Protein AF-A0A1Q9EAG1-F1 (afdb_monomer)

Secondary structure (DSSP, 8-state):
--------------------PPP-----PPPPPPHHHHHHHHHHHHHHHHHHHHS--HHHHHHHHHHHHHHHHHTT----STT--HHHHHHHHHHHHHHHHHHT-SSHHHHHHHHHHHHHHHHHHHHHHHHHH---HHHHHHHHHHHHHHHHHHHHHHSTTTTTT-TTGGGTT-HHHHHHHHHH-HHHHHHHHHHHHHHHHHHHHH--HHHHHHHHHHHHHHHHHHHHHHHHHHHHHHHHHT--TT--HHHHHHHHHTS--SS-HHHHHHHHHHHHHHHSTTT--SSS-TTTSSSS-----------EE----PPPP----S-------PPPEEE-TTS--TT--GGGSPPEEEE-S-TTHHHHHHHHHHTT-SEEEEPTTTTTTT-TTS-HHHHHHHHHHHHHHHHHHSTT-EE-EEEEEEE-TTS-EEEEEEETTEEEEEEE-SSPPTTT-TTPPPP-S----EEE--EETTSPPEEEEEEEGGGGG-HHHHGGGTT-SEEEEEEE--GGGHHHHHHHHHHHHHHHT-EEEEEEE----

Nearest PDB structures (foldseek):
  8aq2-assembly1_A  TM=5.710E-01  e=1.010E-08  Pseudomonas aeruginosa PAO1
  5n6m-assembly1_A  TM=6.240E-01  e=9.840E-08  Pseudomonas aeruginosa PAO1
  7fi2-assembly1_A  TM=2.340E-01  e=7.083E-01  Stenotrophomonas maltophilia K279a
  7rdr-assembly1_A  TM=2.296E-01  e=9.227E+00  unidentified

Radius of gyration: 29.28 Å; Cα contacts (8 Å, |Δi|>4): 814; chains: 1; bounding box: 107×70×69 Å

Mean predicted aligned error: 11.6 Å

Foldseek 3Di:
DDDDDDDDDDPPPPPDPPPPDPDPDPPPDFAADDPVRLVVLLVLLLVLVVCLQPPLDLVSLLSNLLSLLLNLQRLPHPPVPPDPDPVNSLVVSLVSVLVSLCVVHPPLVSVVSNLVSVLSSVLSPVLNVCCVVPVDLVCSLQVSLVSSLVSLVVCLVPPLQHNFPPSLLSCLVPQLLLLCCQVPNSSVSSSLSRNCSRLSSCCVRVVDVVSNVVSVVVVVVSSVVSVVVVVVVVVLQVLVLQDADPDDPVVSLVVVVPPDDPDDPVVVVVSVVCCCVPPVVPDDPDDDDPPPPPPPDDDDDDFAAAAEQDDDDDDDDDDDDDDDPDDDDDDWDWPPVPPPRRHDDSLVDAGETFDEDDPDVLVVVLVCLVVVHQEYEYAAARLEPVPLPDDPQVSQQSVLVSQVVSLVPDPQSFWHWYWDWHQYVVQWTKIFTHTVVTGQWIWTAQRDSPPPSPSHDHTDDAKAWGFADTRGPPDGTFTEIEHEQSLLSNLVRLLRSQPGQAYEYHYADEASCVSSSSSSSSSSSSNSSYYYDYHYDYNND

InterPro domains:
  IPR036526 Carbon-nitrogen hydrolase superfamily [G3DSA:3.60.110.10] (367-535)
  IPR036526 Carbon-nitrogen hydrolase superfamily [SSF56317] (365-532)

Structure (mmCIF, N/CA/C/O backbone):
data_AF-A0A1Q9EAG1-F1
#
_entry.id   AF-A0A1Q9EAG1-F1
#
loop_
_atom_site.group_PDB
_atom_site.id
_atom_site.type_symbol
_atom_site.label_atom_id
_atom_site.label_alt_id
_atom_site.label_comp_id
_atom_site.label_asym_id
_atom_site.label_entity_id
_atom_site.label_seq_id
_atom_site.pdbx_PDB_ins_code
_atom_site.Cartn_x
_atom_site.Cartn_y
_atom_site.Cartn_z
_atom_site.occupancy
_atom_site.B_iso_or_equiv
_atom_site.auth_seq_id
_atom_site.auth_comp_id
_atom_site.auth_asym_id
_atom_site.auth_atom_id
_atom_site.pdbx_PDB_model_num
ATOM 1 N N . MET A 1 1 ? -82.464 -1.834 -6.431 1.00 43.34 1 MET A N 1
ATOM 2 C CA . MET A 1 1 ? -81.006 -1.828 -6.690 1.00 43.34 1 MET A CA 1
ATOM 3 C C . MET A 1 1 ? -80.468 -0.996 -5.555 1.00 43.34 1 MET A C 1
ATOM 5 O O . MET A 1 1 ? -80.372 0.217 -5.675 1.00 43.34 1 MET A O 1
ATOM 9 N N . ASP A 1 2 ? -80.354 -1.656 -4.408 1.00 38.66 2 ASP A N 1
ATOM 10 C CA . ASP A 1 2 ? -80.272 -1.007 -3.105 1.00 38.66 2 ASP A CA 1
ATOM 11 C C . ASP A 1 2 ? -78.803 -0.934 -2.708 1.00 38.66 2 ASP A C 1
ATOM 13 O O . ASP A 1 2 ? -78.104 -1.947 -2.700 1.00 38.66 2 ASP A O 1
ATOM 17 N N . MET A 1 3 ? -78.331 0.288 -2.470 1.00 42.88 3 MET A N 1
ATOM 18 C CA . MET A 1 3 ? -77.018 0.556 -1.899 1.00 42.88 3 MET A CA 1
ATOM 19 C C . MET A 1 3 ? -77.165 0.599 -0.380 1.00 42.88 3 MET A C 1
ATOM 21 O O . MET A 1 3 ? -77.856 1.468 0.147 1.00 42.88 3 MET A O 1
ATOM 25 N N . GLU A 1 4 ? -76.528 -0.351 0.300 1.00 49.81 4 GLU A N 1
ATOM 26 C CA . GLU A 1 4 ? -76.357 -0.350 1.751 1.00 49.81 4 GLU A CA 1
ATOM 27 C C . GLU A 1 4 ? -75.095 0.435 2.140 1.00 49.81 4 GLU A C 1
ATOM 29 O O . GLU A 1 4 ? -73.993 0.168 1.652 1.00 49.81 4 GLU A O 1
ATOM 34 N N . ASP A 1 5 ? -75.278 1.392 3.050 1.00 52.44 5 ASP A N 1
ATOM 35 C CA . ASP A 1 5 ? -74.235 2.139 3.751 1.00 52.44 5 ASP A CA 1
ATOM 36 C C . ASP A 1 5 ? -73.475 1.226 4.730 1.00 52.44 5 ASP A C 1
ATOM 38 O O . ASP A 1 5 ? -73.923 0.936 5.842 1.00 52.44 5 ASP A O 1
ATOM 42 N N . GLY A 1 6 ? -72.283 0.787 4.325 1.00 46.19 6 GLY A N 1
ATOM 43 C CA . GLY A 1 6 ? -71.331 0.078 5.178 1.00 46.19 6 GLY A CA 1
ATOM 44 C C . GLY A 1 6 ? -70.519 1.038 6.048 1.00 46.19 6 GLY A C 1
ATOM 45 O O . GLY A 1 6 ? -69.402 1.414 5.694 1.00 46.19 6 GLY A O 1
ATOM 46 N N . ALA A 1 7 ? -71.063 1.420 7.203 1.00 48.53 7 ALA A N 1
ATOM 47 C CA . ALA A 1 7 ? -70.334 2.147 8.240 1.00 48.53 7 ALA A CA 1
ATOM 48 C C . ALA A 1 7 ? -69.239 1.257 8.866 1.00 48.53 7 ALA A C 1
ATOM 50 O O . ALA A 1 7 ? -69.520 0.372 9.676 1.00 48.53 7 ALA A O 1
ATOM 51 N N . PHE A 1 8 ? -67.977 1.510 8.511 1.00 46.66 8 PHE A N 1
ATOM 52 C CA . PHE A 1 8 ? -66.809 0.952 9.194 1.00 46.66 8 PHE A CA 1
ATOM 53 C C . PHE A 1 8 ? -66.703 1.567 10.599 1.00 46.66 8 PHE A C 1
ATOM 55 O O . PHE A 1 8 ? -66.290 2.712 10.773 1.00 46.66 8 PHE A O 1
ATOM 62 N N . ARG A 1 9 ? -67.111 0.800 11.613 1.00 45.53 9 ARG A N 1
ATOM 63 C CA . ARG A 1 9 ? -66.820 1.070 13.024 1.00 45.53 9 ARG A CA 1
ATOM 64 C C . ARG A 1 9 ? -65.360 0.701 13.294 1.00 45.53 9 ARG A C 1
ATOM 66 O O . ARG A 1 9 ? -65.016 -0.476 13.276 1.00 45.53 9 ARG A O 1
ATOM 73 N N . GLU A 1 10 ? -64.520 1.698 13.559 1.00 49.38 10 GLU A N 1
ATOM 74 C CA . GLU A 1 10 ? -63.261 1.503 14.285 1.00 49.38 10 GLU A CA 1
ATOM 75 C C . GLU A 1 10 ? -63.594 0.997 15.697 1.00 49.38 10 GLU A C 1
ATOM 77 O O . GLU A 1 10 ? -64.073 1.749 16.548 1.00 49.38 10 GLU A O 1
ATOM 82 N N . GLU A 1 11 ? -63.366 -0.292 15.947 1.00 46.34 11 GLU A N 1
ATOM 83 C CA . GLU A 1 11 ? -63.221 -0.818 17.303 1.00 46.34 11 GLU A CA 1
ATOM 84 C C . GLU A 1 11 ? -61.910 -0.280 17.881 1.00 46.34 11 GLU A C 1
ATOM 86 O O . GLU A 1 11 ? -60.820 -0.802 17.647 1.00 46.34 11 GLU A O 1
ATOM 91 N N . SER A 1 12 ? -62.021 0.810 18.637 1.00 48.25 12 SER A N 1
ATOM 92 C CA . SER A 1 12 ? -60.991 1.265 19.558 1.00 48.25 12 SER A CA 1
ATOM 93 C C . SER A 1 12 ? -60.894 0.270 20.715 1.00 48.25 12 SER A C 1
ATOM 95 O O . SER A 1 12 ? -61.497 0.436 21.774 1.00 48.25 12 SER A O 1
ATOM 97 N N . ASP A 1 13 ? -60.124 -0.795 20.500 1.00 51.81 13 ASP A N 1
ATOM 98 C CA . ASP A 1 13 ? -59.733 -1.740 21.541 1.00 51.81 13 ASP A CA 1
ATOM 99 C C . ASP A 1 13 ? -58.774 -1.041 22.524 1.00 51.81 13 ASP A C 1
ATOM 101 O O . ASP A 1 13 ? -57.549 -1.127 22.451 1.00 51.81 13 ASP A O 1
ATOM 105 N N . THR A 1 14 ? -59.356 -0.264 23.440 1.00 49.69 14 THR A N 1
ATOM 106 C CA . THR A 1 14 ? -58.693 0.340 24.600 1.00 49.69 14 THR A CA 1
ATOM 107 C C . THR A 1 14 ? -58.597 -0.657 25.757 1.00 49.69 14 THR A C 1
ATOM 109 O O . THR A 1 14 ? -58.728 -0.271 26.923 1.00 49.69 14 THR A O 1
ATOM 112 N N . SER A 1 15 ? -58.401 -1.950 25.477 1.00 48.50 15 SER A N 1
ATOM 113 C CA . SER A 1 15 ? -58.089 -2.920 26.519 1.00 48.50 15 SER A CA 1
ATOM 114 C C . SER A 1 15 ? -56.727 -2.574 27.128 1.00 48.50 15 SER A C 1
ATOM 116 O O . SER A 1 15 ? -55.656 -2.703 26.534 1.00 48.50 15 SER A O 1
ATOM 118 N N . GLY A 1 16 ? -56.799 -2.035 28.345 1.00 49.59 16 GLY A N 1
ATOM 119 C CA . GLY A 1 16 ? -55.672 -1.618 29.159 1.00 49.59 16 GLY A CA 1
ATOM 120 C C . GLY A 1 16 ? -54.709 -2.767 29.426 1.00 49.59 16 GLY A C 1
ATOM 121 O O . GLY A 1 16 ? -54.780 -3.439 30.454 1.00 49.59 16 GLY A O 1
ATOM 122 N N . LEU A 1 17 ? -53.734 -2.935 28.538 1.00 53.38 17 LEU A N 1
ATOM 123 C CA . LEU A 1 17 ? -52.453 -3.533 28.872 1.00 53.38 17 LEU A CA 1
ATOM 124 C C . LEU A 1 17 ? -51.763 -2.580 29.849 1.00 53.38 17 LEU A C 1
ATOM 126 O O . LEU A 1 17 ? -50.991 -1.703 29.458 1.00 53.38 17 LEU A O 1
ATOM 130 N N . ASN A 1 18 ? -52.057 -2.771 31.138 1.00 56.12 18 ASN A N 1
ATOM 131 C CA . ASN A 1 18 ? -51.211 -2.368 32.255 1.00 56.12 18 ASN A CA 1
ATOM 132 C C . ASN A 1 18 ? -49.821 -2.983 32.032 1.00 56.12 18 ASN A C 1
ATOM 134 O O . ASN A 1 18 ? -49.481 -4.020 32.600 1.00 56.12 18 ASN A O 1
ATOM 138 N N . ARG A 1 19 ? -49.012 -2.374 31.155 1.00 61.19 19 ARG A N 1
ATOM 139 C CA . ARG A 1 19 ? -47.586 -2.659 31.067 1.00 61.19 19 ARG A CA 1
ATOM 140 C C . ARG A 1 19 ? -47.035 -2.274 32.426 1.00 61.19 19 ARG A C 1
ATOM 142 O O . ARG A 1 19 ? -46.953 -1.088 32.743 1.00 61.19 19 ARG A O 1
ATOM 149 N N . ALA A 1 20 ? -46.733 -3.286 33.237 1.00 66.75 20 ALA A 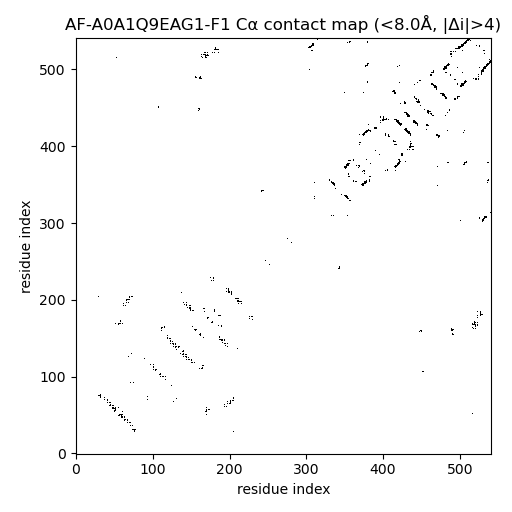N 1
ATOM 150 C CA . ALA A 1 20 ? -46.027 -3.100 34.490 1.00 66.75 20 ALA A CA 1
ATOM 151 C C . ALA A 1 20 ? -44.866 -2.124 34.232 1.00 66.75 20 ALA A C 1
ATOM 153 O O . ALA A 1 20 ? -44.180 -2.278 33.211 1.00 66.75 20 ALA A O 1
ATOM 154 N N . PRO A 1 21 ? -44.686 -1.093 35.079 1.00 73.69 21 PRO A N 1
ATOM 155 C CA . PRO A 1 21 ? -43.617 -0.126 34.888 1.00 73.69 21 PRO A CA 1
ATOM 156 C C . PRO A 1 21 ? -42.309 -0.900 34.690 1.00 73.69 21 PRO A C 1
ATOM 158 O O . PRO A 1 21 ? -42.077 -1.864 35.427 1.00 73.69 21 PRO A O 1
ATOM 161 N N . PRO A 1 22 ? -41.499 -0.553 33.670 1.00 70.69 22 PRO A N 1
ATOM 162 C CA . PRO A 1 22 ? -40.293 -1.299 33.351 1.00 70.69 22 PRO A CA 1
ATOM 163 C C . PRO A 1 22 ? -39.473 -1.445 34.626 1.00 70.69 22 PRO A C 1
ATOM 165 O O . PRO A 1 22 ? -39.113 -0.445 35.251 1.00 70.69 22 PRO A O 1
ATOM 168 N N . VAL A 1 23 ? -39.251 -2.695 35.043 1.00 71.19 23 VAL A N 1
ATOM 169 C CA . VAL A 1 23 ? -38.505 -3.000 36.263 1.00 71.19 23 VAL A CA 1
ATOM 170 C C . VAL A 1 23 ? -37.158 -2.288 36.137 1.00 71.19 23 VAL A C 1
ATOM 172 O O . VAL A 1 23 ? -36.450 -2.531 35.154 1.00 71.19 23 VAL A O 1
ATOM 175 N N . PRO A 1 24 ? -36.807 -1.372 37.058 1.00 67.88 24 PRO A N 1
ATOM 176 C CA . PRO A 1 24 ? -35.560 -0.639 36.962 1.00 67.88 24 PRO A CA 1
ATOM 177 C C . PRO A 1 24 ? -34.422 -1.653 37.000 1.00 67.88 24 PRO A C 1
ATOM 179 O O . PRO A 1 24 ? -34.223 -2.343 38.001 1.00 67.88 24 PRO A O 1
ATOM 182 N N . PHE A 1 25 ? -33.700 -1.777 35.885 1.00 55.47 25 PHE A N 1
ATOM 183 C CA . PHE A 1 25 ? -32.522 -2.626 35.830 1.00 55.47 25 PHE A CA 1
ATOM 184 C C . PHE A 1 25 ? -31.571 -2.178 36.946 1.00 55.47 25 PHE A C 1
ATOM 186 O O . PHE A 1 25 ? -31.276 -0.982 37.035 1.00 55.47 25 PHE A O 1
ATOM 193 N N . PRO A 1 26 ? -31.088 -3.092 37.806 1.00 54.16 26 PRO A N 1
ATOM 194 C CA . PRO A 1 26 ? -30.129 -2.756 38.845 1.00 54.16 26 PRO A CA 1
ATOM 195 C C . PRO A 1 26 ? -28.792 -2.401 38.189 1.00 54.16 26 PRO A C 1
ATOM 197 O O . PRO A 1 26 ? -27.890 -3.225 38.044 1.00 54.16 26 PRO A O 1
ATOM 200 N N . THR A 1 27 ? -28.655 -1.152 37.754 1.00 60.19 27 THR A N 1
ATOM 201 C CA . THR A 1 27 ? -27.406 -0.625 37.223 1.00 60.19 27 THR A CA 1
ATOM 202 C C . THR A 1 27 ? -26.521 -0.296 38.410 1.00 60.19 27 THR A C 1
ATOM 204 O O . THR A 1 27 ? -26.672 0.745 39.054 1.00 60.19 27 THR A O 1
ATOM 207 N N . LYS A 1 28 ? -25.594 -1.199 38.733 1.00 64.44 28 LYS A N 1
ATOM 208 C CA . LYS A 1 28 ? -24.488 -0.887 39.637 1.00 64.44 28 LYS A CA 1
ATOM 209 C C . LYS A 1 28 ? -23.719 0.266 38.988 1.00 64.44 28 LYS A C 1
ATOM 211 O O . LYS A 1 28 ? -23.038 0.055 37.988 1.00 64.44 28 LYS A O 1
ATOM 216 N N . ALA A 1 29 ? -23.919 1.486 39.486 1.00 63.69 29 ALA A N 1
ATOM 217 C CA . ALA A 1 29 ? -23.323 2.676 38.895 1.00 63.69 29 ALA A CA 1
ATOM 218 C C . ALA A 1 29 ? -21.801 2.495 38.837 1.00 63.69 29 ALA A C 1
ATOM 220 O O . ALA A 1 29 ? -21.171 2.203 39.861 1.00 63.69 29 ALA A O 1
ATOM 221 N N . MET A 1 30 ? -21.219 2.622 37.641 1.00 62.03 30 MET A N 1
ATOM 222 C CA . MET A 1 30 ? -19.767 2.616 37.498 1.00 62.03 30 MET A CA 1
ATOM 223 C C . MET A 1 30 ? -19.188 3.748 38.345 1.00 62.03 30 MET A C 1
ATOM 225 O O . MET A 1 30 ? -19.708 4.867 38.363 1.00 62.03 30 MET A O 1
ATOM 229 N N . LYS A 1 31 ? -18.110 3.452 39.075 1.00 72.69 31 LYS A N 1
ATOM 230 C CA . LYS A 1 31 ? -17.381 4.500 39.785 1.00 72.69 31 LYS A CA 1
ATOM 231 C C . LYS A 1 31 ? -16.696 5.387 38.738 1.00 72.69 31 LYS A C 1
ATOM 233 O O . LYS A 1 31 ? -16.026 4.835 37.865 1.00 72.69 31 LYS A O 1
ATOM 238 N N . PRO A 1 32 ? -16.829 6.721 38.823 1.00 74.00 32 PRO A N 1
ATOM 239 C CA . PRO A 1 32 ? -16.106 7.622 37.935 1.00 74.00 32 PRO A CA 1
ATOM 240 C C . PRO A 1 32 ? -14.600 7.357 37.995 1.00 74.00 32 PRO A C 1
ATOM 242 O O . PRO A 1 32 ? -14.059 7.074 39.071 1.00 74.00 32 PRO A O 1
ATOM 245 N N . LEU A 1 33 ? -13.914 7.479 36.854 1.00 73.81 33 LEU A N 1
ATOM 246 C CA . LEU A 1 33 ? -12.455 7.545 36.855 1.00 73.81 33 LEU A CA 1
ATOM 247 C C . LEU A 1 33 ? -12.021 8.781 37.649 1.00 73.81 33 LEU A C 1
ATOM 249 O O . LEU A 1 33 ? -12.591 9.862 37.501 1.00 73.81 33 LEU A O 1
ATOM 253 N N . SER A 1 34 ? -11.013 8.627 38.510 1.00 82.06 34 SER A N 1
ATOM 254 C CA . SER A 1 34 ? -10.405 9.788 39.156 1.00 82.06 34 SER A CA 1
ATOM 255 C C . SER A 1 34 ? -9.662 10.629 38.109 1.00 82.06 34 SER A C 1
ATOM 257 O O . SER A 1 34 ? -9.125 10.054 37.158 1.00 82.06 34 SER A O 1
ATOM 259 N N . PRO A 1 35 ? -9.548 11.959 38.289 1.00 76.12 35 PRO A N 1
ATOM 260 C CA . PRO A 1 35 ? -8.816 12.825 37.360 1.00 76.12 35 PRO A CA 1
ATOM 261 C C . PRO A 1 35 ? -7.399 12.323 37.051 1.00 76.12 35 PRO A C 1
ATOM 263 O O . PRO A 1 35 ? -6.974 12.342 35.900 1.00 76.12 35 PRO A O 1
ATOM 266 N N . LEU A 1 36 ? -6.706 11.776 38.058 1.00 77.50 36 LEU A N 1
ATOM 267 C CA . LEU A 1 36 ? -5.380 11.173 37.902 1.00 77.50 36 LEU A CA 1
ATOM 268 C C . LEU A 1 36 ? -5.384 9.958 36.959 1.00 77.50 36 LEU A C 1
ATOM 270 O O . LEU A 1 36 ? -4.486 9.828 36.135 1.00 77.50 36 LEU A O 1
ATOM 274 N N . LYS A 1 37 ? -6.387 9.073 37.051 1.00 77.12 37 LYS A N 1
ATOM 275 C CA . LYS A 1 37 ? -6.502 7.915 36.148 1.00 77.12 37 LYS A CA 1
ATOM 276 C C . LYS A 1 37 ? -6.792 8.356 34.718 1.00 77.12 37 LYS A C 1
ATOM 278 O O . LYS A 1 37 ? -6.201 7.807 33.798 1.00 77.12 37 LYS A O 1
ATOM 283 N N . THR A 1 38 ? -7.662 9.348 34.539 1.00 75.00 38 THR A N 1
ATOM 284 C CA . THR A 1 38 ? -7.951 9.931 33.222 1.00 75.00 38 THR A CA 1
ATOM 285 C C . THR A 1 38 ? -6.695 10.547 32.609 1.00 75.00 38 THR A C 1
ATOM 287 O O . THR A 1 38 ? -6.371 10.243 31.466 1.00 75.00 38 THR A O 1
ATOM 290 N N . ALA A 1 39 ? -5.943 11.341 33.379 1.00 74.88 39 ALA A N 1
ATOM 291 C CA . ALA A 1 39 ? -4.683 11.929 32.931 1.00 74.88 39 ALA A CA 1
ATOM 292 C C . ALA A 1 39 ? -3.639 10.857 32.575 1.00 74.88 39 ALA A C 1
ATOM 294 O O . ALA A 1 39 ? -2.988 10.960 31.542 1.00 74.88 39 ALA A O 1
ATOM 295 N N . LEU A 1 40 ? -3.523 9.797 33.384 1.00 78.00 40 LEU A N 1
ATOM 296 C CA . LEU A 1 40 ? -2.616 8.683 33.107 1.00 78.00 40 LEU A CA 1
ATOM 297 C C . LEU A 1 40 ? -3.014 7.918 31.836 1.00 78.00 40 LEU A C 1
ATOM 299 O O . LEU A 1 40 ? -2.147 7.569 31.046 1.00 78.00 40 LEU A O 1
ATOM 303 N N . LEU A 1 41 ? -4.309 7.674 31.614 1.00 75.88 41 LEU A N 1
ATOM 304 C CA . LEU A 1 41 ? -4.809 7.024 30.396 1.00 75.88 41 LEU A CA 1
ATOM 305 C C . LEU A 1 41 ? -4.572 7.880 29.151 1.00 75.88 41 LEU A C 1
ATOM 307 O O . LEU A 1 41 ? -4.166 7.343 28.126 1.00 75.88 41 LEU A O 1
ATOM 311 N N . LEU A 1 42 ? -4.777 9.197 29.245 1.00 72.62 42 LEU A N 1
ATOM 312 C CA . LEU A 1 42 ? -4.451 10.134 28.168 1.00 72.62 42 LEU A CA 1
ATOM 313 C C . LEU A 1 42 ? -2.950 10.145 27.877 1.00 72.62 42 LEU A C 1
ATOM 315 O O . LEU A 1 42 ? -2.557 10.070 26.719 1.00 72.62 42 LEU A O 1
ATOM 319 N N . LEU A 1 43 ? -2.113 10.170 28.917 1.00 77.12 43 LEU A N 1
ATOM 320 C CA . LEU A 1 43 ? -0.664 10.091 28.766 1.00 77.12 43 LEU A CA 1
ATOM 321 C C . LEU A 1 43 ? -0.246 8.766 28.120 1.00 77.12 43 LEU A C 1
ATOM 323 O O . LEU A 1 43 ? 0.559 8.780 27.200 1.00 77.12 43 LEU A O 1
ATOM 327 N N . MET A 1 44 ? -0.811 7.633 28.544 1.00 76.12 44 MET A N 1
ATOM 328 C CA . MET A 1 44 ? -0.529 6.330 27.933 1.00 76.12 44 MET A CA 1
ATOM 329 C C . MET A 1 44 ? -0.995 6.262 26.478 1.00 76.12 44 MET A C 1
ATOM 331 O O . MET A 1 44 ? -0.250 5.754 25.649 1.00 76.12 44 MET A O 1
ATOM 335 N N . ALA A 1 45 ? -2.175 6.797 26.148 1.00 71.12 45 ALA A N 1
ATOM 336 C CA . ALA A 1 45 ? -2.651 6.883 24.768 1.00 71.12 45 ALA A CA 1
ATOM 337 C C . ALA A 1 45 ? -1.725 7.757 23.913 1.00 71.12 45 ALA A C 1
ATOM 339 O O . ALA A 1 45 ? -1.353 7.367 22.813 1.00 71.12 45 ALA A O 1
ATOM 340 N N . MET A 1 46 ? -1.308 8.910 24.442 1.00 72.38 46 MET A N 1
ATOM 341 C CA . MET A 1 46 ? -0.402 9.833 23.765 1.00 72.38 46 MET A CA 1
ATOM 342 C C . MET A 1 46 ? 0.977 9.206 23.557 1.00 72.38 46 MET A C 1
ATOM 344 O O . MET A 1 46 ? 1.499 9.249 22.452 1.00 72.38 46 MET A O 1
ATOM 348 N N . VAL A 1 47 ? 1.543 8.568 24.582 1.00 74.06 47 VAL A N 1
ATOM 349 C CA . VAL A 1 47 ? 2.825 7.856 24.497 1.00 74.06 47 VAL A CA 1
ATOM 350 C C . VAL A 1 47 ? 2.729 6.689 23.517 1.00 74.06 47 VAL A C 1
ATOM 352 O O . VAL A 1 47 ? 3.600 6.544 22.667 1.00 74.06 47 VAL A O 1
ATOM 355 N N . ALA A 1 48 ? 1.662 5.890 23.577 1.00 71.25 48 ALA A N 1
ATOM 356 C CA . ALA A 1 48 ? 1.433 4.804 22.631 1.00 71.25 48 ALA A CA 1
ATOM 357 C C . ALA A 1 48 ? 1.328 5.326 21.192 1.00 71.25 48 ALA A C 1
ATOM 359 O O . ALA A 1 48 ? 1.977 4.769 20.312 1.00 71.25 48 ALA A O 1
ATOM 360 N N . ASN A 1 49 ? 0.608 6.430 20.969 1.00 65.56 49 ASN A N 1
ATOM 361 C CA . ASN A 1 49 ? 0.533 7.082 19.663 1.00 65.56 49 ASN A CA 1
ATOM 362 C C . ASN A 1 49 ? 1.900 7.621 19.215 1.00 65.56 49 ASN A C 1
ATOM 364 O O . ASN A 1 49 ? 2.289 7.442 18.068 1.00 65.56 49 ASN A O 1
ATOM 368 N N . ILE A 1 50 ? 2.689 8.231 20.101 1.00 68.44 50 ILE A N 1
ATOM 369 C CA . ILE A 1 50 ? 4.056 8.660 19.763 1.00 68.44 50 ILE A CA 1
ATOM 370 C C . ILE A 1 50 ? 4.882 7.454 19.305 1.00 68.44 50 ILE A C 1
ATOM 372 O O . ILE A 1 50 ? 5.524 7.510 18.257 1.00 68.44 50 ILE A O 1
ATOM 376 N N . PHE A 1 51 ? 4.811 6.334 20.028 1.00 65.19 51 PHE A N 1
ATOM 377 C CA . PHE A 1 51 ? 5.504 5.117 19.623 1.00 65.19 51 PHE A CA 1
ATOM 378 C C . PHE A 1 51 ? 4.978 4.566 18.298 1.00 65.19 51 PHE A C 1
ATOM 380 O O . PHE A 1 51 ? 5.800 4.228 17.461 1.00 65.19 51 PHE A O 1
ATOM 387 N N . THR A 1 52 ? 3.668 4.554 18.026 1.00 58.25 52 THR A N 1
ATOM 388 C CA . THR A 1 52 ? 3.167 4.114 16.708 1.00 58.25 52 THR A CA 1
ATOM 389 C C . THR A 1 52 ? 3.704 4.952 15.547 1.00 58.25 52 THR A C 1
ATOM 391 O O . THR A 1 52 ? 3.830 4.438 14.440 1.00 58.25 52 THR A O 1
ATOM 394 N N . ASN A 1 53 ? 4.055 6.214 15.800 1.00 57.72 53 ASN A N 1
ATOM 395 C CA . ASN A 1 53 ? 4.603 7.116 14.790 1.00 57.72 53 ASN A CA 1
ATOM 396 C C . ASN A 1 53 ? 6.124 7.004 14.629 1.00 57.72 53 ASN A C 1
ATOM 398 O O . ASN A 1 53 ? 6.618 7.049 13.508 1.00 57.72 53 ASN A O 1
ATOM 402 N N . VAL A 1 54 ? 6.870 6.825 15.722 1.00 60.81 54 VAL A N 1
ATOM 403 C CA . VAL A 1 54 ? 8.343 6.750 15.680 1.00 60.81 54 VAL A CA 1
ATOM 404 C C . VAL A 1 54 ? 8.832 5.338 15.354 1.00 60.81 54 VAL A C 1
ATOM 406 O O . VAL A 1 54 ? 9.792 5.161 14.610 1.00 60.81 54 VAL A O 1
ATOM 409 N N . ASN A 1 55 ? 8.191 4.317 15.921 1.00 62.19 55 ASN A N 1
ATOM 410 C CA . ASN A 1 55 ? 8.529 2.919 15.695 1.00 62.19 55 ASN A CA 1
ATOM 411 C C . ASN A 1 55 ? 7.281 2.055 15.932 1.00 62.19 55 ASN A C 1
ATOM 413 O O . ASN A 1 55 ? 6.939 1.812 17.091 1.00 62.19 55 ASN A O 1
ATOM 417 N N . PRO A 1 56 ? 6.577 1.603 14.879 1.00 59.06 56 PRO A N 1
ATOM 418 C CA . PRO A 1 56 ? 5.287 0.948 15.010 1.00 59.06 56 PRO A CA 1
ATOM 419 C C . PRO A 1 56 ? 5.414 -0.364 15.780 1.00 59.06 56 PRO A C 1
ATOM 421 O O . PRO A 1 56 ? 5.677 -1.439 15.242 1.00 59.06 56 PRO A O 1
ATOM 424 N N . VAL A 1 57 ? 5.184 -0.264 17.083 1.00 66.44 57 VAL A N 1
ATOM 425 C CA . VAL A 1 57 ? 4.951 -1.397 17.958 1.00 66.44 57 VAL A CA 1
ATOM 426 C C . VAL A 1 57 ? 3.461 -1.686 17.865 1.00 66.44 57 VAL A C 1
ATOM 428 O O . VAL A 1 57 ? 2.651 -0.911 18.361 1.00 66.44 57 VAL A O 1
ATOM 431 N N . ALA A 1 58 ? 3.060 -2.802 17.259 1.00 63.44 58 ALA A N 1
ATOM 432 C CA . ALA A 1 58 ? 1.634 -3.117 17.102 1.00 63.44 58 ALA A CA 1
ATOM 433 C C . ALA A 1 58 ? 0.870 -3.158 18.440 1.00 63.44 58 ALA A C 1
ATOM 435 O O . ALA A 1 58 ? -0.302 -2.789 18.505 1.00 63.44 58 ALA A O 1
ATOM 436 N N . ALA A 1 59 ? 1.543 -3.550 19.530 1.00 70.62 59 ALA A N 1
ATOM 437 C CA . ALA A 1 59 ? 0.968 -3.475 20.870 1.00 70.62 59 ALA A CA 1
ATOM 438 C C . ALA A 1 59 ? 0.576 -2.034 21.245 1.00 70.62 59 ALA A C 1
ATOM 440 O O . ALA A 1 59 ? -0.441 -1.842 21.902 1.00 70.62 59 ALA A O 1
ATOM 441 N N . ALA A 1 60 ? 1.315 -1.022 20.781 1.00 73.00 60 ALA A N 1
ATOM 442 C CA . ALA A 1 60 ? 0.984 0.380 21.000 1.00 73.00 60 ALA A CA 1
ATOM 443 C C . ALA A 1 60 ? -0.317 0.785 20.286 1.00 73.00 60 ALA A C 1
ATOM 445 O O . ALA A 1 60 ? -1.113 1.501 20.881 1.00 73.00 60 ALA A O 1
ATOM 446 N N . ALA A 1 61 ? -0.612 0.255 19.092 1.00 73.19 61 ALA A N 1
ATOM 447 C CA . ALA A 1 61 ? -1.897 0.499 18.428 1.00 73.19 61 ALA A CA 1
ATOM 448 C C . ALA A 1 61 ? -3.075 -0.077 19.237 1.00 73.19 61 ALA A C 1
ATOM 450 O O . ALA A 1 61 ? -4.071 0.608 19.469 1.00 73.19 61 ALA A O 1
ATOM 451 N N . ILE A 1 62 ? -2.938 -1.307 19.748 1.00 78.88 62 ILE A N 1
ATOM 452 C CA . ILE A 1 62 ? -3.950 -1.927 20.621 1.00 78.88 62 ILE A CA 1
ATOM 453 C C . ILE A 1 62 ? -4.102 -1.129 21.921 1.00 78.88 62 ILE A C 1
ATOM 455 O O . ILE A 1 62 ? -5.224 -0.879 22.362 1.00 78.88 62 ILE A O 1
ATOM 459 N N . VAL A 1 63 ? -2.993 -0.707 22.535 1.00 79.50 63 VAL A N 1
ATOM 460 C CA . VAL A 1 63 ? -2.995 0.097 23.767 1.00 79.50 63 VAL A CA 1
ATOM 461 C C . VAL A 1 63 ? -3.660 1.449 23.537 1.00 79.50 63 VAL A C 1
ATOM 463 O O . VAL A 1 63 ? -4.502 1.836 24.345 1.00 79.50 63 VAL A O 1
ATOM 466 N N . ALA A 1 64 ? -3.349 2.140 22.439 1.00 77.62 64 ALA A N 1
ATOM 467 C CA . ALA A 1 64 ? -3.969 3.410 22.083 1.00 77.62 64 ALA A CA 1
ATOM 468 C C . ALA A 1 64 ? -5.487 3.249 21.932 1.00 77.62 64 ALA A C 1
ATOM 470 O O . ALA A 1 64 ? -6.247 3.943 22.609 1.00 77.62 64 ALA A O 1
ATOM 471 N N . MET A 1 65 ? -5.937 2.262 21.148 1.00 81.06 65 MET A N 1
ATOM 472 C CA . MET A 1 65 ? -7.367 1.981 20.982 1.00 81.06 65 MET A CA 1
ATOM 473 C C . MET A 1 65 ? -8.047 1.614 22.305 1.00 81.06 65 MET A C 1
ATOM 475 O O . MET A 1 65 ? -9.135 2.098 22.611 1.00 81.06 65 MET A O 1
ATOM 479 N N . THR A 1 66 ? -7.383 0.803 23.131 1.00 80.94 66 THR A N 1
ATOM 480 C CA . THR A 1 66 ? -7.879 0.414 24.458 1.00 80.94 66 THR A CA 1
ATOM 481 C C . THR A 1 66 ? -8.039 1.632 25.363 1.00 80.94 66 THR A C 1
ATOM 483 O O . THR A 1 66 ? -9.085 1.795 25.988 1.00 80.94 66 THR A O 1
ATOM 486 N N . CYS A 1 67 ? -7.034 2.510 25.425 1.00 80.38 67 CYS A N 1
ATOM 487 C CA . CYS A 1 67 ? -7.090 3.722 26.239 1.00 80.38 67 CYS A CA 1
ATOM 488 C C . CYS A 1 67 ? -8.235 4.631 25.788 1.00 80.38 67 CYS A C 1
ATOM 490 O O . CYS A 1 67 ? -8.970 5.134 26.635 1.00 80.38 67 CYS A O 1
ATOM 492 N N . MET A 1 68 ? -8.443 4.783 24.479 1.00 80.06 68 MET A N 1
ATOM 493 C CA . MET A 1 68 ? -9.557 5.569 23.947 1.00 80.06 68 MET A CA 1
ATOM 494 C C . MET A 1 68 ? -10.923 4.962 24.284 1.00 80.06 68 MET A C 1
ATOM 496 O O . MET A 1 68 ? -11.818 5.696 24.705 1.00 80.06 68 MET A O 1
ATOM 500 N N . CYS A 1 69 ? -11.083 3.637 24.200 1.00 80.62 69 CYS A N 1
ATOM 501 C CA . CYS A 1 69 ? -12.296 2.958 24.664 1.00 80.62 69 CYS A CA 1
ATOM 502 C C . CYS A 1 69 ? -12.537 3.188 26.168 1.00 80.62 69 CYS A C 1
ATOM 504 O O . CYS A 1 69 ? -13.650 3.532 26.567 1.00 80.62 69 CYS A O 1
ATOM 506 N N . ILE A 1 70 ? -11.498 3.061 27.006 1.00 81.12 70 ILE A N 1
ATOM 507 C CA . ILE A 1 70 ? -11.605 3.301 28.456 1.00 81.12 70 ILE A CA 1
ATOM 508 C C . ILE A 1 70 ? -11.979 4.760 28.738 1.00 81.12 70 ILE A C 1
ATOM 510 O O . ILE A 1 70 ? -12.814 5.016 29.603 1.00 81.12 70 ILE A O 1
ATOM 514 N N . LEU A 1 71 ? -11.397 5.724 28.020 1.00 79.56 71 LEU A N 1
ATOM 515 C CA . LEU A 1 71 ? -11.736 7.142 28.154 1.00 79.56 71 LEU A CA 1
ATOM 516 C C . LEU A 1 71 ? -13.189 7.409 27.741 1.00 79.56 71 LEU A C 1
ATOM 518 O O . LEU A 1 71 ? -13.916 8.086 28.470 1.00 79.56 71 LEU A O 1
ATOM 522 N N . ALA A 1 72 ? -13.640 6.832 26.626 1.00 80.00 72 ALA A N 1
ATOM 523 C CA . ALA A 1 72 ? -15.014 6.966 26.153 1.00 80.00 72 ALA A CA 1
ATOM 524 C C . ALA A 1 72 ? -16.037 6.425 27.168 1.00 80.00 72 ALA A C 1
ATOM 526 O O . ALA A 1 72 ? -17.082 7.046 27.386 1.00 80.00 72 ALA A O 1
ATOM 527 N N . GLU A 1 73 ? -15.723 5.310 27.831 1.00 78.50 73 GLU A N 1
ATOM 528 C CA . GLU A 1 73 ? -16.537 4.745 28.914 1.00 78.50 73 GLU A CA 1
ATOM 529 C C . GLU A 1 73 ? -16.417 5.543 30.228 1.00 78.50 73 GLU A C 1
ATOM 531 O O . GLU A 1 73 ? -17.402 5.746 30.937 1.00 78.50 73 GLU A O 1
ATOM 536 N N . GLY A 1 74 ? -15.222 6.043 30.548 1.00 73.69 74 GLY A N 1
ATOM 537 C CA . GLY A 1 74 ? -14.899 6.710 31.810 1.00 73.69 74 GLY A CA 1
ATOM 538 C C . GLY A 1 74 ? -15.421 8.141 31.954 1.00 73.69 74 GLY A C 1
ATOM 539 O O . GLY A 1 74 ? -15.596 8.617 33.078 1.00 73.69 74 GLY A O 1
ATOM 540 N N . LEU A 1 75 ? -15.750 8.814 30.846 1.00 70.88 75 LEU A N 1
ATOM 541 C CA . LEU A 1 75 ? -16.387 10.142 30.821 1.00 70.88 75 LEU A CA 1
ATOM 542 C C . LEU A 1 75 ? -17.846 10.142 31.323 1.00 70.88 75 LEU A C 1
ATOM 544 O O . LEU A 1 75 ? -18.584 11.110 31.114 1.00 70.88 75 LEU A O 1
ATOM 548 N N . ASP A 1 76 ? -18.300 9.052 31.941 1.00 59.50 76 ASP A N 1
ATOM 549 C CA . ASP A 1 76 ? -19.643 8.888 32.495 1.00 59.50 76 ASP A CA 1
ATOM 550 C C . ASP A 1 76 ? -19.742 9.170 33.995 1.00 59.50 76 ASP A C 1
ATOM 552 O O . ASP A 1 76 ? -20.678 8.731 34.666 1.00 59.50 76 ASP A O 1
ATOM 556 N N . ALA A 1 77 ? -18.782 9.922 34.538 1.00 56.00 77 ALA A N 1
ATOM 557 C CA . ALA A 1 77 ? -18.850 10.346 35.920 1.00 56.00 77 ALA A CA 1
ATOM 558 C C . ALA A 1 77 ? -20.207 11.017 36.204 1.00 56.00 77 ALA A C 1
ATOM 560 O O . ALA A 1 77 ? -20.580 11.946 35.479 1.00 56.00 77 ALA A O 1
ATOM 561 N N . PRO A 1 78 ? -20.952 10.572 37.236 1.00 54.81 78 PRO A N 1
ATOM 562 C CA . PRO A 1 78 ? -22.238 11.143 37.592 1.00 54.81 78 PRO A CA 1
ATOM 563 C C . PRO A 1 78 ? -21.991 12.499 38.247 1.00 54.81 78 PRO A C 1
ATOM 565 O O . PRO A 1 78 ? -22.095 12.657 39.464 1.00 54.81 78 PRO A O 1
ATOM 568 N N . TYR A 1 79 ? -21.646 13.498 37.440 1.00 48.34 79 TYR A N 1
ATOM 569 C CA . TYR A 1 79 ? -21.740 14.879 37.856 1.00 48.34 79 TYR A CA 1
ATOM 570 C C . TYR A 1 79 ? -23.234 15.167 38.003 1.00 48.34 79 TYR A C 1
ATOM 572 O O . TYR A 1 79 ? -23.956 15.428 37.046 1.00 48.34 79 TYR A O 1
ATOM 580 N N . ARG A 1 80 ? -23.715 15.026 39.243 1.00 50.47 80 ARG A N 1
ATOM 581 C CA . ARG A 1 80 ? -25.089 15.319 39.679 1.00 50.47 80 ARG A CA 1
ATOM 582 C C . ARG A 1 80 ? -25.492 16.783 39.465 1.00 50.47 80 ARG A C 1
ATOM 584 O O . ARG A 1 80 ? -26.625 17.144 39.775 1.00 50.47 80 ARG A O 1
ATOM 591 N N . THR A 1 81 ? -24.609 17.635 38.953 1.00 50.84 81 THR A N 1
ATOM 592 C CA . THR A 1 81 ? -24.973 18.997 38.580 1.00 50.84 81 THR A CA 1
ATOM 593 C C . THR A 1 81 ? -25.670 18.969 37.225 1.00 50.84 81 THR A C 1
ATOM 595 O O . THR A 1 81 ? -25.099 18.611 36.198 1.00 50.84 81 THR A O 1
ATOM 598 N N . ARG A 1 82 ? -26.957 19.299 37.279 1.00 53.12 82 ARG A N 1
ATOM 599 C CA . ARG A 1 82 ? -27.897 19.462 36.172 1.00 53.12 82 ARG A CA 1
ATOM 600 C C . ARG A 1 82 ? -27.256 20.048 34.894 1.00 53.12 82 ARG A C 1
ATOM 602 O O . ARG A 1 82 ? -26.586 21.068 34.947 1.00 53.12 82 ARG A O 1
ATOM 609 N N . VAL A 1 83 ? -27.611 19.435 33.762 1.00 51.59 83 VAL A N 1
ATOM 610 C CA . VAL A 1 83 ? -27.581 19.970 32.381 1.00 51.59 83 VAL A CA 1
ATOM 611 C C . VAL A 1 83 ? -26.225 20.157 31.683 1.00 51.59 83 VAL A C 1
ATOM 613 O O . VAL A 1 83 ? -26.130 20.978 30.781 1.00 51.59 83 VAL A O 1
ATOM 616 N N . ALA A 1 84 ? -25.211 19.331 31.955 1.00 55.19 84 ALA A N 1
ATOM 617 C CA . ALA A 1 84 ? -24.181 19.146 30.927 1.00 55.19 84 ALA A CA 1
ATOM 618 C C . ALA A 1 84 ? -24.798 18.357 29.757 1.00 55.19 84 ALA A C 1
ATOM 620 O O . ALA A 1 84 ? -25.050 17.142 29.860 1.00 55.19 84 ALA A O 1
ATOM 621 N N . SER A 1 85 ? -25.134 19.072 28.680 1.00 66.44 85 SER A N 1
ATOM 622 C CA . SER A 1 85 ? -25.753 18.500 27.482 1.00 66.44 85 SER A CA 1
ATOM 623 C C . SER A 1 85 ? -24.885 17.365 26.919 1.00 66.44 85 SER A C 1
ATOM 625 O O . SER A 1 85 ? -23.675 17.304 27.141 1.00 66.44 85 SER A O 1
ATOM 627 N N . CYS A 1 86 ? -25.497 16.412 26.208 1.00 65.94 86 CYS A N 1
ATOM 628 C CA . CYS A 1 86 ? -24.768 15.322 25.542 1.00 65.94 86 CYS A CA 1
ATOM 629 C C . CYS A 1 86 ? -23.583 15.862 24.711 1.00 65.94 86 CYS A C 1
ATOM 631 O O . CYS A 1 86 ? -22.499 15.280 24.711 1.00 65.94 86 CYS A O 1
ATOM 633 N N . THR A 1 87 ? -23.787 17.032 24.104 1.00 70.56 87 THR A N 1
ATOM 634 C CA . THR A 1 87 ? -22.822 17.805 23.324 1.00 70.56 87 THR A CA 1
ATOM 635 C C . THR A 1 87 ? -21.556 18.147 24.106 1.00 70.56 87 THR A C 1
ATOM 637 O O . THR A 1 87 ? -20.468 17.850 23.629 1.00 70.56 87 THR A O 1
ATOM 640 N N . GLU A 1 88 ? -21.661 18.681 25.327 1.00 72.88 88 GLU A N 1
ATOM 641 C CA . GLU A 1 88 ? -20.485 19.084 26.118 1.00 72.88 88 GLU A CA 1
ATOM 642 C C . GLU A 1 88 ? -19.542 17.911 26.401 1.00 72.88 88 GLU A C 1
ATOM 644 O O . GLU A 1 88 ? -18.325 18.051 26.309 1.00 72.88 88 GLU A O 1
ATOM 649 N N . ARG A 1 89 ? -20.097 16.723 26.668 1.00 72.19 89 ARG A N 1
ATOM 650 C CA . ARG A 1 89 ? -19.300 15.523 26.960 1.00 72.19 89 ARG A CA 1
ATOM 651 C C . ARG A 1 89 ? -18.555 14.987 25.742 1.00 72.19 89 ARG A C 1
ATOM 653 O O . ARG A 1 89 ? -17.429 14.517 25.894 1.00 72.19 89 ARG A O 1
ATOM 660 N N . TYR A 1 90 ? -19.165 15.040 24.559 1.00 72.12 90 TYR A N 1
ATOM 661 C CA . TYR A 1 90 ? -18.465 14.689 23.323 1.00 72.12 90 TYR A CA 1
ATOM 662 C C . TYR A 1 90 ? -17.425 15.747 22.968 1.00 72.12 90 TYR A C 1
ATOM 664 O O . TYR A 1 90 ? -16.296 15.383 22.654 1.00 72.12 90 TYR A O 1
ATOM 672 N N . CYS A 1 91 ? -17.748 17.033 23.122 1.00 76.94 91 CYS A N 1
ATOM 673 C CA . CYS A 1 91 ? -16.787 18.113 22.922 1.00 76.94 91 CYS A CA 1
ATOM 674 C C . CYS A 1 91 ? -15.553 17.932 23.807 1.00 76.94 91 CYS A C 1
ATOM 676 O O . CYS A 1 91 ? -14.450 18.007 23.288 1.00 76.94 91 CYS A O 1
ATOM 678 N N . SER A 1 92 ? -15.697 17.610 25.098 1.00 73.75 92 SER A N 1
ATOM 679 C CA . SER A 1 92 ? -14.536 17.341 25.959 1.00 73.75 92 SER A CA 1
ATOM 680 C C . SER A 1 92 ? -13.695 16.158 25.472 1.00 73.75 92 SER A C 1
ATOM 682 O O . SER A 1 92 ? -12.475 16.250 25.487 1.00 73.75 92 SER A O 1
ATOM 684 N N . PHE A 1 93 ? -14.322 15.070 25.008 1.00 75.81 93 PHE A N 1
ATOM 685 C CA . PHE A 1 93 ? -13.594 13.927 24.449 1.00 75.81 93 PHE A CA 1
ATOM 686 C C . PHE A 1 93 ? -12.787 14.323 23.205 1.00 75.81 93 PHE A C 1
ATOM 688 O O . PHE A 1 93 ? -11.583 14.096 23.166 1.00 75.81 93 PHE A O 1
ATOM 695 N N . PHE A 1 94 ? -13.420 14.978 22.227 1.00 76.00 94 PHE A N 1
ATOM 696 C CA . PHE A 1 94 ? -12.742 15.437 21.010 1.00 76.00 94 PHE A CA 1
ATOM 697 C C . PHE A 1 94 ? -11.678 16.505 21.299 1.00 76.00 94 PHE A C 1
ATOM 699 O O . PHE A 1 94 ? -10.598 16.475 20.714 1.00 76.00 94 PHE A O 1
ATOM 706 N N . LEU A 1 95 ? -11.930 17.402 22.255 1.00 77.00 95 LEU A N 1
ATOM 707 C CA . LEU A 1 95 ? -10.947 18.380 22.722 1.00 77.00 95 LEU A CA 1
ATOM 708 C C . LEU A 1 95 ? -9.748 17.720 23.407 1.00 77.00 95 LEU A C 1
ATOM 710 O O . LEU A 1 95 ? -8.675 18.304 23.385 1.00 77.00 95 LEU A O 1
ATOM 714 N N . CYS A 1 96 ? -9.882 16.520 23.980 1.00 70.12 96 CYS A N 1
ATOM 715 C CA . CYS A 1 96 ? -8.735 15.759 24.482 1.00 70.12 96 CYS A CA 1
ATOM 716 C C . CYS A 1 96 ? -7.918 15.094 23.363 1.00 70.12 96 CYS A C 1
ATOM 718 O O . CYS A 1 96 ? -6.733 14.847 23.567 1.00 70.12 96 CYS A O 1
ATOM 720 N N . LEU A 1 97 ? -8.517 14.829 22.196 1.00 68.88 97 LEU A N 1
ATOM 721 C CA . LEU A 1 97 ? -7.813 14.294 21.021 1.00 68.88 97 LEU A CA 1
ATOM 722 C C . LEU A 1 97 ? -7.024 15.381 20.277 1.00 68.88 97 LEU A C 1
ATOM 724 O O . LEU A 1 97 ? -5.993 15.099 19.667 1.00 68.88 97 LEU A O 1
ATOM 728 N N . LEU A 1 98 ? -7.489 16.632 20.354 1.00 71.12 98 LEU A N 1
ATOM 729 C CA . LEU A 1 98 ? -6.902 17.770 19.645 1.00 71.12 98 LEU A CA 1
ATOM 730 C C . LEU A 1 98 ? -5.430 18.032 20.027 1.00 71.12 98 LEU A C 1
ATOM 732 O O . LEU A 1 98 ? -4.617 18.162 19.117 1.00 71.12 98 LEU A O 1
ATOM 736 N N . PRO A 1 99 ? -5.029 18.048 21.318 1.00 68.12 99 PRO A N 1
ATOM 737 C CA . PRO A 1 99 ? -3.632 18.181 21.717 1.00 68.12 99 PRO A CA 1
ATOM 738 C C . PRO A 1 99 ? -2.752 17.053 21.194 1.00 68.12 99 PRO A C 1
ATOM 740 O O . PRO A 1 99 ? -1.593 17.304 20.903 1.00 68.12 99 PRO A O 1
ATOM 743 N N . THR A 1 100 ? -3.278 15.832 21.053 1.00 62.28 100 THR A N 1
ATOM 744 C CA . THR A 1 100 ? -2.522 14.714 20.474 1.00 62.28 100 THR A CA 1
ATOM 745 C C . THR A 1 100 ? -2.266 14.953 18.988 1.00 62.28 100 THR A C 1
ATOM 747 O O . THR A 1 100 ? -1.124 14.839 18.557 1.00 62.28 100 THR A O 1
ATOM 750 N N . GLY A 1 101 ? -3.284 15.385 18.233 1.00 63.22 101 GLY A N 1
ATOM 751 C CA . GLY A 1 101 ? -3.119 15.776 16.828 1.00 63.22 101 GLY A CA 1
ATOM 752 C C . GLY A 1 101 ? -2.187 16.981 16.646 1.00 63.22 101 GLY A C 1
ATOM 753 O O . GLY A 1 101 ? -1.316 16.964 15.785 1.00 63.22 101 GLY A O 1
ATOM 754 N N . LEU A 1 102 ? -2.302 17.999 17.506 1.00 67.19 102 LEU A N 1
ATOM 755 C CA . LEU A 1 102 ? -1.449 19.194 17.475 1.00 67.19 102 LEU A CA 1
ATOM 756 C C . LEU A 1 102 ? -0.005 18.918 17.918 1.00 67.19 102 LEU A C 1
ATOM 758 O O . LEU A 1 102 ? 0.922 19.497 17.357 1.00 67.19 102 LEU A O 1
ATOM 762 N N . ALA A 1 103 ? 0.210 18.041 18.904 1.00 61.31 103 ALA A N 1
ATOM 763 C CA . ALA A 1 103 ? 1.544 17.650 19.372 1.00 61.31 103 ALA A CA 1
ATOM 764 C C . ALA A 1 103 ? 2.321 16.864 18.309 1.00 61.31 103 ALA A C 1
ATOM 766 O O . ALA A 1 103 ? 3.549 16.890 18.301 1.00 61.31 103 ALA A O 1
ATOM 767 N N . MET A 1 104 ? 1.611 16.217 17.384 1.00 56.19 104 MET A N 1
ATOM 768 C CA . MET A 1 104 ? 2.195 15.594 16.195 1.00 56.19 104 MET A CA 1
ATOM 769 C C . MET A 1 104 ? 2.535 16.610 15.083 1.00 56.19 104 MET A C 1
ATOM 771 O O . MET A 1 104 ? 3.053 16.241 14.027 1.00 56.19 104 MET A O 1
ATOM 775 N N . GLY A 1 105 ? 2.338 17.903 15.367 1.00 54.16 105 GLY A N 1
ATOM 776 C CA . GLY A 1 105 ? 2.803 19.053 14.598 1.00 54.16 105 GLY A CA 1
ATOM 777 C C . GLY A 1 105 ? 1.792 19.573 13.574 1.00 54.16 105 GLY A C 1
ATOM 778 O O . GLY A 1 105 ? 0.925 18.848 13.103 1.00 54.16 105 GLY A O 1
ATOM 779 N N . PHE A 1 106 ? 1.967 20.829 13.147 1.00 54.88 106 PHE A N 1
ATOM 780 C CA . PHE A 1 106 ? 1.275 21.443 11.995 1.00 54.88 106 PHE A CA 1
ATOM 781 C C . PHE A 1 106 ? 1.772 20.917 10.634 1.00 54.88 106 PHE A C 1
ATOM 783 O O . PHE A 1 106 ? 1.681 21.598 9.616 1.00 54.88 106 PHE A O 1
ATOM 790 N N . SER A 1 107 ? 2.358 19.722 10.608 1.00 61.50 107 SER A N 1
ATOM 791 C CA . SER A 1 107 ? 2.752 19.087 9.355 1.00 61.50 107 SER A CA 1
ATOM 792 C C . SER A 1 107 ? 1.509 18.555 8.641 1.00 61.50 107 SER A C 1
ATOM 794 O O . SER A 1 107 ? 0.468 18.346 9.268 1.00 61.50 107 SER A O 1
ATOM 796 N N . CYS A 1 108 ? 1.610 18.281 7.338 1.00 58.66 108 CYS A N 1
ATOM 797 C CA . CYS A 1 108 ? 0.533 17.615 6.597 1.00 58.66 108 CYS A CA 1
ATOM 798 C C . CYS A 1 108 ? 0.067 16.328 7.302 1.00 58.66 108 CYS A C 1
ATOM 800 O O . CYS A 1 108 ? -1.123 16.035 7.308 1.00 58.66 108 CYS A O 1
ATOM 802 N N . TRP A 1 109 ? 0.972 15.645 8.014 1.00 66.06 109 TRP A N 1
ATOM 803 C CA . TRP A 1 109 ? 0.665 14.491 8.858 1.00 66.06 109 TRP A CA 1
ATOM 804 C C . TRP A 1 109 ? -0.313 14.788 10.003 1.00 66.06 109 TRP A C 1
ATOM 806 O O . TRP A 1 109 ? -1.252 14.024 10.215 1.00 66.06 109 TRP A O 1
ATOM 816 N N . GLY A 1 110 ? -0.153 15.911 10.709 1.00 67.38 110 GLY A N 1
ATOM 817 C CA . GLY A 1 110 ? -1.057 16.291 11.798 1.00 67.38 110 GLY A CA 1
ATOM 818 C C . GLY A 1 110 ? -2.509 16.419 11.332 1.00 67.38 110 GLY A C 1
ATOM 819 O O . GLY A 1 110 ? -3.427 16.024 12.047 1.00 67.38 110 GLY A O 1
ATOM 820 N N . TYR A 1 111 ? -2.733 16.884 10.098 1.00 68.62 111 TYR A N 1
ATOM 821 C CA . TYR A 1 111 ? -4.071 16.941 9.504 1.00 68.62 111 TYR A CA 1
ATOM 822 C C . TYR A 1 111 ? -4.648 15.551 9.203 1.00 68.62 111 TYR A C 1
ATOM 824 O O . TYR A 1 111 ? -5.823 15.309 9.491 1.00 68.62 111 TYR A O 1
ATOM 832 N N . LEU A 1 112 ? -3.833 14.636 8.661 1.00 71.19 112 LEU A N 1
ATOM 833 C CA . LEU A 1 112 ? -4.240 13.247 8.399 1.00 71.19 112 LEU A CA 1
ATOM 834 C C . LEU A 1 112 ? -4.619 12.535 9.701 1.00 71.19 112 LEU A C 1
ATOM 836 O O . LEU A 1 112 ? -5.661 11.883 9.785 1.00 71.19 112 LEU A O 1
ATOM 840 N N . GLU A 1 113 ? -3.825 12.746 10.746 1.00 70.69 113 GLU A N 1
ATOM 841 C CA . GLU A 1 113 ? -4.092 12.229 12.083 1.00 70.69 113 GLU A CA 1
ATOM 842 C C . GLU A 1 113 ? -5.361 12.823 12.685 1.00 70.69 113 GLU A C 1
ATOM 844 O O . GLU A 1 113 ? -6.179 12.085 13.220 1.00 70.69 113 GLU A O 1
ATOM 849 N N . VAL A 1 114 ? -5.613 14.128 12.551 1.00 73.81 114 VAL A N 1
ATOM 850 C CA . VAL A 1 114 ? -6.878 14.723 13.016 1.00 73.81 114 VAL A CA 1
ATOM 851 C C . VAL A 1 114 ? -8.083 14.065 12.336 1.00 73.81 114 VAL A C 1
ATOM 853 O O . VAL A 1 114 ? -9.057 13.737 13.019 1.00 73.81 114 VAL A O 1
ATOM 856 N N . ALA A 1 115 ? -8.023 13.808 11.025 1.00 75.44 115 ALA A N 1
ATOM 857 C CA . ALA A 1 115 ? -9.082 13.083 10.324 1.00 75.44 115 ALA A CA 1
ATOM 858 C C . ALA A 1 115 ? -9.258 11.658 10.884 1.00 75.44 115 ALA A C 1
ATOM 860 O O . ALA A 1 115 ? -10.382 11.254 11.199 1.00 75.44 115 ALA A O 1
ATOM 861 N N . ALA A 1 116 ? -8.158 10.933 11.104 1.00 75.31 116 ALA A N 1
ATOM 862 C CA . ALA A 1 116 ? -8.167 9.618 11.743 1.00 75.31 116 ALA A CA 1
ATOM 863 C C . ALA A 1 116 ? -8.746 9.654 13.171 1.00 75.31 116 ALA A C 1
ATOM 865 O O . ALA A 1 116 ? -9.529 8.778 13.543 1.00 75.31 116 ALA A O 1
ATOM 866 N N . GLN A 1 117 ? -8.437 10.684 13.964 1.00 75.50 117 GLN A N 1
ATOM 867 C CA . GLN A 1 117 ? -8.980 10.871 15.312 1.00 75.50 117 GLN A CA 1
ATOM 868 C C . GLN A 1 117 ? -10.488 11.143 15.287 1.00 75.50 117 GLN A C 1
ATOM 870 O O . GLN A 1 117 ? -11.210 10.641 16.149 1.00 75.50 117 GLN A O 1
ATOM 875 N N . ILE A 1 118 ? -10.994 11.888 14.296 1.00 79.38 118 ILE A N 1
ATOM 876 C CA . ILE A 1 118 ? -12.439 12.100 14.115 1.00 79.38 118 ILE A CA 1
ATOM 877 C C . ILE A 1 118 ? -13.135 10.770 13.797 1.00 79.38 118 ILE A C 1
ATOM 879 O O . ILE A 1 118 ? -14.116 10.419 14.458 1.00 79.38 118 ILE A O 1
ATOM 883 N N . VAL A 1 119 ? -12.597 10.008 12.838 1.00 80.56 119 VAL A N 1
ATOM 884 C CA . VAL A 1 119 ? -13.073 8.664 12.458 1.00 80.56 119 VAL A CA 1
ATOM 885 C C . VAL A 1 119 ? -13.104 7.744 13.682 1.00 80.56 119 VAL A C 1
ATOM 887 O O . VAL A 1 119 ? -14.137 7.149 13.997 1.00 80.56 119 VAL A O 1
ATOM 890 N N . CYS A 1 120 ? -12.010 7.698 14.442 1.00 77.25 120 CYS A N 1
ATOM 891 C CA . CYS A 1 120 ? -11.923 6.925 15.676 1.00 77.25 120 CYS A CA 1
ATOM 892 C C . CYS A 1 120 ? -12.938 7.398 16.727 1.00 77.25 120 CYS A C 1
ATOM 894 O O . CYS A 1 120 ? -13.613 6.584 17.358 1.00 77.25 120 CYS A O 1
ATOM 896 N N . GLY A 1 121 ? -13.093 8.712 16.904 1.00 80.19 121 GLY A N 1
ATOM 897 C CA . GLY A 1 121 ? -14.012 9.290 17.879 1.00 80.19 121 GLY A CA 1
ATOM 898 C C . GLY A 1 121 ? -15.476 8.947 17.613 1.00 80.19 121 GLY A C 1
ATOM 899 O O . GLY A 1 121 ? -16.227 8.705 18.563 1.00 80.19 121 GLY A O 1
ATOM 900 N N . LEU A 1 122 ? -15.878 8.831 16.344 1.00 83.19 122 LEU A N 1
ATOM 901 C CA . LEU A 1 122 ? -17.195 8.304 15.972 1.00 83.19 122 LEU A CA 1
ATOM 902 C C . LEU A 1 122 ? -17.357 6.844 16.415 1.00 83.19 122 LEU A C 1
ATOM 904 O O . LEU A 1 122 ? -18.349 6.513 17.069 1.00 83.19 122 LEU A O 1
ATOM 908 N N . GLY A 1 123 ? -16.361 5.994 16.146 1.00 84.06 123 GLY A N 1
ATOM 909 C CA . GLY A 1 123 ? -16.355 4.596 16.587 1.00 84.06 123 GLY A CA 1
ATOM 910 C C . GLY A 1 123 ? -16.505 4.464 18.105 1.00 84.06 123 GLY A C 1
ATOM 911 O O . GLY A 1 123 ? -17.378 3.739 18.590 1.00 84.06 123 GLY A O 1
ATOM 912 N N . TYR A 1 124 ? -15.724 5.227 18.873 1.00 82.25 124 TYR A N 1
ATOM 913 C CA . TYR A 1 124 ? -15.786 5.213 20.340 1.00 82.25 124 TYR A CA 1
ATOM 914 C C . TYR A 1 124 ? -17.093 5.790 20.899 1.00 82.25 124 TYR A C 1
ATOM 916 O O . TYR A 1 124 ? -17.579 5.353 21.944 1.00 82.25 124 TYR A O 1
ATOM 924 N N . SER A 1 125 ? -17.713 6.737 20.194 1.00 81.88 125 SER A N 1
ATOM 925 C CA . SER A 1 125 ? -19.035 7.258 20.557 1.00 81.88 125 SER A CA 1
ATOM 926 C C . SER A 1 125 ? -20.115 6.184 20.419 1.00 81.88 125 SER A C 1
ATOM 928 O O . SER A 1 125 ? -20.973 6.043 21.297 1.00 81.88 125 SER A O 1
ATOM 930 N N . VAL A 1 126 ? -20.044 5.374 19.357 1.00 83.75 126 VAL A N 1
ATOM 931 C CA . VAL A 1 126 ? -20.946 4.231 19.165 1.00 83.75 126 VAL A CA 1
ATOM 932 C C . VAL A 1 126 ? -20.682 3.145 20.205 1.00 83.75 126 VAL A C 1
ATOM 934 O O . VAL A 1 126 ? -21.637 2.672 20.822 1.00 83.75 126 VAL A O 1
ATOM 937 N N . HIS A 1 127 ? -19.413 2.816 20.477 1.00 83.12 127 HIS A N 1
ATOM 938 C CA . HIS A 1 127 ? -19.024 1.906 21.565 1.00 83.12 127 HIS A CA 1
ATOM 939 C C . HIS A 1 127 ? -19.687 2.295 22.885 1.00 83.12 127 HIS A C 1
ATOM 941 O O . HIS A 1 127 ? -20.364 1.491 23.524 1.00 83.12 127 HIS A O 1
ATOM 947 N N . ARG A 1 128 ? -19.570 3.575 23.253 1.00 82.94 128 ARG A N 1
ATOM 948 C CA . ARG A 1 128 ? -20.172 4.129 24.467 1.00 82.94 128 ARG A CA 1
ATOM 949 C C . ARG A 1 128 ? -21.694 3.996 24.469 1.00 82.94 128 ARG A C 1
ATOM 951 O O . ARG A 1 128 ? -22.283 3.625 25.485 1.00 82.94 128 ARG A O 1
ATOM 958 N N . ALA A 1 129 ? -22.352 4.324 23.358 1.00 85.06 129 ALA A N 1
ATOM 959 C CA . ALA A 1 129 ? -23.804 4.216 23.246 1.00 85.06 129 ALA A CA 1
ATOM 960 C C . ALA A 1 129 ? -24.282 2.762 23.401 1.00 85.06 129 ALA A C 1
ATOM 962 O O . ALA A 1 129 ? -25.272 2.514 24.097 1.00 85.06 129 ALA A O 1
ATOM 963 N N . LEU A 1 130 ? -23.553 1.812 22.808 1.00 83.12 130 LEU A N 1
ATOM 964 C CA . LEU A 1 130 ? -23.816 0.379 22.913 1.00 83.12 130 LEU A CA 1
ATOM 965 C C . LEU A 1 130 ? -23.615 -0.122 24.343 1.00 83.12 130 LEU A C 1
ATOM 967 O O . LEU A 1 130 ? -24.532 -0.723 24.895 1.00 83.12 130 LEU A O 1
ATOM 971 N N . ALA A 1 131 ? -22.481 0.199 24.970 1.00 81.38 131 ALA A N 1
ATOM 972 C CA . ALA A 1 131 ? -22.165 -0.222 26.335 1.00 81.38 131 ALA A CA 1
ATOM 973 C C . ALA A 1 131 ? -23.197 0.254 27.368 1.00 81.38 131 ALA A C 1
ATOM 975 O O . ALA A 1 131 ? -23.491 -0.454 28.331 1.00 81.38 131 ALA A O 1
ATOM 976 N N . ARG A 1 132 ? -23.798 1.432 27.151 1.00 81.44 132 ARG A N 1
ATOM 977 C CA . ARG A 1 132 ? -24.873 1.961 28.005 1.00 81.44 132 ARG A CA 1
ATOM 978 C C . ARG A 1 132 ? -26.212 1.265 27.802 1.00 81.44 132 ARG A C 1
ATOM 980 O O . ARG A 1 132 ? -26.915 1.010 28.775 1.00 81.44 132 ARG A O 1
ATOM 987 N N . ARG A 1 133 ? -26.604 1.029 26.547 1.00 84.25 133 ARG A N 1
ATOM 988 C CA . ARG A 1 133 ? -27.914 0.440 26.215 1.00 84.25 133 ARG A CA 1
ATOM 989 C C . ARG A 1 133 ? -27.940 -1.069 26.426 1.00 84.25 133 ARG A C 1
ATOM 991 O O . ARG A 1 133 ? -28.989 -1.622 26.738 1.00 84.25 133 ARG A O 1
ATOM 998 N N . HIS A 1 134 ? -26.791 -1.714 26.272 1.00 81.31 134 HIS A N 1
ATOM 999 C CA . HIS A 1 134 ? -26.648 -3.158 26.295 1.00 81.31 134 HIS A CA 1
ATOM 1000 C C . HIS A 1 134 ? -25.493 -3.535 27.228 1.00 81.31 134 HIS A C 1
ATOM 1002 O O . HIS A 1 134 ? -24.357 -3.672 26.784 1.00 81.31 134 HIS A O 1
ATOM 1008 N N . PRO A 1 135 ? -25.762 -3.737 28.531 1.00 71.94 135 PRO A N 1
ATOM 1009 C CA . PRO A 1 135 ? -24.740 -4.174 29.486 1.00 71.94 135 PRO A CA 1
ATOM 1010 C C . PRO A 1 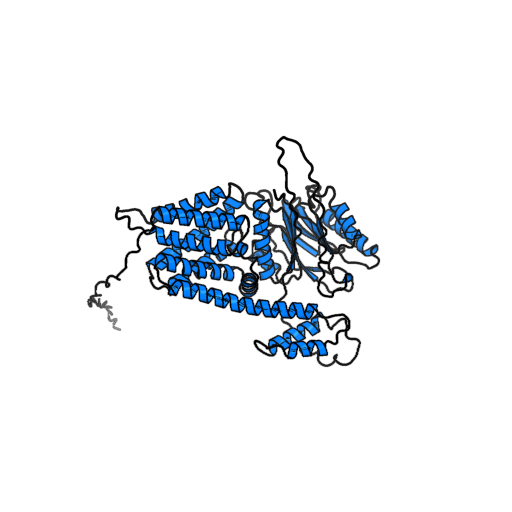135 ? -24.272 -5.621 29.246 1.00 71.94 135 PRO A C 1
ATOM 1012 O O . PRO A 1 135 ? -23.401 -6.117 29.976 1.00 71.94 135 PRO A O 1
ATOM 1015 N N . ASP A 1 136 ? -24.879 -6.307 28.271 1.00 80.12 136 ASP A N 1
ATOM 1016 C CA . ASP A 1 136 ? -24.406 -7.588 27.779 1.00 80.12 136 ASP A CA 1
ATOM 1017 C C . ASP A 1 136 ? -23.057 -7.409 27.078 1.00 80.12 136 ASP A C 1
ATOM 1019 O O . ASP A 1 136 ? -22.888 -6.621 26.147 1.00 80.12 136 ASP A O 1
ATOM 1023 N N . VAL A 1 137 ? -22.095 -8.178 27.569 1.00 75.19 137 VAL A N 1
ATOM 1024 C CA . VAL A 1 137 ? -20.693 -8.166 27.166 1.00 75.19 137 VAL A CA 1
ATOM 1025 C C . VAL A 1 137 ? -20.557 -8.478 25.674 1.00 75.19 137 VAL A C 1
ATOM 1027 O O . VAL A 1 137 ? -19.720 -7.891 24.994 1.00 75.19 137 VAL A O 1
ATOM 1030 N N . TRP A 1 138 ? -21.399 -9.369 25.150 1.00 84.56 138 TRP A N 1
ATOM 1031 C CA . TRP A 1 138 ? -21.259 -9.886 23.791 1.00 84.56 138 TRP A CA 1
ATOM 1032 C C . TRP A 1 138 ? -21.578 -8.854 22.719 1.00 84.56 138 TRP A C 1
ATOM 1034 O O . TRP A 1 138 ? -20.822 -8.717 21.757 1.00 84.56 138 TRP A O 1
ATOM 1044 N N . LEU A 1 139 ? -22.665 -8.097 22.895 1.00 85.44 139 LEU A N 1
ATOM 1045 C CA . LEU A 1 139 ? -23.065 -7.119 21.891 1.00 85.44 139 LEU A CA 1
ATOM 1046 C C . LEU A 1 139 ? -22.014 -6.018 21.766 1.00 85.44 139 LEU A C 1
ATOM 1048 O O . LEU A 1 139 ? -21.652 -5.653 20.658 1.00 85.44 139 LEU A O 1
ATOM 1052 N N . VAL A 1 140 ? -21.487 -5.525 22.886 1.00 81.81 140 VAL A N 1
ATOM 1053 C CA . VAL A 1 140 ? -20.465 -4.469 22.888 1.00 81.81 140 VAL A CA 1
ATOM 1054 C C . VAL A 1 140 ? -19.178 -4.952 22.218 1.00 81.81 140 VAL A C 1
ATOM 1056 O O . VAL A 1 140 ? -18.638 -4.256 21.360 1.00 81.81 140 VAL A O 1
ATOM 1059 N N . ILE A 1 141 ? -18.721 -6.161 22.565 1.00 85.62 141 ILE A N 1
ATOM 1060 C CA . ILE A 1 141 ? -17.479 -6.735 22.034 1.00 85.62 141 ILE A CA 1
ATOM 1061 C C . ILE A 1 141 ? -17.547 -6.960 20.527 1.00 85.62 141 ILE A C 1
ATOM 1063 O O . ILE A 1 141 ? -16.538 -6.752 19.869 1.00 85.62 141 ILE A O 1
ATOM 1067 N N . PHE A 1 142 ? -18.692 -7.358 19.966 1.00 89.44 142 PHE A N 1
ATOM 1068 C CA . PHE A 1 142 ? -18.795 -7.635 18.528 1.00 89.44 142 PHE A CA 1
ATOM 1069 C C . PHE A 1 142 ? -19.312 -6.457 17.701 1.00 89.44 142 PHE A C 1
ATOM 1071 O O . PHE A 1 142 ? -18.854 -6.253 16.577 1.00 89.44 142 PHE A O 1
ATOM 1078 N N . ALA A 1 143 ? -20.227 -5.648 18.235 1.00 90.06 143 ALA A N 1
ATOM 1079 C CA . ALA A 1 143 ? -20.779 -4.525 17.487 1.00 90.06 143 ALA A CA 1
ATOM 1080 C C . ALA A 1 143 ? -19.760 -3.392 17.320 1.00 90.06 143 ALA A C 1
ATOM 1082 O O . ALA A 1 143 ? -19.703 -2.804 16.241 1.00 90.06 143 ALA A O 1
ATOM 1083 N N . PHE A 1 144 ? -18.925 -3.101 18.330 1.00 89.19 144 PHE A N 1
ATOM 1084 C CA . PHE A 1 144 ? -17.911 -2.052 18.188 1.00 89.19 144 PHE A CA 1
ATOM 1085 C C . PHE A 1 144 ? -16.903 -2.343 17.066 1.00 89.19 144 PHE A C 1
ATOM 1087 O O . PHE A 1 144 ? -16.740 -1.474 16.215 1.00 89.19 144 PHE A O 1
ATOM 1094 N N . PRO A 1 145 ? -16.269 -3.528 16.981 1.00 91.88 145 PRO A N 1
ATOM 1095 C CA . PRO A 1 145 ? -15.368 -3.850 15.878 1.00 91.88 145 PRO A CA 1
ATOM 1096 C C . PRO A 1 145 ? -16.032 -3.767 14.508 1.00 91.88 145 PRO A C 1
ATOM 1098 O O . PRO A 1 145 ? -15.440 -3.198 13.599 1.00 91.88 145 PRO A O 1
ATOM 1101 N N . CYS A 1 146 ? -17.272 -4.253 14.361 1.00 94.31 146 CYS A N 1
ATOM 1102 C CA . CYS A 1 146 ? -18.025 -4.115 13.111 1.00 94.31 146 CYS A CA 1
ATOM 1103 C C . CYS A 1 146 ? -18.197 -2.644 12.717 1.00 94.31 146 CYS A C 1
ATOM 1105 O O . CYS A 1 146 ? -17.903 -2.265 11.585 1.00 94.31 146 CYS A O 1
ATOM 1107 N N . VAL A 1 147 ? -18.653 -1.810 13.656 1.00 91.25 147 VAL A N 1
ATOM 1108 C CA . VAL A 1 147 ? -18.880 -0.383 13.412 1.00 91.25 147 VAL A CA 1
ATOM 1109 C C . VAL A 1 147 ? -17.566 0.334 13.128 1.00 91.25 147 VAL A C 1
ATOM 1111 O O . VAL A 1 147 ? -17.480 1.066 12.150 1.00 91.25 147 VAL A O 1
ATOM 1114 N N . ASN A 1 148 ? -16.534 0.117 13.941 1.00 90.62 148 ASN A N 1
ATOM 1115 C CA . ASN A 1 148 ? -15.244 0.773 13.772 1.00 90.62 148 ASN A CA 1
ATOM 1116 C C . ASN A 1 148 ? -14.607 0.398 12.427 1.00 90.62 148 ASN A C 1
ATOM 1118 O O . ASN A 1 148 ? -14.148 1.272 11.697 1.00 90.62 148 ASN A O 1
ATOM 1122 N N . THR A 1 149 ? -14.659 -0.880 12.044 1.00 93.88 149 THR A N 1
ATOM 1123 C CA . THR A 1 149 ? -14.214 -1.331 10.722 1.00 93.88 149 THR A CA 1
ATOM 1124 C C . THR A 1 149 ? -15.033 -0.706 9.596 1.00 93.88 149 THR A C 1
ATOM 1126 O O . THR A 1 149 ? -14.447 -0.300 8.597 1.00 93.88 149 THR A O 1
ATOM 1129 N N . ALA A 1 150 ? -16.356 -0.583 9.741 1.00 94.19 150 ALA A N 1
ATOM 1130 C CA . ALA A 1 150 ? -17.206 0.059 8.738 1.00 94.19 150 ALA A CA 1
ATOM 1131 C C . ALA A 1 150 ? -16.899 1.557 8.586 1.00 94.19 150 ALA A C 1
ATOM 1133 O O . ALA A 1 150 ? -16.821 2.046 7.463 1.00 94.19 150 ALA A O 1
ATOM 1134 N N . ILE A 1 151 ? -16.673 2.275 9.691 1.00 90.81 151 ILE A N 1
ATOM 1135 C CA . ILE A 1 151 ? -16.284 3.693 9.671 1.00 90.81 151 ILE A CA 1
ATOM 1136 C C . ILE A 1 151 ? -14.924 3.849 8.981 1.00 90.81 151 ILE A C 1
ATOM 1138 O O . ILE A 1 151 ? -14.791 4.701 8.111 1.00 90.81 151 ILE A O 1
ATOM 1142 N N . TRP A 1 152 ? -13.942 2.998 9.292 1.00 91.50 152 TRP A N 1
ATOM 1143 C CA . TRP A 1 152 ? -12.646 3.015 8.609 1.00 91.50 152 TRP A CA 1
ATOM 1144 C C . TRP A 1 152 ? -12.752 2.667 7.122 1.00 91.50 152 TRP A C 1
ATOM 1146 O O . TRP A 1 152 ? -12.141 3.338 6.299 1.00 91.50 152 TRP A O 1
ATOM 1156 N N . ALA A 1 153 ? -13.543 1.658 6.759 1.00 92.69 153 ALA A N 1
ATOM 1157 C CA . ALA A 1 153 ? -13.770 1.304 5.361 1.00 92.69 153 ALA A CA 1
ATOM 1158 C C . ALA A 1 153 ? -14.445 2.449 4.593 1.00 92.69 153 ALA A C 1
ATOM 1160 O O . ALA A 1 153 ? -14.052 2.740 3.468 1.00 92.69 153 ALA A O 1
ATOM 1161 N N . LEU A 1 154 ? -15.416 3.130 5.209 1.00 92.69 154 LEU A N 1
ATOM 1162 C CA . LEU A 1 154 ? -16.047 4.310 4.628 1.00 92.69 154 LEU A CA 1
ATOM 1163 C C . LEU A 1 154 ? -15.037 5.453 4.486 1.00 92.69 154 LEU A C 1
ATOM 1165 O O . LEU A 1 154 ? -14.932 6.029 3.410 1.00 92.69 154 LEU A O 1
ATOM 1169 N N . ALA A 1 155 ? -14.247 5.723 5.529 1.00 88.06 155 ALA A N 1
ATOM 1170 C CA . ALA A 1 155 ? -13.220 6.758 5.527 1.00 88.06 155 ALA A CA 1
ATOM 1171 C C . ALA A 1 155 ? -12.211 6.569 4.385 1.00 88.06 155 ALA A C 1
ATOM 1173 O O . ALA A 1 155 ? -11.918 7.532 3.684 1.00 88.06 155 ALA A O 1
ATOM 1174 N N . MET A 1 156 ? -11.775 5.329 4.131 1.00 91.50 156 MET A N 1
ATOM 1175 C CA . MET A 1 156 ? -10.871 4.989 3.021 1.00 91.50 156 MET A CA 1
ATOM 1176 C C . MET A 1 156 ? -11.435 5.309 1.634 1.00 91.50 156 MET A C 1
ATOM 1178 O O . MET A 1 156 ? -10.667 5.457 0.687 1.00 91.50 156 MET A O 1
ATOM 1182 N N . VAL A 1 157 ? -12.761 5.366 1.501 1.00 91.38 157 VAL A N 1
ATOM 1183 C CA . VAL A 1 157 ? -13.451 5.637 0.233 1.00 91.38 157 VAL A CA 1
ATOM 1184 C C . VAL A 1 157 ? -13.849 7.105 0.117 1.00 91.38 157 VAL A C 1
ATOM 1186 O O . VAL A 1 157 ? -13.806 7.665 -0.972 1.00 91.38 157 VAL A O 1
ATOM 1189 N N . THR A 1 158 ? -14.273 7.726 1.217 1.00 90.31 158 THR A N 1
ATOM 1190 C CA . THR A 1 158 ? -14.876 9.065 1.190 1.00 90.31 158 THR A CA 1
ATOM 1191 C C . THR A 1 158 ? -13.905 10.182 1.523 1.00 90.31 158 THR A C 1
ATOM 1193 O O . THR A 1 158 ? -14.147 11.321 1.132 1.00 90.31 158 THR A O 1
ATOM 1196 N N . LEU A 1 159 ? -12.857 9.904 2.303 1.00 89.56 159 LEU A N 1
ATOM 1197 C CA . LEU A 1 159 ? -11.889 10.930 2.666 1.00 89.56 159 LEU A CA 1
ATOM 1198 C C . LEU A 1 159 ? -10.804 11.021 1.590 1.00 89.56 159 LEU A C 1
ATOM 1200 O O . LEU A 1 159 ? -10.348 9.993 1.088 1.00 89.56 159 LEU A O 1
ATOM 1204 N N . PRO A 1 160 ? -10.301 12.232 1.293 1.00 89.75 160 PRO A N 1
ATOM 1205 C CA . PRO A 1 160 ? -9.253 12.441 0.294 1.00 89.75 160 PRO A CA 1
ATOM 1206 C C . PRO A 1 160 ? -7.873 11.961 0.774 1.00 89.75 160 PRO A C 1
ATOM 1208 O O . PRO A 1 160 ? -6.860 12.350 0.211 1.00 89.75 160 PRO A O 1
ATOM 1211 N N . VAL A 1 161 ? -7.831 11.160 1.841 1.00 89.25 161 VAL A N 1
ATOM 1212 C CA . VAL A 1 161 ? -6.613 10.679 2.499 1.00 89.25 161 VAL A CA 1
ATOM 1213 C C . VAL A 1 161 ? -6.466 9.159 2.440 1.00 89.25 161 VAL A C 1
ATOM 1215 O O . VAL A 1 161 ? -5.556 8.605 3.042 1.00 89.25 161 VAL A O 1
ATOM 1218 N N . GLY A 1 162 ? -7.390 8.468 1.768 1.00 91.50 162 GLY A N 1
ATOM 1219 C CA . GLY A 1 162 ? -7.346 7.019 1.614 1.00 91.50 162 GLY A CA 1
ATOM 1220 C C . GLY A 1 162 ? -7.258 6.285 2.956 1.00 91.50 162 GLY A C 1
ATOM 1221 O O . GLY A 1 162 ? -7.980 6.579 3.909 1.00 91.50 162 GLY A O 1
ATOM 1222 N N . ALA A 1 163 ? -6.379 5.291 3.019 1.00 92.19 163 ALA A N 1
ATOM 1223 C CA . ALA A 1 163 ? -6.120 4.476 4.198 1.00 92.19 163 ALA A CA 1
ATOM 1224 C C . ALA A 1 163 ? -4.963 4.987 5.063 1.00 92.19 163 ALA A C 1
ATOM 1226 O O . ALA A 1 163 ? -4.558 4.284 5.996 1.00 92.19 163 ALA A O 1
ATOM 1227 N N . THR A 1 164 ? -4.444 6.183 4.789 1.00 88.12 164 THR A N 1
ATOM 1228 C CA . THR A 1 164 ? -3.390 6.783 5.599 1.00 88.12 164 THR A CA 1
ATOM 1229 C C . THR A 1 164 ? -3.829 6.892 7.065 1.00 88.12 164 THR A C 1
ATOM 1231 O O . THR A 1 164 ? -5.004 7.104 7.370 1.00 88.12 164 THR A O 1
ATOM 1234 N N . ALA A 1 165 ? -2.886 6.676 7.987 1.00 84.44 165 ALA A N 1
ATOM 1235 C CA . ALA A 1 165 ? -3.124 6.583 9.434 1.00 84.44 165 ALA A CA 1
ATOM 1236 C C . ALA A 1 165 ? -4.070 5.444 9.880 1.00 84.44 165 ALA A C 1
ATOM 1238 O O . ALA A 1 165 ? -4.462 5.374 11.047 1.00 84.44 165 ALA A O 1
ATOM 1239 N N . SER A 1 166 ? -4.406 4.499 8.993 1.00 88.81 166 SER A N 1
ATOM 1240 C CA . SER A 1 166 ? -5.113 3.282 9.393 1.00 88.81 166 SER A CA 1
ATOM 1241 C C . SER A 1 166 ? -4.325 2.541 10.481 1.00 88.81 166 SER A C 1
ATOM 1243 O O . SER A 1 166 ? -3.113 2.337 10.335 1.00 88.81 166 SER A O 1
ATOM 1245 N N . PRO A 1 167 ? -4.987 2.029 11.539 1.00 87.62 167 PRO A N 1
ATOM 1246 C CA . PRO A 1 167 ? -4.313 1.279 12.601 1.00 87.62 167 PRO A CA 1
ATOM 1247 C C . PRO A 1 167 ? -3.591 0.027 12.079 1.00 87.62 167 PRO A C 1
ATOM 1249 O O . PRO A 1 167 ? -2.697 -0.493 12.743 1.00 87.62 167 PRO A O 1
ATOM 1252 N N . VAL A 1 168 ? -3.941 -0.439 10.876 1.00 91.25 168 VAL A N 1
ATOM 1253 C CA . VAL A 1 168 ? -3.290 -1.571 10.207 1.00 91.25 168 VAL A CA 1
ATOM 1254 C C . VAL A 1 168 ? -1.832 -1.272 9.848 1.00 91.25 168 VAL A C 1
ATOM 1256 O O . VAL A 1 168 ? -1.007 -2.184 9.833 1.00 91.25 168 VAL A O 1
ATOM 1259 N N . TYR A 1 169 ? -1.471 -0.009 9.613 1.00 89.88 169 TYR A N 1
ATOM 1260 C CA . TYR A 1 169 ? -0.106 0.356 9.212 1.00 89.88 169 TYR A CA 1
ATOM 1261 C C . TYR A 1 169 ? 0.867 0.065 10.362 1.00 89.88 169 TYR A C 1
ATOM 1263 O O . TYR A 1 169 ? 1.969 -0.438 10.158 1.00 89.88 169 TYR A O 1
ATOM 1271 N N . ASN A 1 170 ? 0.402 0.230 11.601 1.00 85.00 170 ASN A N 1
ATOM 1272 C CA . ASN A 1 170 ? 1.184 -0.042 12.805 1.00 85.00 170 ASN A CA 1
ATOM 1273 C C . ASN A 1 170 ? 1.451 -1.532 13.051 1.00 85.00 170 ASN A C 1
ATOM 1275 O O . ASN A 1 170 ? 2.230 -1.883 13.936 1.00 85.00 170 ASN A O 1
ATOM 1279 N N . VAL A 1 171 ? 0.791 -2.418 12.302 1.00 85.88 171 VAL A N 1
ATOM 1280 C CA . VAL A 1 171 ? 0.903 -3.869 12.482 1.00 85.88 171 VAL A CA 1
ATOM 1281 C C . VAL A 1 171 ? 1.390 -4.588 11.228 1.00 85.88 171 VAL A C 1
ATOM 1283 O O . VAL A 1 171 ? 1.474 -5.813 11.214 1.00 85.88 171 VAL A O 1
ATOM 1286 N N . ALA A 1 172 ? 1.796 -3.845 10.197 1.00 87.31 172 ALA A N 1
ATOM 1287 C CA . ALA A 1 172 ? 2.356 -4.396 8.964 1.00 87.31 172 ALA A CA 1
ATOM 1288 C C . ALA A 1 172 ? 3.662 -5.184 9.188 1.00 87.31 172 ALA A C 1
ATOM 1290 O O . ALA A 1 172 ? 4.064 -5.989 8.357 1.00 87.31 172 ALA A O 1
ATOM 1291 N N . GLN A 1 173 ? 4.328 -5.008 10.330 1.00 86.19 173 GLN A N 1
ATOM 1292 C CA . GLN A 1 173 ? 5.495 -5.809 10.705 1.00 86.19 173 GLN A CA 1
ATOM 1293 C C . GLN A 1 173 ? 5.131 -7.182 11.284 1.00 86.19 173 GLN A C 1
ATOM 1295 O O . GLN A 1 173 ? 6.025 -7.985 11.533 1.00 86.19 173 GLN A O 1
ATOM 1300 N N . TRP A 1 174 ? 3.849 -7.464 11.534 1.00 86.56 174 TRP A N 1
ATOM 1301 C CA . TRP A 1 174 ? 3.391 -8.704 12.158 1.00 86.56 174 TRP A CA 1
ATOM 1302 C C . TRP A 1 174 ? 2.888 -9.665 11.076 1.00 86.56 174 TRP A C 1
ATOM 1304 O O . TRP A 1 174 ? 1.758 -9.504 10.609 1.00 86.56 174 TRP A O 1
ATOM 1314 N N . PRO A 1 175 ? 3.675 -10.692 10.687 1.00 85.25 175 PRO A N 1
ATOM 1315 C CA . PRO A 1 175 ? 3.347 -11.539 9.538 1.00 85.25 175 PRO A CA 1
ATOM 1316 C C . PRO A 1 175 ? 1.978 -12.207 9.663 1.00 85.25 175 PRO A C 1
ATOM 1318 O O . PRO A 1 175 ? 1.253 -12.334 8.687 1.00 85.25 175 PRO A O 1
ATOM 1321 N N . ILE A 1 176 ? 1.593 -12.567 10.887 1.00 85.56 176 ILE A N 1
ATOM 1322 C CA . ILE A 1 176 ? 0.308 -13.202 11.185 1.00 85.56 176 ILE A CA 1
ATOM 1323 C C . ILE A 1 176 ? -0.862 -12.272 10.857 1.00 85.56 176 ILE A C 1
ATOM 1325 O O . ILE A 1 176 ? -1.815 -12.710 10.228 1.00 85.56 176 ILE A O 1
ATOM 1329 N N . LEU A 1 177 ? -0.794 -10.990 11.232 1.00 87.25 177 LEU A N 1
ATOM 1330 C CA . LEU A 1 177 ? -1.860 -10.034 10.914 1.00 87.25 177 LEU A CA 1
ATOM 1331 C C . LEU A 1 177 ? -1.860 -9.672 9.425 1.00 87.25 177 LEU A C 1
ATOM 1333 O O . LEU A 1 177 ? -2.927 -9.540 8.830 1.00 87.25 177 LEU A O 1
ATOM 1337 N N . LEU A 1 178 ? -0.679 -9.593 8.804 1.00 88.62 178 LEU A N 1
ATOM 1338 C CA . LEU A 1 178 ? -0.559 -9.427 7.356 1.00 88.62 178 LEU A CA 1
ATOM 1339 C C . LEU A 1 178 ? -1.219 -10.567 6.572 1.00 88.62 178 LEU A C 1
ATOM 1341 O O . LEU A 1 178 ? -1.840 -10.312 5.548 1.00 88.62 178 LEU A O 1
ATOM 1345 N N . GLN A 1 179 ? -1.151 -11.807 7.051 1.00 86.19 179 GLN A N 1
ATOM 1346 C CA . GLN A 1 179 ? -1.834 -12.918 6.385 1.00 86.19 179 GLN A CA 1
ATOM 1347 C C . GLN A 1 179 ? -3.354 -12.815 6.445 1.00 86.19 179 GLN A C 1
ATOM 1349 O O . GLN A 1 179 ? -4.048 -13.172 5.494 1.00 86.19 179 GLN A O 1
ATOM 1354 N N . ILE A 1 180 ? -3.893 -12.289 7.543 1.00 90.31 180 ILE A N 1
ATOM 1355 C CA . ILE A 1 180 ? -5.326 -11.993 7.604 1.00 90.31 180 ILE A CA 1
ATOM 1356 C C . ILE A 1 180 ? -5.654 -10.922 6.562 1.00 90.31 180 ILE A C 1
ATOM 1358 O O . ILE A 1 180 ? -6.631 -11.070 5.832 1.00 90.31 180 ILE A O 1
ATOM 1362 N N . ALA A 1 181 ? -4.807 -9.892 6.430 1.00 92.00 181 ALA A N 1
ATOM 1363 C CA . ALA A 1 181 ? -4.967 -8.883 5.389 1.00 92.00 181 ALA A CA 1
ATOM 1364 C C . ALA A 1 181 ? -4.926 -9.491 3.976 1.00 92.00 181 ALA A C 1
ATOM 1366 O O . ALA A 1 181 ? -5.777 -9.136 3.169 1.00 92.00 181 ALA A O 1
ATOM 1367 N N . SER A 1 182 ? -4.041 -10.453 3.680 1.00 89.88 182 SER A N 1
ATOM 1368 C CA . SER A 1 182 ? -4.037 -11.119 2.363 1.00 89.88 182 SER A CA 1
ATOM 1369 C C . SER A 1 182 ? -5.312 -11.911 2.068 1.00 89.88 182 SER A C 1
ATOM 1371 O O . SER A 1 182 ? -5.686 -12.051 0.911 1.00 89.88 182 SER A O 1
ATOM 1373 N N . LEU A 1 183 ? -5.987 -12.440 3.095 1.00 89.44 183 LEU A N 1
ATOM 1374 C CA . LEU A 1 183 ? -7.180 -13.275 2.913 1.00 89.44 183 LEU A CA 1
ATOM 1375 C C . LEU A 1 183 ? -8.481 -12.469 2.911 1.00 89.44 183 LEU A C 1
ATOM 1377 O O . LEU A 1 183 ? -9.390 -12.746 2.134 1.00 89.44 183 LEU A O 1
ATOM 1381 N N . LEU A 1 184 ? -8.594 -11.508 3.825 1.00 93.12 184 LEU A N 1
ATOM 1382 C CA . LEU A 1 184 ? -9.843 -10.812 4.146 1.00 93.12 184 LEU A CA 1
ATOM 1383 C C . LEU A 1 184 ? -9.737 -9.288 3.971 1.00 93.12 184 LEU A C 1
ATOM 1385 O O . LEU A 1 184 ? -10.679 -8.560 4.290 1.00 93.12 184 LEU A O 1
ATOM 1389 N N . GLY A 1 185 ? -8.592 -8.790 3.500 1.00 93.44 185 GLY A N 1
ATOM 1390 C CA . GLY A 1 185 ? -8.286 -7.365 3.401 1.00 93.44 185 GLY A CA 1
ATOM 1391 C C . GLY A 1 185 ? -7.941 -6.727 4.749 1.00 93.44 185 GLY A C 1
ATOM 1392 O O . GLY A 1 185 ? -8.230 -7.252 5.823 1.00 93.44 185 GLY A O 1
ATOM 1393 N N . ARG A 1 186 ? -7.350 -5.537 4.719 1.00 95.06 186 ARG A N 1
ATOM 1394 C CA . ARG A 1 186 ? -6.881 -4.737 5.861 1.00 95.06 186 ARG A CA 1
ATOM 1395 C C . ARG A 1 186 ? -7.991 -4.439 6.863 1.00 95.06 186 ARG A C 1
ATOM 1397 O O . ARG A 1 186 ? -7.742 -4.392 8.062 1.00 95.06 186 ARG A O 1
ATOM 1404 N N . SER A 1 187 ? -9.234 -4.310 6.400 1.00 95.44 187 SER A N 1
ATOM 1405 C CA . SER A 1 187 ? -10.411 -4.111 7.253 1.00 95.44 187 SER A CA 1
ATOM 1406 C C . SER A 1 187 ? -10.582 -5.226 8.295 1.00 95.44 187 SER A C 1
ATOM 1408 O O . SER A 1 187 ? -11.023 -4.957 9.414 1.00 95.44 187 SER A O 1
ATOM 1410 N N . SER A 1 188 ? -10.189 -6.461 7.970 1.00 94.31 188 SER A N 1
ATOM 1411 C CA . SER A 1 188 ? -10.184 -7.582 8.920 1.00 94.31 188 SER A CA 1
ATOM 1412 C C . SER A 1 188 ? -9.164 -7.395 10.047 1.00 94.31 188 SER A C 1
ATOM 1414 O O . SER A 1 188 ? -9.446 -7.702 11.204 1.00 94.31 188 SER A O 1
ATOM 1416 N N . VAL A 1 189 ? -8.004 -6.809 9.746 1.00 93.38 189 VAL A N 1
ATOM 1417 C CA . VAL A 1 189 ? -6.989 -6.491 10.751 1.00 93.38 189 VAL A CA 1
ATOM 1418 C C . VAL A 1 189 ? -7.512 -5.397 11.675 1.00 93.38 189 VAL A C 1
ATOM 1420 O O . VAL A 1 189 ? -7.460 -5.559 12.892 1.00 93.38 189 VAL A O 1
ATOM 1423 N N . THR A 1 190 ? -8.120 -4.339 11.127 1.00 93.06 190 THR A N 1
ATOM 1424 C CA . THR A 1 190 ? -8.805 -3.311 11.931 1.00 93.06 190 THR A CA 1
ATOM 1425 C C . THR A 1 190 ? -9.859 -3.926 12.849 1.00 93.06 190 THR A C 1
ATOM 1427 O O . THR A 1 190 ? -9.949 -3.549 14.020 1.00 93.06 190 THR A O 1
ATOM 1430 N N . PHE A 1 191 ? -10.625 -4.900 12.351 1.00 94.62 191 PHE A N 1
ATOM 1431 C CA . PHE A 1 191 ? -11.629 -5.608 13.141 1.00 94.62 191 PHE A CA 1
ATOM 1432 C C . PHE A 1 191 ? -10.992 -6.344 14.326 1.00 94.62 191 PHE A C 1
ATOM 1434 O O . PHE A 1 191 ? -11.407 -6.140 15.466 1.00 94.62 191 PHE A O 1
ATOM 1441 N N . VAL A 1 192 ? -9.948 -7.143 14.086 1.00 92.25 192 VAL A N 1
ATOM 1442 C CA . VAL A 1 192 ? -9.242 -7.896 15.138 1.00 92.25 192 VAL A CA 1
ATOM 1443 C C . VAL A 1 192 ? -8.642 -6.956 16.187 1.00 92.25 192 VAL A C 1
ATOM 1445 O O . VAL A 1 192 ? -8.808 -7.190 17.384 1.00 92.25 192 VAL A O 1
ATOM 1448 N N . LEU A 1 193 ? -8.007 -5.857 15.768 1.00 90.81 193 LEU A N 1
ATOM 1449 C CA . LEU A 1 193 ? -7.457 -4.859 16.694 1.00 90.81 193 LEU A CA 1
ATOM 1450 C C . LEU A 1 193 ? -8.558 -4.214 17.549 1.00 90.81 193 LEU A C 1
ATOM 1452 O O . LEU A 1 193 ? -8.423 -4.111 18.770 1.00 90.81 193 LEU A O 1
ATOM 1456 N N . SER A 1 194 ? -9.679 -3.848 16.922 1.00 91.38 194 SER A N 1
ATOM 1457 C CA . SER A 1 194 ? -10.839 -3.260 17.605 1.00 91.38 194 SER A CA 1
ATOM 1458 C C . SER A 1 194 ? -11.465 -4.223 18.614 1.00 91.38 194 SER A C 1
ATOM 1460 O O . SER A 1 194 ? -11.879 -3.806 19.694 1.00 91.38 194 SER A O 1
ATOM 1462 N N . LEU A 1 195 ? -11.518 -5.512 18.279 1.00 92.00 195 LEU A N 1
ATOM 1463 C CA . LEU A 1 195 ? -12.087 -6.569 19.114 1.00 92.00 195 LEU A CA 1
ATOM 1464 C C . LEU A 1 195 ? -11.298 -6.749 20.410 1.00 92.00 195 LEU A C 1
ATOM 1466 O O . LEU A 1 195 ? -11.875 -6.767 21.500 1.00 92.00 195 LEU A O 1
ATOM 1470 N N . VAL A 1 196 ? -9.971 -6.815 20.297 1.00 89.56 196 VAL A N 1
ATOM 1471 C CA . VAL A 1 196 ? -9.075 -6.914 21.455 1.00 89.56 196 VAL A CA 1
ATOM 1472 C C . VAL A 1 196 ? -9.161 -5.653 22.310 1.00 89.56 196 VAL A C 1
ATOM 1474 O O . VAL A 1 196 ? -9.260 -5.749 23.538 1.00 89.56 196 VAL A O 1
ATOM 1477 N N . ALA A 1 197 ? -9.186 -4.477 21.677 1.00 88.31 197 ALA A N 1
ATOM 1478 C CA . ALA A 1 197 ? -9.301 -3.203 22.376 1.00 88.31 197 ALA A CA 1
ATOM 1479 C C . ALA A 1 197 ? -10.615 -3.088 23.167 1.00 88.31 197 ALA A C 1
ATOM 1481 O O . ALA A 1 197 ? -10.590 -2.726 24.344 1.00 88.31 197 ALA A O 1
ATOM 1482 N N . ALA A 1 198 ? -11.756 -3.454 22.573 1.00 87.94 198 ALA A N 1
ATOM 1483 C CA . ALA A 1 198 ? -13.052 -3.426 23.253 1.00 87.94 198 ALA A CA 1
ATOM 1484 C C . ALA A 1 198 ? -13.148 -4.436 24.400 1.00 87.94 198 ALA A C 1
ATOM 1486 O O . ALA A 1 198 ? -13.606 -4.076 25.485 1.00 87.94 198 ALA A O 1
ATOM 1487 N N . GLY A 1 199 ? -12.689 -5.677 24.198 1.00 87.12 199 GLY A N 1
ATOM 1488 C CA . GLY A 1 199 ? -12.671 -6.686 25.262 1.00 87.12 199 GLY A CA 1
ATOM 1489 C C . GLY A 1 199 ? -11.819 -6.247 26.457 1.00 87.12 199 GLY A C 1
ATOM 1490 O O . GLY A 1 199 ? -12.238 -6.377 27.611 1.00 87.12 199 GLY A O 1
ATOM 1491 N N . THR A 1 200 ? -10.657 -5.649 26.178 1.00 86.00 200 THR A N 1
ATOM 1492 C CA . THR A 1 200 ? -9.744 -5.125 27.203 1.00 86.00 200 THR A CA 1
ATOM 1493 C C . THR A 1 200 ? -10.351 -3.930 27.932 1.00 86.00 200 THR A C 1
ATOM 1495 O O . THR A 1 200 ? -10.379 -3.912 29.164 1.00 86.00 200 THR A O 1
ATOM 1498 N N . ALA A 1 201 ? -10.895 -2.956 27.201 1.00 85.69 201 ALA A N 1
ATOM 1499 C CA . ALA A 1 201 ? -11.528 -1.785 27.796 1.00 85.69 201 ALA A CA 1
ATOM 1500 C C . ALA A 1 201 ? -12.705 -2.172 28.698 1.00 85.69 201 ALA A C 1
ATOM 1502 O O . ALA A 1 201 ? -12.740 -1.767 29.860 1.00 85.69 201 ALA A O 1
ATOM 1503 N N . HIS A 1 202 ? -13.589 -3.051 28.215 1.00 83.62 202 HIS A N 1
ATOM 1504 C CA . HIS A 1 202 ? -14.733 -3.519 28.988 1.00 83.62 202 HIS A CA 1
ATOM 1505 C C . HIS A 1 202 ? -14.310 -4.260 30.261 1.00 83.62 202 HIS A C 1
ATOM 1507 O O . HIS A 1 202 ? -14.962 -4.141 31.300 1.00 83.62 202 HIS A O 1
ATOM 1513 N N . PHE A 1 203 ? -13.215 -5.024 30.219 1.00 86.06 203 PHE A N 1
ATOM 1514 C CA . PHE A 1 203 ? -12.658 -5.655 31.414 1.00 86.06 203 PHE A CA 1
ATOM 1515 C C . PHE A 1 203 ? -12.209 -4.621 32.452 1.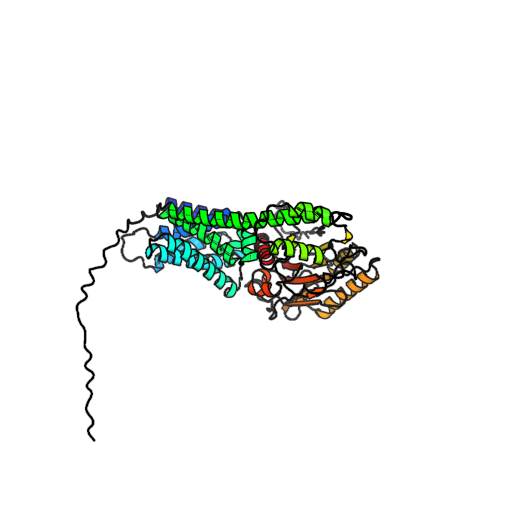00 86.06 203 PHE A C 1
ATOM 1517 O O . PHE A 1 203 ? -12.564 -4.753 33.626 1.00 86.06 203 PHE A O 1
ATOM 1524 N N . PHE A 1 204 ? -11.488 -3.579 32.034 1.00 83.44 204 PHE A N 1
ATOM 1525 C CA . PHE A 1 204 ? -11.008 -2.535 32.943 1.00 83.44 204 PHE A CA 1
ATOM 1526 C C . PHE A 1 204 ? -12.137 -1.712 33.571 1.00 83.44 204 PHE A C 1
ATOM 1528 O O . PHE A 1 204 ? -12.037 -1.328 34.737 1.00 83.44 204 PHE A O 1
ATOM 1535 N N . THR A 1 205 ? -13.208 -1.445 32.829 1.00 81.81 205 THR A N 1
ATOM 1536 C CA . THR A 1 205 ? -14.303 -0.579 33.287 1.00 81.81 205 THR A CA 1
ATOM 1537 C C . THR A 1 205 ? -15.354 -1.339 34.091 1.00 81.81 205 THR A C 1
ATOM 1539 O O . THR A 1 205 ? -15.828 -0.847 35.116 1.00 81.81 205 THR A O 1
ATOM 1542 N N . SER A 1 206 ? -15.707 -2.558 33.674 1.00 81.69 206 SER A N 1
ATOM 1543 C CA . SER A 1 206 ? -16.753 -3.364 34.319 1.00 81.69 206 SER A CA 1
ATOM 1544 C C . SER A 1 206 ? -16.225 -4.363 35.353 1.00 81.69 206 SER A C 1
ATOM 1546 O O . SER A 1 206 ? -17.002 -4.875 36.163 1.00 81.69 206 SER A O 1
ATOM 1548 N N . GLY A 1 207 ? -14.927 -4.685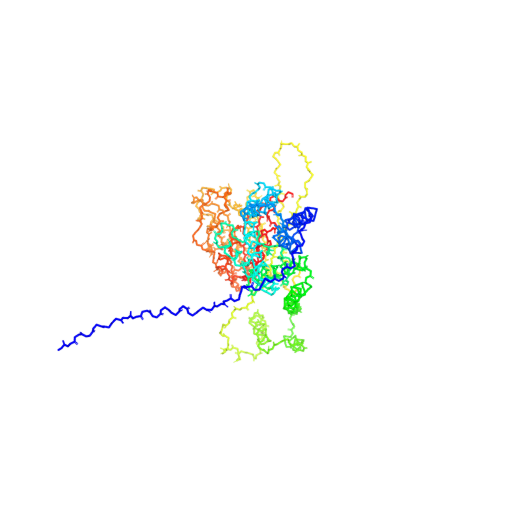 35.317 1.00 83.25 207 GLY A N 1
ATOM 1549 C CA . GLY A 1 207 ? -14.318 -5.766 36.097 1.00 83.25 207 GLY A CA 1
ATOM 1550 C C . GLY A 1 207 ? -14.694 -7.178 35.623 1.00 83.25 207 GLY A C 1
ATOM 1551 O O . GLY A 1 207 ? -14.310 -8.163 36.259 1.00 83.25 207 GLY A O 1
ATOM 1552 N N . LYS A 1 208 ? -15.455 -7.319 34.526 1.00 84.81 208 LYS A N 1
ATOM 1553 C CA . LYS A 1 208 ? -15.897 -8.620 34.005 1.00 84.81 208 LYS A CA 1
ATOM 1554 C C . LYS A 1 208 ? -14.777 -9.295 33.206 1.00 84.81 208 LYS A C 1
ATOM 1556 O O . LYS A 1 208 ? -14.565 -8.983 32.038 1.00 84.81 208 LYS A O 1
ATOM 1561 N N . ARG A 1 209 ? -14.111 -10.285 33.814 1.00 87.31 209 ARG A N 1
ATOM 1562 C CA . ARG A 1 209 ? -13.030 -11.086 33.188 1.00 87.31 209 ARG A CA 1
ATOM 1563 C C . ARG A 1 209 ? -13.418 -11.738 31.859 1.00 87.31 209 ARG A C 1
ATOM 1565 O O . ARG A 1 209 ? -12.610 -11.735 30.940 1.00 87.31 209 ARG A O 1
ATOM 1572 N N . ARG A 1 210 ? -14.670 -12.197 31.729 1.00 86.06 210 ARG A N 1
ATOM 1573 C CA . ARG A 1 210 ? -15.174 -12.860 30.511 1.00 86.06 210 ARG A CA 1
ATOM 1574 C C . ARG A 1 210 ? -14.959 -12.039 29.236 1.00 86.06 210 ARG A C 1
ATOM 1576 O O . ARG A 1 210 ? -14.702 -12.613 28.191 1.00 86.06 210 ARG A O 1
ATOM 1583 N N . ALA A 1 211 ? -15.038 -10.709 29.312 1.00 81.00 211 ALA A N 1
ATOM 1584 C CA . ALA A 1 211 ? -14.832 -9.847 28.150 1.00 81.00 211 ALA A CA 1
ATOM 1585 C C . ALA A 1 211 ? -13.400 -9.926 27.603 1.00 81.00 211 ALA A C 1
ATOM 1587 O O . ALA A 1 211 ? -13.188 -10.055 26.397 1.00 81.00 211 ALA A O 1
ATOM 1588 N N . LEU A 1 212 ? -12.426 -9.899 28.513 1.00 84.56 212 LEU A N 1
ATOM 1589 C CA . LEU A 1 212 ? -11.016 -10.050 28.181 1.00 84.56 212 LEU A CA 1
ATOM 1590 C C . LEU A 1 212 ? -10.720 -11.467 27.690 1.00 84.56 212 LEU A C 1
ATOM 1592 O O . LEU A 1 212 ? -10.031 -11.624 26.691 1.00 84.56 212 LEU A O 1
ATOM 1596 N N . GLU A 1 213 ? -11.267 -12.486 28.359 1.00 86.69 213 GLU A N 1
ATOM 1597 C CA . GLU A 1 213 ? -11.104 -13.889 27.959 1.00 86.69 213 GLU A CA 1
ATOM 1598 C C . GLU A 1 213 ? -11.577 -14.117 26.521 1.00 86.69 213 GLU A C 1
ATOM 1600 O O . GLU A 1 213 ? -10.866 -14.744 25.744 1.00 86.69 213 GLU A O 1
ATOM 1605 N N . VAL A 1 214 ? -12.725 -13.554 26.134 1.00 85.12 214 VAL A N 1
ATOM 1606 C CA . VAL A 1 214 ? -13.244 -13.635 24.760 1.00 85.12 214 VAL A CA 1
ATOM 1607 C C . VAL A 1 214 ? -12.325 -12.916 23.775 1.00 85.12 214 VAL A C 1
ATOM 1609 O O . VAL A 1 214 ? -11.932 -13.511 22.773 1.00 85.12 214 VAL A O 1
ATOM 1612 N N . GLY A 1 215 ? -11.944 -11.666 24.061 1.00 81.38 215 GLY A N 1
ATOM 1613 C CA . GLY A 1 215 ? -11.058 -10.894 23.184 1.00 81.38 215 GLY A CA 1
ATOM 1614 C C . GLY A 1 215 ? -9.701 -11.574 22.972 1.00 81.38 215 GLY A C 1
ATOM 1615 O O . GLY A 1 215 ? -9.239 -11.698 21.839 1.00 81.38 215 GLY A O 1
ATOM 1616 N N . LEU A 1 216 ? -9.094 -12.088 24.047 1.00 85.00 216 LEU A N 1
ATOM 1617 C CA . LEU A 1 216 ? -7.830 -12.824 23.990 1.00 85.00 216 LEU A CA 1
ATOM 1618 C C . LEU A 1 216 ? -7.976 -14.190 23.317 1.00 85.00 216 LEU A C 1
ATOM 1620 O O . LEU A 1 216 ? -7.088 -14.578 22.566 1.00 85.00 216 LEU A O 1
ATOM 1624 N N . SER A 1 217 ? -9.082 -14.908 23.536 1.00 86.12 217 SER A N 1
ATOM 1625 C CA . SER A 1 217 ? -9.329 -16.198 22.876 1.00 86.12 217 SER A CA 1
ATOM 1626 C C . SER A 1 217 ? -9.486 -16.029 21.369 1.00 86.12 217 SER A C 1
ATOM 1628 O O . SER A 1 217 ? -8.956 -16.831 20.608 1.00 86.12 217 SER A O 1
ATOM 1630 N N . LEU A 1 218 ? -10.162 -14.967 20.922 1.00 83.31 218 LEU A N 1
ATOM 1631 C CA . LEU A 1 218 ? -10.307 -14.658 19.499 1.00 83.31 218 LEU A CA 1
ATOM 1632 C C . LEU A 1 218 ? -8.989 -14.183 18.887 1.00 83.31 218 LEU A C 1
ATOM 1634 O O . LEU A 1 218 ? -8.662 -14.596 17.775 1.00 83.31 218 LEU A O 1
ATOM 1638 N N . LEU A 1 219 ? -8.192 -13.394 19.614 1.00 82.75 219 LEU A N 1
ATOM 1639 C CA . LEU A 1 219 ? -6.836 -13.050 19.185 1.00 82.75 219 LEU A CA 1
ATOM 1640 C C . LEU A 1 219 ? -5.961 -14.298 19.059 1.00 82.75 219 LEU A C 1
ATOM 1642 O O . LEU A 1 219 ? -5.288 -14.457 18.048 1.00 82.75 219 LEU A O 1
ATOM 1646 N N . LEU A 1 220 ? -5.995 -15.194 20.048 1.00 85.69 220 LEU A N 1
ATOM 1647 C CA . LEU A 1 220 ? -5.240 -16.444 20.032 1.00 85.69 220 LEU A CA 1
ATOM 1648 C C . LEU A 1 220 ? -5.702 -17.357 18.898 1.00 85.69 220 LEU A C 1
ATOM 1650 O O . LEU A 1 220 ? -4.863 -17.912 18.204 1.00 85.69 220 LEU A O 1
ATOM 1654 N N . LEU A 1 221 ? -7.010 -17.489 18.671 1.00 84.75 221 LEU A N 1
ATOM 1655 C CA . LEU A 1 221 ? -7.553 -18.256 17.551 1.00 84.75 221 LEU A CA 1
ATOM 1656 C C . LEU A 1 221 ? -7.062 -17.689 16.218 1.00 84.75 221 LEU A C 1
ATOM 1658 O O . LEU A 1 221 ? -6.577 -18.429 15.371 1.00 84.75 221 LEU A O 1
ATOM 1662 N N . THR A 1 222 ? -7.130 -16.370 16.062 1.00 81.06 222 THR A N 1
ATOM 1663 C CA . THR A 1 222 ? -6.625 -15.671 14.878 1.00 81.06 222 THR A CA 1
ATOM 1664 C C . THR A 1 222 ? -5.117 -15.886 14.714 1.00 81.06 222 THR A C 1
ATOM 1666 O O . THR A 1 222 ? -4.634 -16.133 13.612 1.00 81.06 222 THR A O 1
ATOM 1669 N N . TRP A 1 223 ? -4.376 -15.853 15.822 1.00 81.38 223 TRP A N 1
ATOM 1670 C CA . TRP A 1 223 ? -2.940 -16.100 15.860 1.00 81.38 223 TRP A CA 1
ATOM 1671 C C . TRP A 1 223 ? -2.590 -17.547 15.533 1.00 81.38 223 TRP A C 1
ATOM 1673 O O . TRP A 1 223 ? -1.607 -17.778 14.845 1.00 81.38 223 TRP A O 1
ATOM 1683 N N . MET A 1 224 ? -3.395 -18.519 15.961 1.00 83.06 224 MET A N 1
ATOM 1684 C CA . MET A 1 224 ? -3.215 -19.922 15.599 1.00 83.06 224 MET A CA 1
ATOM 1685 C C . MET A 1 224 ? -3.552 -20.161 14.130 1.00 83.06 224 MET A C 1
ATOM 1687 O O . MET A 1 224 ? -2.783 -20.824 13.449 1.00 83.06 224 MET A O 1
ATOM 1691 N N . LEU A 1 225 ? -4.641 -19.588 13.613 1.00 78.81 225 LEU A N 1
ATOM 1692 C CA . LEU A 1 225 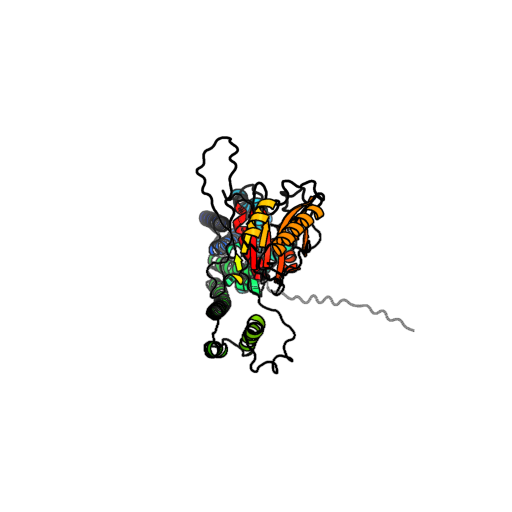? -5.008 -19.719 12.200 1.00 78.81 225 LEU A CA 1
ATOM 1693 C C . LEU A 1 225 ? -3.944 -19.094 11.290 1.00 78.81 225 LEU A C 1
ATOM 1695 O O . LEU A 1 225 ? -3.430 -19.767 10.400 1.00 78.81 225 LEU A O 1
ATOM 1699 N N . GLY A 1 226 ? -3.547 -17.846 11.553 1.00 76.38 226 GLY A N 1
ATOM 1700 C CA . GLY A 1 226 ? -2.459 -17.206 10.813 1.00 76.38 226 GLY A CA 1
ATOM 1701 C C . GLY A 1 226 ? -1.108 -17.876 11.077 1.00 76.38 226 GLY A C 1
ATOM 1702 O O . GLY A 1 226 ? -0.331 -18.103 10.167 1.00 76.38 226 GLY A O 1
ATOM 1703 N N . GLY A 1 227 ? -0.818 -18.291 12.305 1.00 77.88 227 GLY A N 1
ATOM 1704 C CA . GLY A 1 227 ? 0.428 -18.974 12.653 1.00 77.88 227 GLY A CA 1
ATOM 1705 C C . GLY A 1 227 ? 0.593 -20.315 11.939 1.00 77.88 227 GLY A C 1
ATOM 1706 O O . GLY A 1 227 ? 1.677 -20.601 11.438 1.00 77.88 227 GLY A O 1
ATOM 1707 N N . VAL A 1 228 ? -0.475 -21.112 11.836 1.00 78.88 228 VAL A N 1
ATOM 1708 C CA . VAL A 1 228 ? -0.482 -22.372 11.079 1.00 78.88 228 VAL A CA 1
ATOM 1709 C C . VAL A 1 228 ? -0.265 -22.095 9.596 1.00 78.88 228 VAL A C 1
ATOM 1711 O O . VAL A 1 228 ? 0.616 -22.709 9.001 1.00 78.88 228 VAL A O 1
ATOM 1714 N N . LEU A 1 229 ? -0.985 -21.132 9.013 1.00 74.12 229 LEU A N 1
ATOM 1715 C CA . LEU A 1 229 ? -0.803 -20.749 7.609 1.00 74.12 229 LEU A CA 1
ATOM 1716 C C . LEU A 1 229 ? 0.619 -20.238 7.335 1.00 74.12 229 LEU A C 1
ATOM 1718 O O . LEU A 1 229 ? 1.250 -20.646 6.364 1.00 74.12 229 LEU A O 1
ATOM 1722 N N . PHE A 1 230 ? 1.169 -19.398 8.213 1.00 74.56 230 PHE A N 1
ATOM 1723 C CA . PHE A 1 230 ? 2.547 -18.910 8.144 1.00 74.56 230 PHE A CA 1
ATOM 1724 C C . PHE A 1 230 ? 3.579 -20.015 8.288 1.00 74.56 230 PHE A C 1
ATOM 1726 O O . PHE A 1 230 ? 4.557 -20.036 7.545 1.00 74.56 230 PHE A O 1
ATOM 1733 N N . TYR A 1 231 ? 3.378 -20.937 9.224 1.00 76.69 231 TYR A N 1
ATOM 1734 C CA . TYR A 1 231 ? 4.282 -22.057 9.422 1.00 76.69 231 TYR A CA 1
ATOM 1735 C C . TYR A 1 231 ? 4.288 -22.987 8.207 1.00 76.69 231 TYR A C 1
ATOM 1737 O O . TYR A 1 231 ? 5.365 -23.323 7.714 1.00 76.69 231 TYR A O 1
ATOM 1745 N N . VAL A 1 232 ? 3.105 -23.352 7.698 1.00 75.12 232 VAL A N 1
ATOM 1746 C CA . VAL A 1 232 ? 2.955 -24.165 6.482 1.00 75.12 232 VAL A CA 1
ATOM 1747 C C . VAL A 1 232 ? 3.649 -23.476 5.314 1.00 75.12 232 VAL A C 1
ATOM 1749 O O . VAL A 1 232 ? 4.536 -24.068 4.706 1.00 75.12 232 VAL A O 1
ATOM 1752 N N . HIS A 1 233 ? 3.353 -22.196 5.091 1.00 69.81 233 HIS A N 1
ATOM 1753 C CA . HIS A 1 233 ? 3.955 -21.423 4.014 1.00 69.81 233 HIS A CA 1
ATOM 1754 C C . HIS A 1 233 ? 5.484 -21.324 4.138 1.00 69.81 233 HIS A C 1
ATOM 1756 O O . HIS A 1 233 ? 6.206 -21.599 3.185 1.00 69.81 233 HIS A O 1
ATOM 1762 N N . ARG A 1 234 ? 6.016 -20.983 5.319 1.00 72.69 234 ARG A N 1
ATOM 1763 C CA . ARG A 1 234 ? 7.468 -20.888 5.539 1.00 72.69 234 ARG A CA 1
ATOM 1764 C C . ARG A 1 234 ? 8.154 -22.234 5.323 1.00 72.69 234 ARG A C 1
ATOM 1766 O O . ARG A 1 234 ? 9.261 -22.262 4.794 1.00 72.69 234 ARG A O 1
ATOM 1773 N N . ARG A 1 235 ? 7.518 -23.334 5.733 1.00 77.50 235 ARG A N 1
ATOM 1774 C CA . ARG A 1 235 ? 8.025 -24.692 5.512 1.00 77.50 235 ARG A CA 1
ATOM 1775 C C . ARG A 1 235 ? 8.035 -25.043 4.025 1.00 77.50 235 ARG A C 1
ATOM 1777 O O . ARG A 1 235 ? 9.034 -25.574 3.557 1.00 77.50 235 ARG A O 1
ATOM 1784 N N . GLU A 1 236 ? 6.975 -24.715 3.290 1.00 72.69 236 GLU A N 1
ATOM 1785 C CA . GLU A 1 236 ? 6.899 -24.906 1.836 1.00 72.69 236 GLU A CA 1
ATOM 1786 C C . GLU A 1 236 ? 7.965 -24.087 1.107 1.00 72.69 236 GLU A C 1
ATOM 1788 O O . GLU A 1 236 ? 8.715 -24.644 0.313 1.00 72.69 236 GLU A O 1
ATOM 1793 N N . VAL A 1 237 ? 8.121 -22.801 1.436 1.00 66.56 237 VAL A N 1
ATOM 1794 C CA . VAL A 1 237 ? 9.170 -21.948 0.857 1.00 66.56 237 VAL A CA 1
ATOM 1795 C C . VAL A 1 237 ? 10.558 -22.484 1.190 1.00 66.56 237 VAL A C 1
ATOM 1797 O O . VAL A 1 237 ? 11.384 -22.586 0.294 1.00 66.56 237 VAL A O 1
ATOM 1800 N N . ALA A 1 238 ? 10.819 -22.869 2.443 1.00 72.31 238 ALA A N 1
ATOM 1801 C CA . ALA A 1 238 ? 12.100 -23.451 2.849 1.00 72.31 238 ALA A CA 1
ATOM 1802 C C . ALA A 1 238 ? 12.383 -24.797 2.161 1.00 72.31 238 ALA A C 1
ATOM 1804 O O . ALA A 1 238 ? 13.533 -25.130 1.895 1.00 72.31 238 ALA A O 1
ATOM 1805 N N . PHE A 1 239 ? 11.348 -25.571 1.851 1.00 76.00 239 PHE A N 1
ATOM 1806 C CA . PHE A 1 239 ? 11.485 -26.799 1.083 1.00 76.00 239 PHE A CA 1
ATOM 1807 C C . PHE A 1 239 ? 11.784 -26.519 -0.392 1.00 76.00 239 PHE A C 1
ATOM 1809 O O . PHE A 1 239 ? 12.735 -27.077 -0.930 1.00 76.00 239 PHE A O 1
ATOM 1816 N N . LEU A 1 240 ? 11.047 -25.601 -1.023 1.00 68.25 240 LEU A N 1
ATOM 1817 C CA . LEU A 1 240 ? 11.285 -25.171 -2.406 1.00 68.25 240 LEU A CA 1
ATOM 1818 C C . LEU A 1 240 ? 12.681 -24.558 -2.586 1.00 68.25 240 LEU A C 1
ATOM 1820 O O . LEU A 1 240 ? 13.363 -24.824 -3.570 1.00 68.25 240 LEU A O 1
ATOM 1824 N N . ALA A 1 241 ? 13.113 -23.783 -1.598 1.00 68.56 241 ALA A N 1
ATOM 1825 C CA . ALA A 1 241 ? 14.445 -23.216 -1.449 1.00 68.56 241 ALA A CA 1
ATOM 1826 C C . ALA A 1 241 ? 15.569 -24.269 -1.460 1.00 68.56 241 ALA A C 1
ATOM 1828 O O . ALA A 1 241 ? 16.660 -24.018 -1.965 1.00 68.56 241 ALA A O 1
ATOM 1829 N N . ASN A 1 242 ? 15.312 -25.457 -0.916 1.00 74.00 242 ASN A N 1
ATOM 1830 C CA . ASN A 1 242 ? 16.312 -26.517 -0.827 1.00 74.00 242 ASN A CA 1
ATOM 1831 C C . ASN A 1 242 ? 16.462 -27.333 -2.121 1.00 74.00 242 ASN A C 1
ATOM 1833 O O . ASN A 1 242 ? 17.325 -28.210 -2.167 1.00 74.00 242 ASN A O 1
ATOM 1837 N N . PHE A 1 243 ? 15.668 -27.065 -3.165 1.00 69.75 243 PHE A N 1
ATOM 1838 C CA . PHE A 1 243 ? 15.855 -27.720 -4.460 1.00 69.75 243 PHE A CA 1
ATOM 1839 C C . PHE A 1 243 ? 17.139 -27.245 -5.127 1.00 69.75 243 PHE A C 1
ATOM 1841 O O . PHE A 1 243 ? 17.291 -26.066 -5.451 1.00 69.75 243 PHE A O 1
ATOM 1848 N N . GLN A 1 244 ? 18.026 -28.190 -5.421 1.00 74.69 244 GLN A N 1
ATOM 1849 C CA . GLN A 1 244 ? 19.226 -27.936 -6.206 1.00 74.69 244 GLN A CA 1
ATOM 1850 C C . GLN A 1 244 ? 19.065 -28.408 -7.652 1.00 74.69 244 GLN A C 1
ATOM 1852 O O . GLN A 1 244 ? 18.244 -29.265 -7.990 1.00 74.69 244 GLN A O 1
ATOM 1857 N N . ALA A 1 245 ? 19.879 -27.838 -8.540 1.00 60.59 245 ALA A N 1
ATOM 1858 C CA . ALA A 1 245 ? 20.000 -28.323 -9.905 1.00 60.59 245 ALA A CA 1
ATOM 1859 C C . ALA A 1 245 ? 20.490 -29.785 -9.903 1.00 60.59 245 ALA A C 1
ATOM 1861 O O . ALA A 1 245 ? 21.613 -30.050 -9.489 1.00 60.59 245 ALA A O 1
ATOM 1862 N N . GLY A 1 246 ? 19.659 -30.714 -10.387 1.00 72.00 246 GLY A N 1
ATOM 1863 C CA . GLY A 1 246 ? 19.965 -32.152 -10.411 1.00 72.00 246 GLY A CA 1
ATOM 1864 C C . GLY A 1 246 ? 19.202 -32.984 -9.377 1.00 72.00 246 GLY A C 1
ATOM 1865 O O . GLY A 1 246 ? 19.253 -34.210 -9.450 1.00 72.00 246 GLY A O 1
ATOM 1866 N N . ASP A 1 247 ? 18.449 -32.350 -8.472 1.00 73.12 247 ASP A N 1
ATOM 1867 C CA . ASP A 1 247 ? 17.576 -33.071 -7.547 1.00 73.12 247 ASP A CA 1
ATOM 1868 C C . ASP A 1 247 ? 16.491 -33.847 -8.309 1.00 73.12 247 ASP A C 1
ATOM 1870 O O . ASP A 1 247 ? 15.776 -33.309 -9.162 1.00 73.12 247 ASP A O 1
ATOM 1874 N N . PHE A 1 248 ? 16.329 -35.129 -7.970 1.00 75.69 248 PHE A N 1
ATOM 1875 C CA . PHE A 1 248 ? 15.222 -35.929 -8.477 1.00 75.69 248 PHE A CA 1
ATOM 1876 C C . PHE A 1 248 ? 13.933 -35.492 -7.787 1.00 75.69 248 PHE A C 1
ATOM 1878 O O . PHE A 1 248 ? 13.710 -35.766 -6.609 1.00 75.69 248 PHE A O 1
ATOM 1885 N N . VAL A 1 249 ? 13.057 -34.855 -8.560 1.00 70.12 249 VAL A N 1
ATOM 1886 C CA . VAL A 1 249 ? 11.742 -34.362 -8.125 1.00 70.12 249 VAL A CA 1
ATOM 1887 C C . VAL A 1 249 ? 10.977 -35.423 -7.334 1.00 70.12 249 VAL A C 1
ATOM 1889 O O . VAL A 1 249 ? 10.424 -35.120 -6.287 1.00 70.12 249 VAL A O 1
ATOM 1892 N N . TYR A 1 250 ? 11.007 -36.682 -7.778 1.00 65.38 250 TYR A N 1
ATOM 1893 C CA . TYR A 1 250 ? 10.343 -37.789 -7.087 1.00 65.38 250 TYR A CA 1
ATOM 1894 C C . TYR A 1 250 ? 10.880 -38.065 -5.675 1.00 65.38 250 TYR A C 1
ATOM 1896 O O . TYR A 1 250 ? 10.086 -38.388 -4.796 1.00 65.38 250 TYR A O 1
ATOM 1904 N N . GLU A 1 251 ? 12.186 -37.935 -5.431 1.00 74.00 251 GLU A N 1
ATOM 1905 C CA . GLU A 1 251 ? 12.754 -38.132 -4.088 1.00 74.00 251 GLU A CA 1
ATOM 1906 C C . GLU A 1 251 ? 12.369 -36.976 -3.160 1.00 74.00 251 GLU A C 1
ATOM 1908 O O . GLU A 1 251 ? 11.926 -37.205 -2.037 1.00 74.00 251 GLU A O 1
ATOM 1913 N N . ARG A 1 252 ? 12.384 -35.738 -3.666 1.00 73.88 252 ARG A N 1
ATOM 1914 C CA . ARG A 1 252 ? 11.886 -34.572 -2.918 1.00 73.88 252 ARG A CA 1
ATOM 1915 C C . ARG A 1 252 ? 10.384 -34.654 -2.643 1.00 73.88 252 ARG A C 1
ATOM 1917 O O . ARG A 1 252 ? 9.931 -34.314 -1.558 1.00 73.88 252 ARG A O 1
ATOM 1924 N N . ILE A 1 253 ? 9.599 -35.169 -3.587 1.00 67.50 253 ILE A N 1
ATOM 1925 C CA . ILE A 1 253 ? 8.163 -35.414 -3.402 1.00 67.50 253 ILE A CA 1
ATOM 1926 C C . ILE A 1 253 ? 7.913 -36.438 -2.287 1.00 67.50 253 ILE A C 1
ATOM 1928 O O . ILE A 1 253 ? 6.965 -36.260 -1.521 1.00 67.50 253 ILE A O 1
ATOM 1932 N N . LYS A 1 254 ? 8.750 -37.481 -2.150 1.00 72.81 254 LYS A N 1
ATOM 1933 C CA . LYS A 1 254 ? 8.643 -38.433 -1.028 1.00 72.81 254 LYS A CA 1
ATOM 1934 C C . LYS A 1 254 ? 8.868 -37.747 0.320 1.00 72.81 254 LYS A C 1
ATOM 1936 O O . LYS A 1 254 ? 8.124 -38.038 1.248 1.00 72.81 254 LYS A O 1
ATOM 1941 N N . GLU A 1 255 ? 9.820 -36.814 0.412 1.00 72.62 255 GLU A N 1
ATOM 1942 C CA . GLU A 1 255 ? 10.072 -36.050 1.647 1.00 72.62 255 GLU A CA 1
ATOM 1943 C C . GLU A 1 255 ? 8.834 -35.259 2.104 1.00 72.62 255 GLU A C 1
ATOM 1945 O O . GLU A 1 255 ? 8.596 -35.143 3.304 1.00 72.62 255 GLU A O 1
ATOM 1950 N N . VAL A 1 256 ? 8.032 -34.745 1.162 1.00 67.50 256 VAL A N 1
ATOM 1951 C CA . VAL A 1 256 ? 6.804 -33.973 1.448 1.00 67.50 256 VAL A CA 1
ATOM 1952 C C . VAL A 1 256 ? 5.590 -34.862 1.663 1.00 67.50 256 VAL A C 1
ATOM 1954 O O . VAL A 1 256 ? 4.701 -34.505 2.430 1.00 67.50 256 VAL A O 1
ATOM 1957 N N . ARG A 1 257 ? 5.529 -36.020 0.995 1.00 65.69 257 ARG A N 1
ATOM 1958 C CA . ARG A 1 257 ? 4.411 -36.968 1.116 1.00 65.69 257 ARG A CA 1
ATOM 1959 C C . ARG A 1 257 ? 4.184 -37.395 2.565 1.00 65.69 257 ARG A C 1
ATOM 1961 O O . ARG A 1 257 ? 3.046 -37.592 2.971 1.00 65.69 257 ARG A O 1
ATOM 1968 N N . ASP A 1 258 ? 5.262 -37.510 3.331 1.00 65.44 258 ASP A N 1
ATOM 1969 C CA . ASP A 1 258 ? 5.207 -37.965 4.716 1.00 65.44 258 ASP A CA 1
ATOM 1970 C C . ASP A 1 258 ? 4.975 -36.799 5.707 1.00 65.44 258 ASP A C 1
ATOM 1972 O O . ASP A 1 258 ? 4.982 -36.993 6.925 1.00 65.44 258 ASP A O 1
ATOM 1976 N N . TRP A 1 259 ? 4.753 -35.569 5.220 1.00 69.38 259 TRP A N 1
ATOM 1977 C CA . TRP A 1 259 ? 4.388 -34.450 6.085 1.00 69.38 259 TRP A CA 1
ATOM 1978 C C . TRP A 1 259 ? 2.969 -34.636 6.632 1.00 69.38 259 TRP A C 1
ATOM 1980 O O . TRP A 1 259 ? 2.070 -35.010 5.881 1.00 69.38 259 TRP A O 1
ATOM 1990 N N . PRO A 1 260 ? 2.722 -34.311 7.916 1.00 56.97 260 PRO A N 1
ATOM 1991 C CA . PRO A 1 260 ? 1.373 -34.334 8.461 1.00 56.97 260 PRO A CA 1
ATOM 1992 C C . PRO A 1 260 ? 0.506 -33.338 7.680 1.00 56.97 260 PRO A C 1
ATOM 1994 O O . PRO A 1 260 ? 0.663 -32.122 7.824 1.00 56.97 260 PRO A O 1
ATOM 1997 N N . SER A 1 261 ? -0.358 -33.852 6.801 1.00 49.19 261 SER A N 1
ATOM 1998 C CA . SER A 1 261 ? -1.283 -33.051 6.004 1.00 49.19 261 SER A CA 1
ATOM 1999 C C . SER A 1 261 ? -2.344 -32.465 6.931 1.00 49.19 261 SER A C 1
ATOM 2001 O O . SER A 1 261 ? -3.063 -33.213 7.595 1.00 49.19 261 SER A O 1
ATOM 2003 N N . THR A 1 262 ? -2.467 -31.141 6.994 1.00 44.31 262 THR A N 1
ATOM 2004 C CA . THR A 1 262 ? -3.483 -30.492 7.835 1.00 44.31 262 THR A CA 1
ATOM 2005 C C . THR A 1 262 ? -4.861 -30.382 7.179 1.00 44.31 262 THR A C 1
ATOM 2007 O O . THR A 1 262 ? -5.794 -29.990 7.871 1.00 44.31 262 THR A O 1
ATOM 2010 N N . SER A 1 263 ? -5.041 -30.714 5.894 1.00 43.34 263 SER A N 1
ATOM 2011 C CA . SER A 1 263 ? -6.347 -31.018 5.266 1.00 43.34 263 SER A CA 1
ATOM 2012 C C . SER A 1 263 ? -6.218 -31.206 3.749 1.00 43.34 263 SER A C 1
ATOM 2014 O O . SER A 1 263 ? -5.521 -30.438 3.097 1.00 43.34 263 SER A O 1
ATOM 2016 N N . ASP A 1 264 ? -6.950 -32.202 3.241 1.00 47.22 264 ASP A N 1
ATOM 2017 C CA . ASP A 1 264 ? -7.375 -32.432 1.850 1.00 47.22 264 ASP A CA 1
ATOM 2018 C C . ASP A 1 264 ? -6.278 -32.637 0.778 1.00 47.22 264 ASP A C 1
ATOM 2020 O O . ASP A 1 264 ? -5.487 -31.742 0.473 1.00 47.22 264 ASP A O 1
ATOM 2024 N N . ASP A 1 265 ? -6.296 -33.804 0.117 1.00 53.06 265 ASP A N 1
ATOM 2025 C CA . ASP A 1 265 ? -5.435 -34.159 -1.033 1.00 53.06 265 ASP A CA 1
ATOM 2026 C C . ASP A 1 265 ? -5.472 -33.097 -2.153 1.00 53.06 265 ASP A C 1
ATOM 2028 O O . ASP A 1 265 ? -4.541 -32.982 -2.953 1.00 53.06 265 ASP A O 1
ATOM 2032 N N . ALA A 1 266 ? -6.518 -32.265 -2.180 1.00 51.50 266 ALA A N 1
ATOM 2033 C CA . ALA A 1 266 ? -6.653 -31.112 -3.059 1.00 51.50 266 ALA A CA 1
ATOM 2034 C C . ALA A 1 266 ? -5.499 -30.097 -2.915 1.00 51.50 266 ALA A C 1
ATOM 2036 O O . ALA A 1 266 ? -4.954 -29.669 -3.931 1.00 51.50 266 ALA A O 1
ATOM 2037 N N . LEU A 1 267 ? -5.061 -29.752 -1.698 1.00 48.06 267 LEU A N 1
ATOM 2038 C CA . LEU A 1 267 ? -3.966 -28.791 -1.480 1.00 48.06 267 LEU A CA 1
ATOM 2039 C C . LEU A 1 267 ? -2.608 -29.368 -1.891 1.00 48.06 267 LEU A C 1
ATOM 2041 O O . LEU A 1 267 ? -1.809 -28.669 -2.512 1.00 48.06 267 LEU A O 1
ATOM 2045 N N . TYR A 1 268 ? -2.379 -30.658 -1.628 1.00 55.31 268 TYR A N 1
ATOM 2046 C CA . TYR A 1 268 ? -1.194 -31.367 -2.112 1.00 55.31 268 TYR A CA 1
ATOM 2047 C C . TYR A 1 268 ? -1.181 -31.425 -3.641 1.00 55.31 268 TYR A C 1
ATOM 2049 O O . TYR A 1 268 ? -0.184 -31.070 -4.263 1.00 55.31 268 TYR A O 1
ATOM 2057 N N . SER A 1 269 ? -2.305 -31.792 -4.264 1.00 54.75 269 SER A N 1
ATOM 2058 C CA . SER A 1 269 ? -2.433 -31.821 -5.722 1.00 54.75 269 SER A CA 1
ATOM 2059 C C . SER A 1 269 ? -2.268 -30.436 -6.357 1.00 54.75 269 SER A C 1
ATOM 2061 O O . SER A 1 269 ? -1.693 -30.343 -7.436 1.00 54.75 269 SER A O 1
ATOM 2063 N N . HIS A 1 270 ? -2.676 -29.363 -5.671 1.00 52.06 270 HIS A N 1
ATOM 2064 C CA . HIS A 1 270 ? -2.500 -27.980 -6.113 1.00 52.06 270 HIS A CA 1
ATOM 2065 C C . HIS A 1 270 ? -1.050 -27.504 -5.965 1.00 52.06 270 HIS A C 1
ATOM 2067 O O . HIS A 1 270 ? -0.503 -26.923 -6.898 1.00 52.06 270 HIS A O 1
ATOM 2073 N N . ALA A 1 271 ? -0.390 -27.796 -4.839 1.00 53.25 271 ALA A N 1
ATOM 2074 C CA . ALA A 1 271 ? 1.036 -27.526 -4.658 1.00 53.25 271 ALA A CA 1
ATOM 2075 C C . ALA A 1 271 ? 1.873 -28.299 -5.686 1.00 53.25 271 ALA A C 1
ATOM 2077 O O . ALA A 1 271 ? 2.818 -27.753 -6.247 1.00 53.25 271 ALA A O 1
ATOM 2078 N N . MET A 1 272 ? 1.489 -29.542 -5.993 1.00 57.03 272 MET A N 1
ATOM 2079 C CA . MET A 1 272 ? 2.160 -30.364 -6.994 1.00 57.03 272 MET A CA 1
ATOM 2080 C C . MET A 1 272 ? 1.840 -29.924 -8.422 1.00 57.03 272 MET A C 1
ATOM 2082 O O . MET A 1 272 ? 2.740 -29.923 -9.253 1.00 57.03 272 MET A O 1
ATOM 2086 N N . ALA A 1 273 ? 0.621 -29.457 -8.705 1.00 58.38 273 ALA A N 1
ATOM 2087 C CA . ALA A 1 273 ? 0.280 -28.811 -9.970 1.00 58.38 273 ALA A CA 1
ATOM 2088 C C . ALA A 1 273 ? 1.095 -27.528 -10.173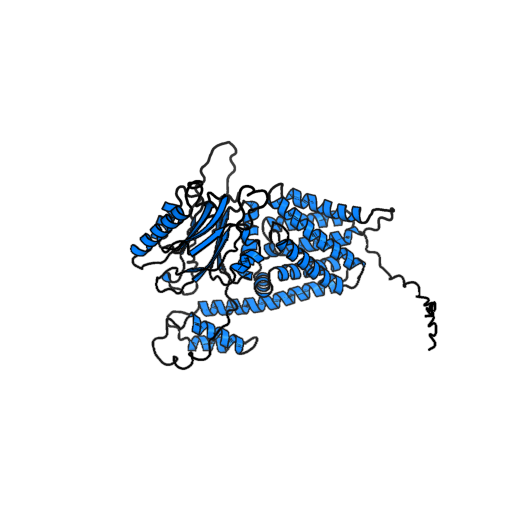 1.00 58.38 273 ALA A C 1
ATOM 2090 O O . ALA A 1 273 ? 1.708 -27.384 -11.221 1.00 58.38 273 ALA A O 1
ATOM 2091 N N . HIS A 1 274 ? 1.215 -26.669 -9.154 1.00 51.31 274 HIS A N 1
ATOM 2092 C CA . HIS A 1 274 ? 2.065 -25.476 -9.207 1.00 51.31 274 HIS A CA 1
ATOM 2093 C C . HIS A 1 274 ? 3.548 -25.817 -9.380 1.00 51.31 274 HIS A C 1
ATOM 2095 O O . HIS A 1 274 ? 4.238 -25.175 -10.166 1.00 51.31 274 HIS A O 1
ATOM 2101 N N . LEU A 1 275 ? 4.048 -26.841 -8.682 1.00 53.97 275 LEU A N 1
ATOM 2102 C CA . LEU A 1 275 ? 5.436 -27.299 -8.795 1.00 53.97 275 LEU A CA 1
ATOM 2103 C C . LEU A 1 275 ? 5.722 -27.877 -10.194 1.00 53.97 275 LEU A C 1
ATOM 2105 O O . LEU A 1 275 ? 6.807 -27.672 -10.742 1.00 53.97 275 LEU A O 1
ATOM 2109 N N . MET A 1 276 ? 4.729 -28.540 -10.796 1.00 55.81 276 MET A N 1
ATOM 2110 C CA . MET A 1 276 ? 4.784 -29.066 -12.163 1.00 55.81 276 MET A CA 1
ATOM 2111 C C . MET A 1 276 ? 4.652 -27.965 -13.225 1.00 55.81 276 MET A C 1
ATOM 2113 O O . MET A 1 276 ? 5.369 -28.012 -14.222 1.00 55.81 276 MET A O 1
ATOM 2117 N N . GLU A 1 277 ? 3.802 -26.963 -12.998 1.00 52.38 277 GLU A N 1
ATOM 2118 C CA . GLU A 1 277 ? 3.544 -25.838 -13.906 1.00 52.38 277 GLU A CA 1
ATOM 2119 C C . GLU A 1 277 ? 4.709 -24.834 -13.923 1.00 52.38 277 GLU A C 1
ATOM 2121 O O . GLU A 1 277 ? 5.169 -24.462 -14.997 1.00 52.38 277 GLU A O 1
ATOM 2126 N N . PHE A 1 278 ? 5.264 -24.461 -12.761 1.00 48.28 278 PHE A N 1
ATOM 2127 C CA . PHE A 1 278 ? 6.252 -23.374 -12.665 1.00 48.28 278 PHE A CA 1
ATOM 2128 C C . PHE A 1 278 ? 7.726 -23.798 -12.757 1.00 48.28 278 PHE A C 1
ATOM 2130 O O . PHE A 1 278 ? 8.572 -22.948 -13.023 1.00 48.28 278 PHE A O 1
ATOM 2137 N N . ARG A 1 279 ? 8.092 -25.071 -12.523 1.00 50.69 279 ARG A N 1
ATOM 2138 C CA . ARG A 1 279 ? 9.519 -25.482 -12.531 1.00 50.69 279 ARG A CA 1
ATOM 2139 C C . ARG A 1 279 ? 9.884 -26.672 -13.413 1.00 50.69 279 ARG A C 1
ATOM 2141 O O . ARG A 1 279 ? 11.065 -26.828 -13.728 1.00 50.69 279 ARG A O 1
ATOM 2148 N N . LEU A 1 280 ? 8.928 -27.490 -13.860 1.00 44.78 280 LEU A N 1
ATOM 2149 C CA . LEU A 1 280 ? 9.239 -28.682 -14.668 1.00 44.78 280 LEU A CA 1
ATOM 2150 C C . LEU A 1 280 ? 9.123 -28.476 -16.178 1.00 44.78 280 LEU A C 1
ATOM 2152 O O . LEU A 1 280 ? 9.666 -29.292 -16.925 1.00 44.78 280 LEU A O 1
ATOM 2156 N N . GLY A 1 281 ? 8.550 -27.353 -16.624 1.00 42.84 281 GLY A N 1
ATOM 2157 C CA . GLY A 1 281 ? 8.548 -26.956 -18.036 1.00 42.84 281 GLY A CA 1
ATOM 2158 C C . GLY A 1 281 ? 9.951 -26.762 -18.631 1.00 42.84 281 GLY A C 1
ATOM 2159 O O . GLY A 1 281 ? 10.146 -27.005 -19.817 1.00 42.84 281 GLY A O 1
ATOM 2160 N N . TYR A 1 282 ? 10.951 -26.414 -17.810 1.00 41.25 282 TYR A N 1
ATOM 2161 C CA . TYR A 1 282 ? 12.291 -26.052 -18.295 1.00 41.25 282 TYR A CA 1
ATOM 2162 C C . TYR A 1 282 ? 13.402 -27.089 -18.058 1.00 41.25 282 TYR A C 1
ATOM 2164 O O . TYR A 1 282 ? 14.506 -26.903 -18.571 1.00 41.25 282 TYR A O 1
ATOM 2172 N N . ARG A 1 283 ? 13.175 -28.179 -17.301 1.00 40.69 283 ARG A N 1
ATOM 2173 C CA . ARG A 1 283 ? 14.277 -29.090 -16.900 1.00 40.69 283 ARG A CA 1
ATOM 2174 C C . ARG A 1 283 ? 14.035 -30.598 -16.997 1.00 40.69 283 ARG A C 1
ATOM 2176 O O . ARG A 1 283 ? 14.932 -31.359 -16.640 1.00 40.69 283 ARG A O 1
ATOM 2183 N N . LEU A 1 284 ? 12.911 -31.066 -17.538 1.00 36.62 284 LEU A N 1
ATOM 2184 C CA . LEU A 1 284 ? 12.755 -32.492 -17.844 1.00 36.62 284 LEU A CA 1
ATOM 2185 C C . LEU A 1 284 ? 13.177 -32.790 -19.286 1.00 36.62 284 LEU A C 1
ATOM 2187 O O . LEU A 1 284 ? 12.403 -32.670 -20.235 1.00 36.62 284 LEU A O 1
ATOM 2191 N N . THR A 1 285 ? 14.416 -33.251 -19.452 1.00 38.62 285 THR A N 1
ATOM 2192 C CA . THR A 1 285 ? 14.826 -33.986 -20.647 1.00 38.62 285 THR A CA 1
ATOM 2193 C C . THR A 1 285 ? 14.023 -35.287 -20.747 1.00 38.62 285 THR A C 1
ATOM 2195 O O . THR A 1 285 ? 14.335 -36.307 -20.148 1.00 38.62 285 THR A O 1
ATOM 2198 N N . LYS A 1 286 ? 12.963 -35.236 -21.555 1.00 40.06 286 LYS A N 1
ATOM 2199 C CA . LYS A 1 286 ? 12.574 -36.272 -22.520 1.00 40.06 286 LYS A CA 1
ATOM 2200 C C . LYS A 1 286 ? 12.557 -37.735 -22.034 1.00 40.06 286 LYS A C 1
ATOM 2202 O O . LYS A 1 286 ? 13.083 -38.582 -22.742 1.00 40.06 286 LYS A O 1
ATOM 2207 N N . VAL A 1 287 ? 11.870 -38.075 -20.939 1.00 38.84 287 VAL A N 1
ATOM 2208 C CA . VAL A 1 287 ? 11.277 -39.423 -20.778 1.00 38.84 287 VAL A CA 1
ATOM 2209 C C . VAL A 1 287 ? 9.960 -39.346 -19.985 1.00 38.84 287 VAL A C 1
ATOM 2211 O O . VAL A 1 287 ? 9.964 -39.261 -18.764 1.00 38.84 287 VAL A O 1
ATOM 2214 N N . GLY A 1 288 ? 8.820 -39.430 -20.682 1.00 37.62 288 GLY A N 1
ATOM 2215 C CA . GLY A 1 288 ? 7.682 -40.214 -20.176 1.00 37.62 288 GLY A CA 1
ATOM 2216 C C . GLY A 1 288 ? 6.399 -39.543 -19.659 1.00 37.62 288 GLY A C 1
ATOM 2217 O O . GLY A 1 288 ? 5.476 -40.289 -19.358 1.00 37.62 288 GLY A O 1
ATOM 2218 N N . THR A 1 289 ? 6.252 -38.216 -19.575 1.00 39.09 289 THR A N 1
ATOM 2219 C CA . THR A 1 289 ? 5.043 -37.606 -18.943 1.00 39.09 289 THR A CA 1
ATOM 2220 C C . THR A 1 289 ? 4.189 -36.696 -19.829 1.00 39.09 289 THR A C 1
ATOM 2222 O O . THR A 1 289 ? 3.216 -36.117 -19.354 1.00 39.09 289 THR A O 1
ATOM 2225 N N . ALA A 1 290 ? 4.457 -36.628 -21.136 1.00 36.97 290 ALA A N 1
ATOM 2226 C CA . ALA A 1 290 ? 3.695 -35.776 -22.057 1.00 36.97 290 ALA A CA 1
ATOM 2227 C C . ALA A 1 290 ? 2.217 -36.192 -22.241 1.00 36.97 290 ALA A C 1
ATOM 2229 O O . ALA A 1 290 ? 1.417 -35.389 -22.710 1.00 36.97 290 ALA A O 1
ATOM 2230 N N . HIS A 1 291 ? 1.825 -37.418 -21.871 1.00 34.38 291 HIS A N 1
ATOM 2231 C CA . HIS A 1 291 ? 0.479 -37.921 -22.173 1.00 34.38 291 HIS A CA 1
ATOM 2232 C C . HIS A 1 291 ? -0.582 -37.631 -21.092 1.00 34.38 291 HIS A C 1
ATOM 2234 O O . HIS A 1 291 ? -1.767 -37.683 -21.395 1.00 34.38 291 HIS A O 1
ATOM 2240 N N . LEU A 1 292 ? -0.195 -37.277 -19.859 1.00 35.28 292 LEU A N 1
ATOM 2241 C CA . LEU A 1 292 ? -1.147 -37.092 -18.745 1.00 35.28 292 LEU A CA 1
ATOM 2242 C C . LEU A 1 292 ? -1.515 -35.626 -18.451 1.00 35.28 292 LEU A C 1
ATOM 2244 O O . LEU A 1 292 ? -2.488 -35.372 -17.746 1.00 35.28 292 LEU A O 1
ATOM 2248 N N . LEU A 1 293 ? -0.772 -34.658 -18.994 1.00 38.28 293 LEU A N 1
ATOM 2249 C CA . LEU A 1 293 ? -0.909 -33.232 -18.651 1.00 38.28 293 LEU A CA 1
ATOM 2250 C C . LEU A 1 293 ? -1.820 -32.432 -19.598 1.00 38.28 293 LEU A C 1
ATOM 2252 O O . LEU A 1 293 ? -2.200 -31.310 -19.276 1.00 38.28 293 LEU A O 1
ATOM 2256 N N . GLY A 1 294 ? -2.212 -33.004 -20.741 1.00 30.81 294 GLY A N 1
ATOM 2257 C CA . GLY A 1 294 ? -2.921 -32.276 -21.800 1.00 30.81 294 GLY A CA 1
ATOM 2258 C C . GLY A 1 294 ? -4.405 -31.980 -21.550 1.00 30.81 294 GLY A C 1
ATOM 2259 O O . GLY A 1 294 ? -4.966 -31.153 -22.261 1.00 30.81 294 GLY A O 1
ATOM 2260 N N . GLU A 1 295 ? -5.057 -32.614 -20.569 1.00 30.09 295 GLU A N 1
ATOM 2261 C CA . GLU A 1 295 ? -6.533 -32.633 -20.528 1.00 30.09 295 GLU A CA 1
ATOM 2262 C C . GLU A 1 295 ? -7.203 -32.038 -19.277 1.00 30.09 295 GLU A C 1
ATOM 2264 O O . GLU A 1 295 ? -8.429 -31.973 -19.234 1.00 30.09 295 GLU A O 1
ATOM 2269 N N . ARG A 1 296 ? -6.464 -31.560 -18.262 1.00 32.44 296 ARG A N 1
ATOM 2270 C CA . ARG A 1 296 ? -7.097 -31.101 -16.999 1.00 32.44 296 ARG A CA 1
ATOM 2271 C C . ARG A 1 296 ? -6.698 -29.734 -16.442 1.00 32.44 296 ARG A C 1
ATOM 2273 O O . ARG A 1 296 ? -7.289 -29.322 -15.451 1.00 32.44 296 ARG A O 1
ATOM 2280 N N . MET A 1 297 ? -5.795 -28.983 -17.068 1.00 28.84 297 MET A N 1
ATOM 2281 C CA . MET A 1 297 ? -5.398 -27.663 -16.553 1.00 28.84 297 MET A CA 1
ATOM 2282 C C . MET A 1 297 ? -6.020 -26.519 -17.366 1.00 28.84 297 MET A C 1
ATOM 2284 O O . MET A 1 297 ? -5.407 -25.945 -18.260 1.00 28.84 297 MET A O 1
ATOM 2288 N N . ARG A 1 298 ? -7.273 -26.173 -17.038 1.00 29.86 298 ARG A N 1
ATOM 2289 C CA . ARG A 1 298 ? -7.843 -24.841 -17.298 1.00 29.86 298 ARG A CA 1
ATOM 2290 C C . ARG A 1 298 ? -8.211 -24.191 -15.960 1.00 29.86 298 ARG A C 1
ATOM 2292 O O . ARG A 1 298 ? -9.160 -24.632 -15.328 1.00 29.86 298 ARG A O 1
ATOM 2299 N N . ARG A 1 299 ? -7.481 -23.114 -15.630 1.00 27.83 299 ARG A N 1
ATOM 2300 C CA . ARG A 1 299 ? -7.740 -22.034 -14.647 1.00 27.83 299 ARG A CA 1
ATOM 2301 C C . ARG A 1 299 ? -8.068 -22.411 -13.190 1.00 27.83 299 ARG A C 1
ATOM 2303 O O . ARG A 1 299 ? -9.147 -22.907 -12.900 1.00 27.83 299 ARG A O 1
ATOM 2310 N N . ASN A 1 300 ? -7.238 -21.916 -12.268 1.00 25.75 300 ASN A N 1
ATOM 2311 C CA . ASN A 1 300 ? -7.591 -20.813 -11.359 1.00 25.75 300 ASN A CA 1
ATOM 2312 C C . ASN A 1 300 ? -6.324 -20.256 -10.690 1.00 25.75 300 ASN A C 1
ATOM 2314 O O . ASN A 1 300 ? -5.518 -21.004 -10.158 1.00 25.75 300 ASN A O 1
ATOM 2318 N N . SER A 1 301 ? -6.153 -18.936 -10.717 1.00 31.16 301 SER A N 1
ATOM 2319 C CA . SER A 1 301 ? -5.048 -18.222 -10.077 1.00 31.16 301 SER A CA 1
ATOM 2320 C C . SER A 1 301 ? -5.502 -17.670 -8.725 1.00 31.16 301 SER A C 1
ATOM 2322 O O . SER A 1 301 ? -6.211 -16.667 -8.691 1.00 31.16 301 SER A O 1
ATOM 2324 N N . TYR A 1 302 ? -5.096 -18.314 -7.630 1.00 29.69 302 TYR A N 1
ATOM 2325 C CA . TYR A 1 302 ? -5.205 -17.786 -6.267 1.00 29.69 302 TYR A CA 1
ATOM 2326 C C . TYR A 1 302 ? -3.934 -18.129 -5.474 1.00 29.69 302 TYR A C 1
ATOM 2328 O O . TYR A 1 302 ? -3.479 -19.267 -5.506 1.00 29.69 302 TYR A O 1
ATOM 2336 N N . ASN A 1 303 ? -3.416 -17.126 -4.753 1.00 32.28 303 ASN A N 1
ATOM 2337 C CA . ASN A 1 303 ? -2.191 -17.079 -3.934 1.00 32.28 303 ASN A CA 1
ATOM 2338 C C . ASN A 1 303 ? -0.866 -16.878 -4.693 1.00 32.28 303 ASN A C 1
ATOM 2340 O O . ASN A 1 303 ? -0.135 -17.824 -4.967 1.00 32.28 303 ASN A O 1
ATOM 2344 N N . ARG A 1 304 ? -0.514 -15.607 -4.940 1.00 38.50 304 ARG A N 1
ATOM 2345 C CA . ARG A 1 304 ? 0.857 -15.175 -5.270 1.00 38.50 304 ARG A CA 1
ATOM 2346 C C . ARG A 1 304 ? 1.455 -14.396 -4.095 1.00 38.50 304 ARG A C 1
ATOM 2348 O O . ARG A 1 304 ? 0.736 -13.737 -3.344 1.00 38.50 304 ARG A O 1
ATOM 2355 N N . HIS A 1 305 ? 2.757 -14.568 -3.884 1.00 40.41 305 HIS A N 1
ATOM 2356 C CA . HIS A 1 305 ? 3.463 -14.109 -2.690 1.00 40.41 305 HIS A CA 1
ATOM 2357 C C . HIS A 1 305 ? 3.915 -12.656 -2.811 1.00 40.41 305 HIS A C 1
ATOM 2359 O O . HIS A 1 305 ? 4.478 -12.250 -3.823 1.00 40.41 305 HIS A O 1
ATOM 2365 N N . ALA A 1 306 ? 3.723 -11.905 -1.728 1.00 34.66 306 ALA A N 1
ATOM 2366 C CA . ALA A 1 306 ? 4.160 -10.527 -1.611 1.00 34.66 306 ALA A CA 1
ATOM 2367 C C . ALA A 1 306 ? 5.457 -10.425 -0.802 1.00 34.66 306 ALA A C 1
ATOM 2369 O O . ALA A 1 306 ? 5.477 -10.732 0.392 1.00 34.66 306 ALA A O 1
ATOM 2370 N N . PHE A 1 307 ? 6.530 -9.956 -1.435 1.00 35.91 307 PHE A N 1
ATOM 2371 C CA . PHE A 1 307 ? 7.743 -9.496 -0.759 1.00 35.91 307 PHE A CA 1
ATOM 2372 C C . PHE A 1 307 ? 7.845 -7.978 -0.891 1.00 35.91 307 PHE A C 1
ATOM 2374 O O . PHE A 1 307 ? 7.571 -7.433 -1.952 1.00 35.91 307 PHE A O 1
ATOM 2381 N N . ALA A 1 308 ? 8.215 -7.284 0.184 1.00 35.75 308 ALA A N 1
ATOM 2382 C CA . ALA A 1 308 ? 8.513 -5.856 0.140 1.00 35.75 308 ALA A CA 1
ATOM 2383 C C . ALA A 1 308 ? 10.022 -5.681 0.294 1.00 35.75 308 ALA A C 1
ATOM 2385 O O . ALA A 1 308 ? 10.585 -6.071 1.319 1.00 35.75 308 ALA A O 1
ATOM 2386 N N . ILE A 1 309 ? 10.663 -5.123 -0.727 1.00 44.34 309 ILE A N 1
ATOM 2387 C CA . ILE A 1 309 ? 12.108 -4.896 -0.761 1.00 44.34 309 ILE A CA 1
ATOM 2388 C C . ILE A 1 309 ? 12.351 -3.396 -0.662 1.00 44.34 309 ILE A C 1
ATOM 2390 O O . ILE A 1 309 ? 11.668 -2.610 -1.319 1.00 44.34 309 ILE A O 1
ATOM 2394 N N . ASN A 1 310 ? 13.291 -2.999 0.198 1.00 41.19 310 ASN A N 1
ATOM 2395 C CA . ASN A 1 310 ? 13.538 -1.595 0.482 1.00 41.19 310 ASN A CA 1
ATOM 2396 C C . ASN A 1 310 ? 15.031 -1.251 0.498 1.00 41.19 310 ASN A C 1
ATOM 2398 O O . ASN A 1 310 ? 15.838 -1.994 1.054 1.00 41.19 310 ASN A O 1
ATOM 2402 N N . SER A 1 311 ? 15.371 -0.095 -0.067 1.00 39.31 311 SER A N 1
ATOM 2403 C CA . SER A 1 311 ? 16.671 0.555 0.058 1.00 39.31 311 SER A CA 1
ATOM 2404 C C . SER A 1 311 ? 16.589 1.617 1.158 1.00 39.31 311 SER A C 1
ATOM 2406 O O . SER A 1 311 ? 16.009 2.681 0.951 1.00 39.31 311 SER A O 1
ATOM 2408 N N . TYR A 1 312 ? 17.155 1.334 2.333 1.00 37.56 312 TYR A N 1
ATOM 2409 C CA . TYR A 1 312 ? 17.273 2.301 3.431 1.00 37.56 312 TYR A CA 1
ATOM 2410 C C . TYR A 1 312 ? 18.696 2.850 3.529 1.00 37.56 312 TYR A C 1
ATOM 2412 O O . TYR A 1 312 ? 19.650 2.076 3.582 1.00 37.56 312 TYR A O 1
ATOM 2420 N N 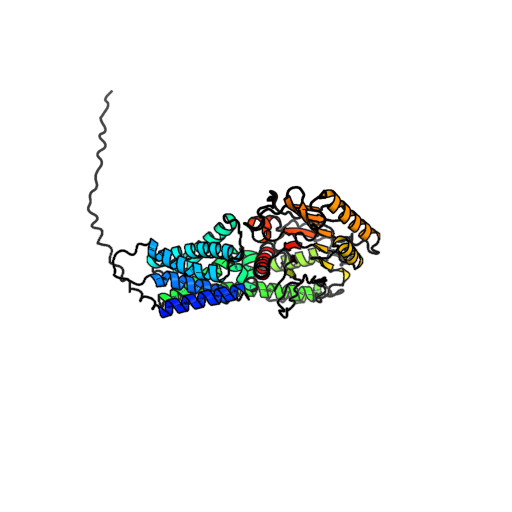. HIS A 1 313 ? 18.826 4.168 3.700 1.00 35.88 313 HIS A N 1
ATOM 2421 C CA . HIS A 1 313 ? 19.969 4.751 4.397 1.00 35.88 313 HIS A CA 1
ATOM 2422 C C . HIS A 1 313 ? 19.515 5.919 5.278 1.00 35.88 313 HIS A C 1
ATOM 2424 O O . HIS A 1 313 ? 18.881 6.854 4.802 1.00 35.88 313 HIS A O 1
ATOM 2430 N N . SER A 1 314 ? 19.871 5.872 6.562 1.00 30.42 314 SER A N 1
ATOM 2431 C CA . SER A 1 314 ? 19.966 7.049 7.426 1.00 30.42 314 SER A CA 1
ATOM 2432 C C . SER A 1 314 ? 21.359 7.656 7.251 1.00 30.42 314 SER A C 1
ATOM 2434 O O . SER A 1 314 ? 22.353 6.924 7.333 1.00 30.42 314 SER A O 1
ATOM 2436 N N . HIS A 1 315 ? 21.462 8.959 7.018 1.00 31.61 315 HIS A N 1
ATOM 2437 C CA . HIS A 1 315 ? 22.678 9.713 7.316 1.00 31.61 315 HIS A CA 1
ATOM 2438 C C . HIS A 1 315 ? 22.419 10.444 8.630 1.00 31.61 315 HIS A C 1
ATOM 2440 O O . HIS A 1 315 ? 21.490 11.233 8.716 1.00 31.61 315 HIS A O 1
ATOM 2446 N N . GLY A 1 316 ? 23.184 10.121 9.673 1.00 26.48 316 GLY A N 1
ATOM 2447 C CA . GLY A 1 316 ? 23.147 10.902 10.904 1.00 26.48 316 GLY A CA 1
ATOM 2448 C C . GLY A 1 316 ? 23.825 12.245 10.662 1.00 26.48 316 GLY A C 1
ATOM 2449 O O . GLY A 1 316 ? 24.987 12.265 10.255 1.00 26.48 316 GLY A O 1
ATOM 2450 N N . GLU A 1 317 ? 23.121 13.345 10.914 1.00 31.19 317 GLU A N 1
ATOM 2451 C CA . GLU A 1 317 ? 23.725 14.674 10.942 1.00 31.19 317 GLU A CA 1
ATOM 2452 C C . GLU A 1 317 ? 24.188 15.061 12.349 1.00 31.19 317 GLU A C 1
ATOM 2454 O O . GLU A 1 317 ? 23.451 15.002 13.335 1.00 31.19 317 GLU A O 1
ATOM 2459 N N . LEU A 1 318 ? 25.437 15.523 12.402 1.00 25.34 318 LEU A N 1
ATOM 2460 C CA . LEU A 1 318 ? 25.914 16.492 13.376 1.00 25.34 318 LEU A CA 1
ATOM 2461 C C . LEU A 1 318 ? 25.397 17.861 12.914 1.00 25.34 318 LEU A C 1
ATOM 2463 O O . LEU A 1 318 ? 25.792 18.352 11.860 1.00 25.34 318 LEU A O 1
ATOM 2467 N N . ILE A 1 319 ? 24.489 18.438 13.697 1.00 26.36 319 ILE A N 1
ATOM 2468 C CA . ILE A 1 319 ? 23.922 19.770 13.480 1.00 26.36 319 ILE A CA 1
ATOM 2469 C C . ILE A 1 319 ? 25.040 20.805 13.633 1.00 26.36 319 ILE A C 1
ATOM 2471 O O . ILE A 1 319 ? 25.562 20.967 14.735 1.00 26.36 319 ILE A O 1
ATOM 2475 N N . ASP A 1 320 ? 25.340 21.550 12.568 1.00 23.25 320 ASP A N 1
ATOM 2476 C CA . ASP A 1 320 ? 25.975 22.861 12.689 1.00 23.25 320 ASP A CA 1
ATOM 2477 C C . ASP A 1 320 ? 25.118 23.904 11.966 1.00 23.25 320 ASP A C 1
ATOM 2479 O O . ASP A 1 320 ? 24.888 23.869 10.756 1.00 23.25 320 ASP A O 1
ATOM 2483 N N . ALA A 1 321 ? 24.557 24.806 12.764 1.00 29.89 321 ALA A N 1
ATOM 2484 C CA . ALA A 1 321 ? 23.632 25.830 12.327 1.00 29.89 321 ALA A CA 1
ATOM 2485 C C . ALA A 1 321 ? 24.401 27.047 11.802 1.00 29.89 321 ALA A C 1
ATOM 2487 O O . ALA A 1 321 ? 24.914 27.823 12.600 1.00 29.89 321 ALA A O 1
ATOM 2488 N N . ALA A 1 322 ? 24.421 27.253 10.483 1.00 25.56 322 ALA A N 1
ATOM 2489 C CA . ALA A 1 322 ? 24.378 28.578 9.850 1.00 25.56 322 ALA A CA 1
ATOM 2490 C C . ALA A 1 322 ? 24.428 28.457 8.318 1.00 25.56 322 ALA A C 1
ATOM 2492 O O . ALA A 1 322 ? 25.430 28.031 7.758 1.00 25.56 322 ALA A O 1
ATOM 2493 N N . TYR A 1 323 ? 23.343 28.880 7.660 1.00 32.25 323 TYR A N 1
ATOM 2494 C CA . TYR A 1 323 ? 23.257 29.341 6.266 1.00 32.25 323 TYR A CA 1
ATOM 2495 C C . TYR A 1 323 ? 24.434 28.993 5.331 1.00 32.25 323 TYR A C 1
ATOM 2497 O O . TYR A 1 323 ? 25.300 29.821 5.052 1.00 32.25 323 TYR A O 1
ATOM 2505 N N . GLY A 1 324 ? 24.392 27.799 4.743 1.00 24.16 324 GLY A N 1
ATOM 2506 C CA . GLY A 1 324 ? 25.209 27.431 3.592 1.00 24.16 324 GLY A CA 1
ATOM 2507 C C . GLY A 1 324 ? 24.503 26.340 2.799 1.00 24.16 324 GLY A C 1
ATOM 2508 O O . GLY A 1 324 ? 24.086 25.344 3.375 1.00 24.16 324 GLY A O 1
ATOM 2509 N N . ARG A 1 325 ? 24.325 26.530 1.484 1.00 29.20 325 ARG A N 1
ATOM 2510 C CA . ARG A 1 325 ? 23.871 25.458 0.586 1.00 29.20 325 ARG A CA 1
ATOM 2511 C C . ARG A 1 325 ? 24.927 24.353 0.590 1.00 29.20 325 ARG A C 1
ATOM 2513 O O . ARG A 1 325 ? 25.919 24.455 -0.126 1.00 29.20 325 ARG A O 1
ATOM 2520 N N . THR A 1 326 ? 24.717 23.315 1.382 1.00 23.84 326 THR A N 1
ATOM 2521 C CA . THR A 1 326 ? 25.416 22.042 1.245 1.00 23.84 326 THR A CA 1
ATOM 2522 C C . THR A 1 326 ? 24.642 21.188 0.246 1.00 23.84 326 THR A C 1
ATOM 2524 O O . THR A 1 326 ? 23.500 20.803 0.474 1.00 23.84 326 THR A O 1
ATOM 2527 N N . SER A 1 327 ? 25.250 20.927 -0.911 1.00 25.91 327 SER A N 1
ATOM 2528 C CA . SER A 1 327 ? 24.797 19.876 -1.820 1.00 25.91 327 SER A CA 1
ATOM 2529 C C . SER A 1 327 ? 25.059 18.531 -1.142 1.00 25.91 327 SER A C 1
ATOM 2531 O O . SER A 1 327 ? 26.214 18.102 -1.046 1.00 25.91 327 SER A O 1
ATOM 2533 N N . PHE A 1 328 ? 24.013 17.887 -0.633 1.00 27.22 328 PHE A N 1
ATOM 2534 C CA . PHE A 1 328 ? 24.109 16.520 -0.138 1.00 27.22 328 PHE A CA 1
ATOM 2535 C C . PHE A 1 328 ? 24.199 15.567 -1.322 1.00 27.22 328 PHE A C 1
ATOM 2537 O O . PHE A 1 328 ? 23.327 15.536 -2.182 1.00 27.22 328 PHE A O 1
ATOM 2544 N N . ARG A 1 329 ? 25.280 14.789 -1.376 1.00 30.12 329 ARG A N 1
ATOM 2545 C CA . ARG A 1 329 ? 25.451 13.733 -2.370 1.00 30.12 329 ARG A CA 1
ATOM 2546 C C . ARG A 1 329 ? 24.836 12.460 -1.797 1.00 30.12 329 ARG A C 1
ATOM 2548 O O . ARG A 1 329 ? 25.500 11.754 -1.041 1.00 30.12 329 ARG A O 1
ATOM 2555 N N . ALA A 1 330 ? 23.571 12.196 -2.115 1.00 34.19 330 ALA A N 1
ATOM 2556 C CA . ALA A 1 330 ? 22.961 10.905 -1.819 1.00 34.19 330 ALA A CA 1
ATOM 2557 C C . ALA A 1 330 ? 23.768 9.800 -2.526 1.00 34.19 330 ALA A C 1
ATOM 2559 O O . ALA A 1 330 ? 24.114 9.916 -3.704 1.00 34.19 330 ALA A O 1
ATOM 2560 N N . SER A 1 331 ? 24.142 8.746 -1.805 1.00 31.58 331 SER A N 1
ATOM 2561 C CA . SER A 1 331 ? 24.799 7.584 -2.400 1.00 31.58 331 SER A CA 1
ATOM 2562 C C . SER A 1 331 ? 23.769 6.748 -3.169 1.00 31.58 331 SER A C 1
ATOM 2564 O O . SER A 1 331 ? 22.779 6.292 -2.602 1.00 31.58 331 SER A O 1
ATOM 2566 N N . ASN A 1 332 ? 24.006 6.535 -4.469 1.00 41.16 332 ASN A N 1
ATOM 2567 C CA . ASN A 1 332 ? 23.168 5.670 -5.306 1.00 41.16 332 ASN A CA 1
ATOM 2568 C C . ASN A 1 332 ? 23.166 4.244 -4.744 1.00 41.16 332 ASN A C 1
ATOM 2570 O O . ASN A 1 332 ? 24.230 3.648 -4.558 1.00 41.16 332 ASN A O 1
ATOM 2574 N N . PHE A 1 333 ? 21.978 3.694 -4.489 1.00 37.81 333 PHE A N 1
ATOM 2575 C CA . PHE A 1 333 ? 21.835 2.342 -3.964 1.00 37.81 333 PHE A CA 1
ATOM 2576 C C . PHE A 1 333 ? 21.627 1.338 -5.098 1.00 37.81 333 PHE A C 1
ATOM 2578 O O . PHE A 1 333 ? 20.742 1.491 -5.940 1.00 37.81 333 PHE A O 1
ATOM 2585 N N . VAL A 1 334 ? 22.430 0.277 -5.085 1.00 36.16 334 VAL A N 1
ATOM 2586 C CA . VAL A 1 334 ? 22.152 -0.947 -5.834 1.00 36.16 334 VAL A CA 1
ATOM 2587 C C . VAL A 1 334 ? 21.411 -1.860 -4.876 1.00 36.16 334 VAL A C 1
ATOM 2589 O O . VAL A 1 334 ? 22.021 -2.402 -3.953 1.00 36.16 334 VAL A O 1
ATOM 2592 N N . LEU A 1 335 ? 20.099 -2.011 -5.062 1.00 36.47 335 LEU A N 1
ATOM 2593 C CA . LEU A 1 335 ? 19.364 -3.096 -4.424 1.00 36.47 335 LEU A CA 1
ATOM 2594 C C . LEU A 1 335 ? 19.766 -4.366 -5.163 1.00 36.47 335 LEU A C 1
ATOM 2596 O O . LEU A 1 335 ? 19.092 -4.824 -6.084 1.00 36.47 335 LEU A O 1
ATOM 2600 N N . ASP A 1 336 ? 20.915 -4.916 -4.779 1.00 32.91 336 ASP A N 1
ATOM 2601 C CA . ASP A 1 336 ? 21.238 -6.259 -5.199 1.00 32.91 336 ASP A CA 1
ATOM 2602 C C . ASP A 1 336 ? 20.280 -7.190 -4.454 1.00 32.91 336 ASP A C 1
ATOM 2604 O O . ASP A 1 336 ? 20.427 -7.457 -3.259 1.00 32.91 336 ASP A O 1
ATOM 2608 N N . MET A 1 337 ? 19.249 -7.658 -5.159 1.00 40.38 337 MET A N 1
ATOM 2609 C CA . MET A 1 337 ? 18.371 -8.710 -4.651 1.00 40.38 337 MET A CA 1
ATOM 2610 C C . MET A 1 337 ? 19.120 -10.050 -4.501 1.00 40.38 337 MET A C 1
ATOM 2612 O O . MET A 1 337 ? 18.499 -11.058 -4.180 1.00 40.38 337 MET A O 1
ATOM 2616 N N . SER A 1 338 ? 20.452 -10.070 -4.661 1.00 32.59 338 SER A N 1
ATOM 2617 C CA . SER A 1 338 ? 21.349 -11.188 -4.365 1.00 32.59 338 SER A CA 1
ATOM 2618 C C . SER A 1 338 ? 21.527 -11.524 -2.883 1.00 32.59 338 SER A C 1
ATOM 2620 O O . SER A 1 338 ? 22.423 -12.318 -2.581 1.00 32.59 338 SER A O 1
ATOM 2622 N N . GLN A 1 339 ? 20.708 -11.006 -1.946 1.00 34.66 339 GLN A N 1
ATOM 2623 C CA . GLN A 1 339 ? 20.613 -11.637 -0.620 1.00 34.66 339 GLN A CA 1
ATOM 2624 C C . GLN A 1 339 ? 20.366 -13.114 -0.867 1.00 34.66 339 GLN A C 1
ATOM 2626 O O . GLN A 1 339 ? 19.265 -13.447 -1.286 1.00 34.66 339 GLN A O 1
ATOM 2631 N N . THR A 1 340 ? 21.414 -13.929 -0.683 1.00 37.22 340 THR A N 1
ATOM 2632 C CA . THR A 1 340 ? 21.588 -15.266 -1.257 1.00 37.22 340 THR A CA 1
ATOM 2633 C C . THR A 1 340 ? 20.282 -16.026 -1.200 1.00 37.22 340 THR A C 1
ATOM 2635 O O . THR A 1 340 ? 19.967 -16.680 -0.202 1.00 37.22 340 THR A O 1
ATOM 2638 N N . GLY A 1 341 ? 19.497 -15.858 -2.263 1.00 40.75 341 GLY A N 1
ATOM 2639 C CA . GLY A 1 341 ? 18.230 -16.520 -2.417 1.00 40.75 341 GLY A CA 1
ATOM 2640 C C . GLY A 1 341 ? 18.567 -17.997 -2.473 1.00 40.75 341 GLY A C 1
ATOM 2641 O O . GLY A 1 341 ? 19.617 -18.373 -3.010 1.00 40.75 341 GLY A O 1
ATOM 2642 N N . PRO A 1 342 ? 17.757 -18.851 -1.856 1.00 40.94 342 PRO A N 1
ATOM 2643 C CA . PRO A 1 342 ? 18.117 -20.242 -1.735 1.00 40.94 342 PRO A CA 1
ATOM 2644 C C . PRO A 1 342 ? 18.139 -20.892 -3.130 1.00 40.94 342 PRO A C 1
ATOM 2646 O O . PRO A 1 342 ? 17.102 -21.153 -3.734 1.00 40.94 342 PRO A O 1
ATOM 2649 N N . GLY A 1 343 ? 19.349 -21.087 -3.661 1.00 48.78 343 GLY A N 1
ATOM 2650 C CA . GLY A 1 343 ? 19.649 -21.988 -4.775 1.00 48.78 343 GLY A CA 1
ATOM 2651 C C . GLY A 1 343 ? 19.526 -21.460 -6.212 1.00 48.78 343 GLY A C 1
ATOM 2652 O O . GLY A 1 343 ? 19.754 -22.251 -7.124 1.00 48.78 343 GLY A O 1
ATOM 2653 N N . GLY A 1 344 ? 19.196 -20.186 -6.453 1.00 53.09 344 GLY A N 1
ATOM 2654 C CA . GLY A 1 344 ? 19.104 -19.642 -7.822 1.00 53.09 344 GLY A CA 1
ATOM 2655 C C . GLY A 1 344 ? 20.461 -19.257 -8.424 1.00 53.09 344 GLY A C 1
ATOM 2656 O O . GLY A 1 344 ? 21.323 -18.728 -7.718 1.00 53.09 344 GLY A O 1
ATOM 2657 N N . ALA A 1 345 ? 20.664 -19.491 -9.724 1.00 56.22 345 ALA A N 1
ATOM 2658 C CA . ALA A 1 345 ? 21.845 -18.966 -10.419 1.00 56.22 345 ALA A CA 1
ATOM 2659 C C . ALA A 1 345 ? 21.752 -17.427 -10.508 1.00 56.22 345 ALA A C 1
ATOM 2661 O O . ALA A 1 345 ? 20.650 -16.910 -10.667 1.00 56.22 345 ALA A O 1
ATOM 2662 N N . PRO A 1 346 ? 22.864 -16.665 -10.471 1.00 57.16 346 PRO A N 1
ATOM 2663 C CA . PRO A 1 346 ? 22.824 -15.198 -10.540 1.00 57.16 346 PRO A CA 1
ATOM 2664 C C . PRO A 1 346 ? 22.023 -14.626 -11.722 1.00 57.16 346 PRO A C 1
ATOM 2666 O O . PRO A 1 346 ? 21.439 -13.560 -11.603 1.00 57.16 346 PRO A O 1
ATOM 2669 N N . SER A 1 347 ? 21.928 -15.352 -12.841 1.00 63.72 347 SER A N 1
ATOM 2670 C CA . SER A 1 347 ? 21.135 -14.957 -14.013 1.00 63.72 347 SER A CA 1
ATOM 2671 C C . SER A 1 347 ? 19.612 -15.072 -13.839 1.00 63.72 347 SER A C 1
ATOM 2673 O O . SER A 1 347 ? 18.881 -14.746 -14.768 1.00 63.72 347 SER A O 1
ATOM 2675 N N . GLU A 1 348 ? 19.130 -15.603 -12.713 1.00 67.00 348 GLU A N 1
ATOM 2676 C CA . GLU A 1 348 ? 17.703 -15.814 -12.425 1.00 67.00 348 GLU A CA 1
ATOM 2677 C C . GLU A 1 348 ? 17.088 -14.673 -11.594 1.00 67.00 348 GLU A C 1
ATOM 2679 O O . GLU A 1 348 ? 15.885 -14.683 -11.341 1.00 67.00 348 GLU A O 1
ATOM 2684 N N . TYR A 1 349 ? 17.886 -13.685 -11.175 1.00 79.38 349 TYR A N 1
ATOM 2685 C CA . TYR A 1 349 ? 17.421 -12.557 -10.369 1.00 79.38 349 TYR A CA 1
ATOM 2686 C C . TYR A 1 349 ? 17.276 -11.290 -11.212 1.00 79.38 349 TYR A C 1
ATOM 2688 O O . TYR A 1 349 ? 18.092 -11.010 -12.090 1.00 79.38 349 TYR A O 1
ATOM 2696 N N . TYR A 1 350 ? 16.255 -10.487 -10.908 1.00 87.50 350 TYR A N 1
ATOM 2697 C CA . TYR A 1 350 ? 16.188 -9.124 -11.424 1.00 87.50 350 TYR A CA 1
ATOM 2698 C C . TYR A 1 350 ? 17.191 -8.249 -10.675 1.00 87.50 350 TYR A C 1
ATOM 2700 O O . TYR A 1 350 ? 17.204 -8.214 -9.443 1.00 87.50 350 TYR A O 1
ATOM 2708 N N . HIS A 1 351 ? 17.996 -7.506 -11.422 1.00 91.56 351 HIS A N 1
ATOM 2709 C CA . HIS A 1 351 ? 18.868 -6.480 -10.866 1.00 91.56 351 HIS A CA 1
ATOM 2710 C C . HIS A 1 351 ? 18.116 -5.154 -10.881 1.00 91.56 351 HIS A C 1
ATOM 2712 O O . HIS A 1 351 ? 17.720 -4.674 -11.949 1.00 91.56 351 HIS A O 1
ATOM 2718 N N . VAL A 1 352 ? 17.874 -4.599 -9.692 1.00 93.38 352 VAL A N 1
ATOM 2719 C CA . VAL A 1 352 ? 16.995 -3.444 -9.511 1.00 93.38 352 VAL A CA 1
ATOM 2720 C C . VAL A 1 352 ? 17.775 -2.243 -8.993 1.00 93.38 352 VAL A C 1
ATOM 2722 O O . VAL A 1 352 ? 18.490 -2.319 -7.993 1.00 93.38 352 VAL A O 1
ATOM 2725 N N . SER A 1 353 ? 17.591 -1.108 -9.659 1.00 94.19 353 SER A N 1
ATOM 2726 C CA . SER A 1 353 ? 18.172 0.172 -9.272 1.00 94.19 353 SER A CA 1
ATOM 2727 C C . SER A 1 353 ? 17.121 1.202 -8.948 1.00 94.19 353 SER A C 1
ATOM 2729 O O . SER A 1 353 ? 16.225 1.449 -9.746 1.00 94.19 353 SER A O 1
ATOM 2731 N N . CYS A 1 354 ? 17.296 1.855 -7.809 1.00 93.50 354 CYS A N 1
ATOM 2732 C CA . CYS A 1 354 ? 16.450 2.939 -7.340 1.00 93.50 354 CYS A CA 1
ATOM 2733 C C . CYS A 1 354 ? 17.251 4.241 -7.433 1.00 93.50 354 CYS A C 1
ATOM 2735 O O . CYS A 1 354 ? 18.230 4.419 -6.707 1.00 93.50 354 CYS A O 1
ATOM 2737 N N . LEU A 1 355 ? 16.883 5.116 -8.370 1.00 93.38 355 LEU A N 1
ATOM 2738 C CA . LEU A 1 355 ? 17.592 6.364 -8.652 1.00 93.38 355 LEU A CA 1
ATOM 2739 C C . LEU A 1 355 ? 16.828 7.562 -8.098 1.00 93.38 355 LEU A C 1
ATOM 2741 O O . LEU A 1 355 ? 15.642 7.736 -8.391 1.00 93.38 355 LEU A O 1
ATOM 2745 N N . ASN A 1 356 ? 17.531 8.392 -7.329 1.00 89.56 356 ASN A N 1
ATOM 2746 C CA . ASN A 1 356 ? 16.988 9.552 -6.630 1.00 89.56 356 ASN A CA 1
ATOM 2747 C C . ASN A 1 356 ? 17.972 10.721 -6.723 1.00 89.56 356 ASN A C 1
ATOM 2749 O O . ASN A 1 356 ? 19.153 10.505 -6.478 1.00 89.56 356 ASN A O 1
ATOM 2753 N N . ASP A 1 357 ? 17.480 11.924 -7.040 1.00 81.06 357 ASP A N 1
ATOM 2754 C CA . ASP A 1 357 ? 18.214 13.199 -6.904 1.00 81.06 357 ASP A CA 1
ATOM 2755 C C . ASP A 1 357 ? 19.675 13.170 -7.398 1.00 81.06 357 ASP A C 1
ATOM 2757 O O . ASP A 1 357 ? 20.621 13.542 -6.706 1.00 81.06 357 ASP A O 1
ATOM 2761 N N . VAL A 1 358 ? 19.859 12.657 -8.616 1.00 82.81 358 VAL A N 1
ATOM 2762 C CA . VAL A 1 358 ? 21.149 12.638 -9.312 1.00 82.81 358 VAL A CA 1
ATOM 2763 C C . VAL A 1 358 ? 21.189 13.749 -10.358 1.00 82.81 358 VAL A C 1
ATOM 2765 O O . VAL A 1 358 ? 20.224 13.927 -11.100 1.00 82.81 358 VAL A O 1
ATOM 2768 N N . ASP A 1 359 ? 22.333 14.437 -10.469 1.00 85.19 359 ASP A N 1
ATOM 2769 C CA . ASP A 1 359 ? 22.527 15.592 -11.369 1.00 85.19 359 ASP A CA 1
ATOM 2770 C C . ASP A 1 359 ? 22.053 15.327 -12.809 1.00 85.19 359 ASP A C 1
ATOM 2772 O O . ASP A 1 359 ? 21.495 16.201 -13.472 1.00 85.19 359 ASP A O 1
ATOM 2776 N N . ASN A 1 360 ? 22.276 14.104 -13.302 1.00 90.94 360 ASN A N 1
ATOM 2777 C CA . ASN A 1 360 ? 21.789 13.649 -14.598 1.00 90.94 360 ASN A CA 1
ATOM 2778 C C . ASN A 1 360 ? 21.270 12.208 -14.507 1.00 90.94 360 ASN A C 1
ATOM 2780 O O . ASN A 1 360 ? 21.998 11.239 -14.735 1.00 90.94 360 ASN A O 1
ATOM 2784 N N . ILE A 1 361 ? 19.979 12.074 -14.198 1.00 92.19 361 ILE A N 1
ATOM 2785 C CA . ILE A 1 361 ? 19.313 10.774 -14.040 1.00 92.19 361 ILE A CA 1
ATOM 2786 C C . ILE A 1 361 ? 19.322 9.918 -15.309 1.00 92.19 361 ILE A C 1
ATOM 2788 O O . ILE A 1 361 ? 19.364 8.692 -15.222 1.00 92.19 361 ILE A O 1
ATOM 2792 N N . TYR A 1 362 ? 19.364 10.540 -16.490 1.00 93.94 362 TYR A N 1
ATOM 2793 C CA . TYR A 1 362 ? 19.456 9.815 -17.755 1.00 93.94 362 TYR A CA 1
ATOM 2794 C C . TYR A 1 362 ? 20.820 9.132 -17.917 1.00 93.94 362 TYR A C 1
ATOM 2796 O O . TYR A 1 362 ? 20.888 7.949 -18.260 1.00 93.94 362 TYR A O 1
ATOM 2804 N N . ASP A 1 363 ? 21.908 9.856 -17.646 1.00 94.44 363 ASP A N 1
ATOM 2805 C CA . ASP A 1 363 ? 23.262 9.297 -17.727 1.00 94.44 363 ASP A CA 1
ATOM 2806 C C . ASP A 1 363 ? 23.490 8.235 -16.649 1.00 94.44 363 ASP A C 1
ATOM 2808 O O . ASP A 1 363 ? 24.110 7.203 -16.915 1.00 94.44 363 ASP A O 1
ATOM 2812 N N . GLU A 1 364 ? 22.927 8.437 -15.457 1.00 95.00 364 GLU A N 1
ATOM 2813 C CA . GLU A 1 364 ? 22.969 7.435 -14.399 1.00 95.00 364 GLU A CA 1
ATOM 2814 C C . GLU A 1 364 ? 22.182 6.175 -14.783 1.00 95.00 364 GLU A C 1
ATOM 2816 O O . GLU A 1 364 ? 22.703 5.069 -14.653 1.00 95.00 364 GLU A O 1
ATOM 2821 N N . THR A 1 365 ? 20.983 6.315 -15.355 1.00 95.88 365 THR A N 1
ATOM 2822 C CA . THR A 1 365 ? 20.213 5.181 -15.896 1.00 95.88 365 THR A CA 1
ATOM 2823 C C . THR A 1 365 ? 21.026 4.406 -16.922 1.00 95.88 365 THR A C 1
ATOM 2825 O O . THR A 1 365 ? 21.129 3.184 -16.845 1.00 95.88 365 THR A O 1
ATOM 2828 N N . LYS A 1 366 ? 21.669 5.112 -17.858 1.00 96.88 366 LYS A N 1
ATOM 2829 C CA . LYS A 1 366 ? 22.560 4.498 -18.846 1.00 96.88 366 LYS A CA 1
ATOM 2830 C C . LYS A 1 366 ? 23.690 3.716 -18.174 1.00 96.88 366 LYS A C 1
ATOM 2832 O O . LYS A 1 366 ? 23.954 2.585 -18.574 1.00 96.88 366 LYS A O 1
ATOM 2837 N N . ARG A 1 367 ? 24.328 4.282 -17.145 1.00 96.19 367 ARG A N 1
ATOM 2838 C CA . ARG A 1 367 ? 25.393 3.619 -16.377 1.00 96.19 367 ARG A CA 1
ATOM 2839 C C . ARG A 1 367 ? 24.893 2.355 -15.667 1.00 96.19 367 ARG A C 1
ATOM 2841 O O . ARG A 1 367 ? 25.592 1.347 -15.664 1.00 96.19 367 ARG A O 1
ATOM 2848 N N . ARG A 1 368 ? 23.696 2.398 -15.075 1.00 95.12 368 ARG A N 1
ATOM 2849 C CA . ARG A 1 368 ? 23.047 1.265 -14.391 1.00 95.12 368 ARG A CA 1
ATOM 2850 C C . ARG A 1 368 ? 22.679 0.135 -15.357 1.00 95.12 368 ARG A C 1
ATOM 2852 O O . ARG A 1 368 ? 23.040 -1.013 -15.119 1.00 95.12 368 ARG A O 1
ATOM 2859 N N . LEU A 1 369 ? 22.097 0.469 -16.508 1.00 95.62 369 LEU A N 1
ATOM 2860 C CA . LEU A 1 369 ? 21.813 -0.496 -17.576 1.00 95.62 369 LEU A CA 1
ATOM 2861 C C . LEU A 1 369 ? 23.095 -1.171 -18.098 1.00 95.62 369 LEU A C 1
ATOM 2863 O O . LEU A 1 369 ? 23.135 -2.390 -18.250 1.00 95.62 369 LEU A O 1
ATOM 2867 N N . GLN A 1 370 ? 24.174 -0.403 -18.288 1.00 95.00 370 GLN A N 1
ATOM 2868 C CA . GLN A 1 370 ? 25.491 -0.936 -18.668 1.00 95.00 370 GLN A CA 1
ATOM 2869 C C . GLN A 1 370 ? 26.112 -1.840 -17.594 1.00 95.00 370 GLN A C 1
ATOM 2871 O O . GLN A 1 370 ? 26.911 -2.715 -17.923 1.00 95.00 370 GLN A O 1
ATOM 2876 N N . ALA A 1 371 ? 25.751 -1.642 -16.323 1.00 94.19 371 ALA A N 1
ATOM 2877 C CA . ALA A 1 371 ? 26.161 -2.502 -15.216 1.00 94.19 371 ALA A CA 1
ATOM 2878 C C . ALA A 1 371 ? 25.352 -3.811 -15.133 1.00 94.19 371 ALA A C 1
ATOM 2880 O O . ALA A 1 371 ? 25.668 -4.654 -14.297 1.00 94.19 371 ALA A O 1
ATOM 2881 N N . GLY A 1 372 ? 24.352 -3.999 -16.002 1.00 94.12 372 GLY A N 1
ATOM 2882 C CA . GLY A 1 372 ? 23.538 -5.212 -16.072 1.00 94.12 372 GLY A CA 1
ATOM 2883 C C . GLY A 1 372 ? 22.200 -5.126 -15.342 1.00 94.12 372 GLY A C 1
ATOM 2884 O O . GLY A 1 372 ? 21.517 -6.144 -15.233 1.00 94.12 372 GLY A O 1
ATOM 2885 N N . ASP A 1 373 ? 21.800 -3.945 -14.866 1.00 94.44 373 ASP A N 1
ATOM 2886 C CA . ASP A 1 373 ? 20.497 -3.794 -14.223 1.00 94.44 373 ASP A CA 1
ATOM 2887 C C . ASP A 1 373 ? 19.351 -4.012 -15.217 1.00 94.44 373 ASP A C 1
ATOM 2889 O O . ASP A 1 373 ? 19.360 -3.487 -16.332 1.00 94.44 373 ASP A O 1
ATOM 2893 N N . THR A 1 374 ? 18.338 -4.767 -14.794 1.00 95.31 374 THR A N 1
ATOM 2894 C CA . THR A 1 374 ? 17.166 -5.110 -15.612 1.00 95.31 374 THR A CA 1
ATOM 2895 C C . THR A 1 374 ? 15.954 -4.238 -15.298 1.00 95.31 374 THR A C 1
ATOM 2897 O O . THR A 1 374 ? 15.044 -4.130 -16.116 1.00 95.31 374 THR A O 1
ATOM 2900 N N . ILE A 1 375 ? 15.918 -3.621 -14.115 1.00 96.75 375 ILE A N 1
ATOM 2901 C CA . ILE A 1 375 ? 14.856 -2.705 -13.692 1.00 96.75 375 ILE A CA 1
ATOM 2902 C C . ILE A 1 375 ? 15.517 -1.457 -13.112 1.00 96.75 375 ILE A C 1
ATOM 2904 O O . ILE A 1 375 ? 16.274 -1.544 -12.146 1.00 96.75 375 ILE A O 1
ATOM 2908 N N . VAL A 1 376 ? 15.216 -0.286 -13.667 1.00 96.75 376 VAL A N 1
ATOM 2909 C CA . VAL A 1 376 ? 15.641 1.003 -13.104 1.00 96.75 376 VAL A CA 1
ATOM 2910 C C . VAL A 1 376 ? 14.399 1.817 -12.761 1.00 96.75 376 VAL A C 1
ATOM 2912 O O . VAL A 1 376 ? 13.539 2.022 -13.608 1.00 96.75 376 VAL A O 1
ATOM 2915 N N . ILE A 1 377 ? 14.276 2.266 -11.519 1.00 96.81 377 ILE A N 1
ATOM 2916 C CA . ILE A 1 377 ? 13.116 2.997 -11.009 1.00 96.81 377 ILE A CA 1
ATOM 2917 C C . ILE A 1 377 ? 13.572 4.388 -10.607 1.00 96.81 377 ILE A C 1
ATOM 2919 O O . ILE A 1 377 ? 14.488 4.522 -9.799 1.00 96.81 377 ILE A O 1
ATOM 2923 N N . HIS A 1 378 ? 12.931 5.427 -11.128 1.00 95.44 378 HIS A N 1
ATOM 2924 C CA . HIS A 1 378 ? 13.162 6.803 -10.689 1.00 95.44 378 HIS A CA 1
ATOM 2925 C C . HIS A 1 378 ? 12.186 7.158 -9.571 1.00 95.44 378 HIS A C 1
ATOM 2927 O O . HIS A 1 378 ? 11.040 6.712 -9.598 1.00 95.44 378 HIS A O 1
ATOM 2933 N N . SER A 1 379 ? 12.609 7.952 -8.587 1.00 94.31 379 SER A N 1
ATOM 2934 C CA . SER A 1 379 ? 11.651 8.513 -7.628 1.00 94.31 379 SER A CA 1
ATOM 2935 C C . SER A 1 379 ? 10.677 9.443 -8.336 1.00 94.31 379 SER A C 1
ATOM 2937 O O . SER A 1 379 ? 10.913 9.921 -9.452 1.00 94.31 379 SER A O 1
ATOM 2939 N N . GLU A 1 380 ? 9.560 9.700 -7.664 1.00 92.69 380 GLU A N 1
ATOM 2940 C CA . GLU A 1 380 ? 8.598 10.698 -8.108 1.00 92.69 380 GLU A CA 1
ATOM 2941 C C . GLU A 1 380 ? 9.310 12.039 -8.343 1.00 92.69 380 GLU A C 1
ATOM 2943 O O . GLU A 1 380 ? 10.148 12.459 -7.547 1.00 92.69 380 GLU A O 1
ATOM 2948 N N . ARG A 1 381 ? 9.018 12.673 -9.485 1.00 88.56 381 ARG A N 1
ATOM 2949 C CA . ARG A 1 381 ? 9.626 13.929 -9.977 1.00 88.56 381 ARG A CA 1
ATOM 2950 C C . ARG A 1 381 ? 11.119 13.900 -10.303 1.00 88.56 381 ARG A C 1
ATOM 2952 O O . ARG A 1 381 ? 11.590 14.835 -10.954 1.00 88.56 381 ARG A O 1
ATOM 2959 N N . ALA A 1 382 ? 11.852 12.834 -9.992 1.00 86.94 382 ALA A N 1
ATOM 2960 C CA . ALA A 1 382 ? 13.284 12.764 -10.288 1.00 86.94 382 ALA A CA 1
ATOM 2961 C C . ALA A 1 382 ? 13.587 12.787 -11.796 1.00 86.94 382 ALA A C 1
ATOM 2963 O O . ALA A 1 382 ? 14.658 13.219 -12.213 1.00 86.94 382 ALA A O 1
ATOM 2964 N N . SER A 1 383 ? 12.628 12.379 -12.634 1.00 78.00 383 SER A N 1
ATOM 2965 C CA . SER A 1 383 ? 12.787 12.417 -14.095 1.00 78.00 383 SER A CA 1
ATOM 2966 C C . SER A 1 383 ? 12.519 13.800 -14.708 1.00 78.00 383 SER A C 1
ATOM 2968 O O . SER A 1 383 ? 12.711 13.957 -15.911 1.00 78.00 383 SER A O 1
ATOM 2970 N N . GLY A 1 384 ? 12.044 14.778 -13.920 1.00 60.06 384 GLY A N 1
ATOM 2971 C CA . GLY A 1 384 ? 11.346 15.966 -14.426 1.00 60.06 384 GLY A CA 1
ATOM 2972 C C . GLY A 1 384 ? 11.923 17.338 -14.062 1.00 60.06 384 GLY A C 1
ATOM 2973 O O . GLY A 1 384 ? 11.507 18.317 -14.675 1.00 60.06 384 GLY A O 1
ATOM 2974 N N . THR A 1 385 ? 12.889 17.463 -13.143 1.00 56.41 385 THR A N 1
ATOM 2975 C CA . THR A 1 385 ? 13.427 18.785 -12.732 1.00 56.41 385 THR A CA 1
ATOM 2976 C C . THR A 1 385 ? 14.054 19.588 -13.879 1.00 56.41 385 THR A C 1
ATOM 2978 O O . THR A 1 385 ? 14.115 20.812 -13.810 1.00 56.41 385 THR A O 1
ATOM 2981 N N . ILE A 1 386 ? 14.451 18.924 -14.969 1.00 53.44 386 ILE A N 1
ATOM 2982 C CA . ILE A 1 386 ? 15.008 19.548 -16.182 1.00 53.44 386 ILE A CA 1
ATOM 2983 C C . ILE A 1 386 ? 13.923 19.783 -17.267 1.00 53.44 386 ILE A C 1
ATOM 2985 O O . ILE A 1 386 ? 14.172 20.473 -18.252 1.00 53.44 386 ILE A O 1
ATOM 2989 N N . PHE A 1 387 ? 12.702 19.258 -17.099 1.00 55.38 387 PHE A N 1
ATOM 2990 C CA . PHE A 1 387 ? 11.785 18.956 -18.210 1.00 55.38 387 PHE A CA 1
ATOM 2991 C C . PHE A 1 387 ? 10.343 19.464 -18.061 1.00 55.38 387 PHE A C 1
ATOM 2993 O O . PHE A 1 387 ? 9.475 19.017 -18.808 1.00 55.38 387 PHE A O 1
ATOM 3000 N N . PHE A 1 388 ? 10.074 20.460 -17.205 1.00 61.62 388 PHE A N 1
ATOM 3001 C CA . PHE A 1 388 ? 8.752 21.120 -17.114 1.00 61.62 388 PHE A CA 1
ATOM 3002 C C . PHE A 1 388 ? 8.210 21.676 -18.458 1.00 61.62 388 PHE A C 1
ATOM 3004 O O . PHE A 1 388 ? 7.074 22.137 -18.515 1.00 61.62 388 PHE A O 1
ATOM 3011 N N . SER A 1 389 ? 8.996 21.642 -19.540 1.00 57.03 389 SER A N 1
ATOM 3012 C CA . SER A 1 389 ? 8.633 22.120 -20.877 1.00 57.03 389 SER A CA 1
ATOM 3013 C C . SER A 1 389 ? 8.681 21.076 -22.002 1.00 57.03 389 SER A C 1
ATOM 3015 O O . SER A 1 389 ? 8.353 21.434 -23.133 1.00 57.03 389 SER A O 1
ATOM 3017 N N . SER A 1 390 ? 9.094 19.824 -21.762 1.00 65.00 390 SER A N 1
ATOM 3018 C CA . SER A 1 390 ? 9.227 18.837 -22.849 1.00 65.00 390 SER A CA 1
ATOM 3019 C C . SER A 1 390 ? 8.013 17.924 -22.976 1.00 65.00 390 SER A C 1
ATOM 3021 O O . SER A 1 390 ? 7.425 17.514 -21.976 1.00 65.00 390 SER A O 1
ATOM 3023 N N . ASP A 1 391 ? 7.690 17.559 -24.216 1.00 85.94 391 ASP A N 1
ATOM 3024 C CA . ASP A 1 391 ? 6.688 16.551 -24.541 1.00 85.94 391 ASP A CA 1
ATOM 3025 C C . ASP A 1 391 ? 7.034 15.213 -23.862 1.00 85.94 391 ASP A C 1
ATOM 3027 O O . ASP A 1 391 ? 8.147 14.696 -23.998 1.00 85.94 391 ASP A O 1
ATOM 3031 N N . SER A 1 392 ? 6.081 14.645 -23.117 1.00 89.62 392 SER A N 1
ATOM 3032 C CA . SER A 1 392 ? 6.224 13.327 -22.486 1.00 89.62 392 SER A CA 1
ATOM 3033 C C . SER A 1 392 ? 6.648 12.247 -23.489 1.00 89.62 392 SER A C 1
ATOM 3035 O O . SER A 1 392 ? 7.438 11.363 -23.147 1.00 89.62 392 SER A O 1
ATOM 3037 N N . GLU A 1 393 ? 6.209 12.356 -24.747 1.00 92.56 393 GLU A N 1
ATOM 3038 C CA . GLU A 1 393 ? 6.586 11.427 -25.808 1.00 92.56 393 GLU A CA 1
ATOM 3039 C C . GLU A 1 393 ? 8.079 11.492 -26.135 1.00 92.56 393 GLU A C 1
ATOM 3041 O O . GLU A 1 393 ? 8.695 10.456 -26.396 1.00 92.56 393 GLU A O 1
ATOM 3046 N N . ASP A 1 394 ? 8.693 12.677 -26.082 1.00 91.81 394 ASP A N 1
ATOM 3047 C CA . ASP A 1 394 ? 10.126 12.844 -26.329 1.00 91.81 394 ASP A CA 1
ATOM 3048 C C . ASP A 1 394 ? 10.955 12.166 -25.235 1.00 91.81 394 ASP A C 1
ATOM 3050 O O . ASP A 1 394 ? 11.945 11.487 -25.534 1.00 91.81 394 ASP A O 1
ATOM 3054 N N . ILE A 1 395 ? 10.529 12.290 -23.973 1.00 91.94 395 ILE A N 1
ATOM 3055 C CA . ILE A 1 395 ? 11.172 11.618 -22.837 1.00 91.94 395 ILE A CA 1
ATOM 3056 C C . ILE A 1 395 ? 11.070 10.099 -23.013 1.00 91.94 395 ILE A C 1
ATOM 3058 O O . ILE A 1 395 ? 12.088 9.403 -22.971 1.00 91.94 395 ILE A O 1
ATOM 3062 N N . ILE A 1 396 ? 9.866 9.579 -23.268 1.00 95.00 396 ILE A N 1
ATOM 3063 C CA . ILE A 1 396 ? 9.631 8.140 -23.463 1.00 95.00 396 ILE A CA 1
ATOM 3064 C C . ILE A 1 396 ? 10.467 7.618 -24.635 1.00 95.00 396 ILE A C 1
ATOM 3066 O O . ILE A 1 396 ? 11.160 6.610 -24.493 1.00 95.00 396 ILE A O 1
ATOM 3070 N N . ARG A 1 397 ? 10.473 8.323 -25.774 1.00 95.81 397 ARG A N 1
ATOM 3071 C CA . ARG A 1 397 ? 11.248 7.949 -26.967 1.00 95.81 397 ARG A CA 1
ATOM 3072 C C . ARG A 1 397 ? 12.746 7.918 -26.681 1.00 95.81 397 ARG A C 1
ATOM 3074 O O . ARG A 1 397 ? 13.443 7.015 -27.150 1.00 95.81 397 ARG A O 1
ATOM 3081 N N . ARG A 1 398 ? 13.247 8.866 -25.886 1.00 95.25 398 ARG A N 1
ATOM 3082 C CA . ARG A 1 398 ? 14.651 8.920 -25.464 1.00 95.25 398 ARG A CA 1
ATOM 3083 C C . ARG A 1 398 ? 15.030 7.710 -24.601 1.00 95.25 398 ARG A C 1
ATOM 3085 O O . ARG A 1 398 ? 16.047 7.076 -24.881 1.00 95.25 398 ARG A O 1
ATOM 3092 N N . TYR A 1 399 ? 14.222 7.349 -23.602 1.00 96.69 399 TYR A N 1
ATOM 3093 C CA . TYR A 1 399 ? 14.484 6.172 -22.756 1.00 96.69 399 TYR A CA 1
ATOM 3094 C C . TYR A 1 399 ? 14.281 4.843 -23.498 1.00 96.69 399 TYR A C 1
ATOM 3096 O O . TYR A 1 399 ? 15.103 3.941 -23.356 1.00 96.69 399 TYR A O 1
ATOM 3104 N N . SER A 1 400 ? 13.270 4.732 -24.361 1.00 97.75 400 SER A N 1
ATOM 3105 C CA . SER A 1 400 ? 13.085 3.569 -25.243 1.00 97.75 400 SER A CA 1
ATOM 3106 C C . SER A 1 400 ? 14.291 3.377 -26.174 1.00 97.75 400 SER A C 1
ATOM 3108 O O . SER A 1 400 ? 14.804 2.264 -26.299 1.00 97.75 400 SER A O 1
ATOM 3110 N N . SER A 1 401 ? 14.838 4.460 -26.739 1.00 97.69 401 SER A N 1
ATOM 3111 C CA . SER A 1 401 ? 16.059 4.411 -27.562 1.00 97.69 401 SER A CA 1
ATOM 3112 C C . SER A 1 401 ? 17.292 3.974 -26.762 1.00 97.69 401 SER A C 1
ATOM 3114 O O . SER A 1 401 ? 18.131 3.220 -27.268 1.00 97.69 401 SER A O 1
ATOM 3116 N N . LEU A 1 402 ? 17.407 4.418 -25.505 1.00 97.44 402 LEU A N 1
ATOM 3117 C CA . LEU A 1 402 ? 18.458 3.978 -24.585 1.00 97.44 402 LEU A CA 1
ATOM 3118 C C . LEU A 1 402 ? 18.352 2.473 -24.296 1.00 97.44 402 LEU A C 1
ATOM 3120 O O . LEU A 1 402 ? 19.351 1.763 -24.407 1.00 97.44 402 LEU A O 1
ATOM 3124 N N . LEU A 1 403 ? 17.150 1.982 -23.989 1.00 97.69 403 LEU A N 1
ATOM 3125 C CA . LEU A 1 403 ? 16.874 0.565 -23.742 1.00 97.69 403 LEU A CA 1
ATOM 3126 C C . LEU A 1 403 ? 17.140 -0.297 -24.982 1.00 97.69 403 LEU A C 1
ATOM 3128 O O . LEU A 1 403 ? 17.802 -1.328 -24.881 1.00 97.69 403 LEU A O 1
ATOM 3132 N N . GLN A 1 404 ? 16.724 0.157 -26.167 1.00 97.88 404 GLN A N 1
ATOM 3133 C CA . GLN A 1 404 ? 17.019 -0.517 -27.433 1.00 97.88 404 GLN A CA 1
ATOM 3134 C C . GLN A 1 404 ? 18.531 -0.587 -27.695 1.00 97.88 404 GLN A C 1
ATOM 3136 O O . GLN A 1 404 ? 19.039 -1.621 -28.132 1.00 97.88 404 GLN A O 1
ATOM 3141 N N . SER A 1 405 ? 19.266 0.487 -27.394 1.00 97.25 405 SER A N 1
ATOM 3142 C CA . SER A 1 405 ? 20.729 0.509 -27.512 1.00 97.25 405 SER A CA 1
ATOM 3143 C C . SER A 1 405 ? 21.391 -0.452 -26.520 1.00 97.25 405 SER A C 1
ATOM 3145 O O . SER A 1 405 ? 22.327 -1.160 -26.885 1.00 97.25 405 SER A O 1
ATOM 3147 N N . ASN A 1 406 ? 20.899 -0.514 -25.278 1.00 96.25 406 ASN A N 1
ATOM 3148 C CA . ASN A 1 406 ? 21.385 -1.452 -24.265 1.00 96.25 406 ASN A CA 1
ATOM 3149 C C . ASN A 1 406 ? 21.146 -2.911 -24.678 1.00 96.25 406 ASN A C 1
ATOM 3151 O O . ASN A 1 406 ? 22.056 -3.730 -24.596 1.00 96.25 406 ASN A O 1
ATOM 3155 N N . PHE A 1 407 ? 19.956 -3.215 -25.198 1.00 96.12 407 PHE A N 1
ATOM 3156 C CA . PHE A 1 407 ? 19.596 -4.543 -25.690 1.00 96.12 407 PHE A CA 1
ATOM 3157 C C . PHE A 1 407 ? 20.515 -5.016 -26.827 1.00 96.12 407 PHE A C 1
ATOM 3159 O O . PHE A 1 407 ? 20.976 -6.155 -26.816 1.00 96.12 407 PHE A O 1
ATOM 3166 N N . VAL A 1 408 ? 20.810 -4.141 -27.798 1.00 96.25 408 VAL A N 1
ATOM 3167 C CA . VAL A 1 408 ? 21.687 -4.467 -28.941 1.00 96.25 408 VAL A CA 1
ATOM 3168 C C . VAL A 1 408 ? 23.139 -4.667 -28.506 1.00 96.25 408 VAL A C 1
ATOM 3170 O O . VAL A 1 408 ? 23.815 -5.544 -29.040 1.00 96.25 408 VAL A O 1
ATOM 3173 N N . ASN A 1 409 ? 23.613 -3.868 -27.548 1.00 94.12 409 ASN A N 1
ATOM 3174 C CA . ASN A 1 409 ? 25.004 -3.903 -27.093 1.00 94.12 409 ASN A CA 1
ATOM 3175 C C . ASN A 1 409 ? 25.268 -4.960 -26.009 1.00 94.12 409 ASN A C 1
ATOM 3177 O O . ASN A 1 409 ? 26.418 -5.344 -25.803 1.00 94.12 409 ASN A O 1
ATOM 3181 N N . SER A 1 410 ? 24.232 -5.433 -25.311 1.00 91.12 410 SER A N 1
ATOM 3182 C CA . SER A 1 410 ? 24.345 -6.532 -24.354 1.00 91.12 410 SER A CA 1
ATOM 3183 C C . SER A 1 410 ? 24.659 -7.833 -25.091 1.00 91.12 410 SER A C 1
ATOM 3185 O O . SER A 1 410 ? 23.919 -8.249 -25.985 1.00 91.12 410 SER A O 1
ATOM 3187 N N . SER A 1 411 ? 25.716 -8.533 -24.669 1.00 88.81 411 SER A N 1
ATOM 3188 C CA . SER A 1 411 ? 26.082 -9.845 -25.223 1.00 88.81 411 SER A CA 1
ATOM 3189 C C . SER A 1 411 ? 24.949 -10.872 -25.119 1.00 88.81 411 SER A C 1
ATOM 3191 O O . SER A 1 411 ? 24.877 -11.790 -25.932 1.00 88.81 411 SER A O 1
ATOM 3193 N N . ASN A 1 412 ? 24.056 -10.698 -24.139 1.00 85.94 412 ASN A N 1
ATOM 3194 C CA . ASN A 1 412 ? 22.968 -11.624 -23.833 1.00 85.94 412 ASN A CA 1
ATOM 3195 C C . ASN A 1 412 ? 21.595 -11.124 -24.297 1.00 85.94 412 ASN A C 1
ATOM 3197 O O . ASN A 1 412 ? 20.605 -11.799 -24.024 1.00 85.94 412 ASN A O 1
ATOM 3201 N N . ARG A 1 413 ? 21.519 -9.975 -24.990 1.00 91.00 413 ARG A N 1
ATOM 3202 C CA . ARG A 1 413 ? 20.246 -9.356 -25.406 1.00 91.00 413 ARG A CA 1
ATOM 3203 C C . ARG A 1 413 ? 19.251 -9.240 -24.246 1.00 91.00 413 ARG A C 1
ATOM 3205 O O . ARG A 1 413 ? 18.129 -9.737 -24.308 1.00 91.00 413 ARG A O 1
ATOM 3212 N N . THR A 1 414 ? 19.710 -8.625 -23.162 1.00 92.06 414 THR A N 1
ATOM 3213 C CA . THR A 1 414 ? 18.921 -8.455 -21.940 1.00 92.06 414 THR A CA 1
ATOM 3214 C C . THR A 1 414 ? 17.845 -7.383 -22.137 1.00 92.06 414 THR A C 1
ATOM 3216 O O . THR A 1 414 ? 18.170 -6.230 -22.424 1.00 92.06 414 THR A O 1
ATOM 3219 N N . GLU A 1 415 ? 16.581 -7.759 -21.966 1.00 95.31 415 GLU A N 1
ATOM 3220 C CA . GLU A 1 415 ? 15.439 -6.858 -21.844 1.00 95.31 415 GLU A CA 1
ATOM 3221 C C . GLU A 1 415 ? 15.464 -6.168 -20.479 1.00 95.31 415 GLU A C 1
ATOM 3223 O O . GLU A 1 415 ? 15.637 -6.803 -19.434 1.00 95.31 415 GLU A O 1
ATOM 3228 N N . ALA A 1 416 ? 15.287 -4.853 -20.494 1.00 96.25 416 ALA A N 1
ATOM 3229 C CA . ALA A 1 416 ? 15.236 -4.038 -19.294 1.00 96.25 416 ALA A CA 1
ATOM 3230 C C . ALA A 1 416 ? 14.071 -3.054 -19.375 1.00 96.25 416 ALA A C 1
ATOM 3232 O O . ALA A 1 416 ? 13.621 -2.686 -20.464 1.00 96.25 416 ALA A O 1
ATOM 3233 N N . VAL A 1 417 ? 13.611 -2.614 -18.209 1.00 97.56 417 VAL A N 1
ATOM 3234 C CA . VAL A 1 417 ? 12.555 -1.610 -18.076 1.00 97.56 417 VAL A CA 1
ATOM 3235 C C . VAL A 1 417 ? 13.030 -0.436 -17.237 1.00 97.56 417 VAL A C 1
ATOM 3237 O O . VAL A 1 417 ? 13.833 -0.591 -16.313 1.00 97.56 417 VAL A O 1
ATOM 3240 N N . VAL A 1 418 ? 12.502 0.744 -17.553 1.00 97.12 418 VAL A N 1
ATOM 3241 C CA . VAL A 1 418 ? 12.690 1.951 -16.748 1.00 97.12 418 VAL A CA 1
ATOM 3242 C C . VAL A 1 418 ? 11.331 2.463 -16.295 1.00 97.12 418 VAL A C 1
ATOM 3244 O O . VAL A 1 418 ? 10.431 2.647 -17.113 1.00 97.12 418 VAL A O 1
ATOM 3247 N N . VAL A 1 419 ? 11.188 2.708 -14.996 1.00 97.25 419 VAL A N 1
ATOM 3248 C CA . VAL A 1 419 ? 10.026 3.385 -14.424 1.00 97.25 419 VAL A CA 1
ATOM 3249 C C . VAL A 1 419 ? 10.340 4.869 -14.296 1.00 97.25 419 VAL A C 1
ATOM 3251 O O . VAL A 1 419 ? 11.233 5.263 -13.544 1.00 97.25 419 VAL A O 1
ATOM 3254 N N . LEU A 1 420 ? 9.592 5.682 -15.033 1.00 96.00 420 LEU A N 1
ATOM 3255 C CA . LEU A 1 420 ? 9.700 7.134 -15.036 1.00 96.00 420 LEU A CA 1
ATOM 3256 C C . LEU A 1 420 ? 8.539 7.742 -14.258 1.00 96.00 420 LEU A C 1
ATOM 3258 O O . LEU A 1 420 ? 7.391 7.338 -14.440 1.00 96.00 420 LEU A O 1
ATOM 3262 N N . SER A 1 421 ? 8.835 8.768 -13.464 1.00 94.44 421 SER A N 1
ATOM 3263 C CA . SER A 1 421 ? 7.816 9.620 -12.861 1.00 94.44 421 SER A CA 1
ATOM 3264 C C . SER A 1 421 ? 8.212 11.094 -12.941 1.00 94.44 421 SER A C 1
ATOM 3266 O O . SER A 1 421 ? 9.325 11.475 -12.562 1.00 94.44 421 SER A O 1
ATOM 3268 N N . PHE A 1 422 ? 7.321 11.920 -13.492 1.00 93.19 422 PHE A N 1
ATOM 3269 C CA . PHE A 1 422 ? 7.533 13.355 -13.709 1.00 93.19 422 PHE A CA 1
ATOM 3270 C C . PHE A 1 422 ? 6.206 14.107 -13.848 1.00 93.19 422 PHE A C 1
ATOM 3272 O O . PHE A 1 422 ? 5.177 13.514 -14.150 1.00 93.19 422 PHE A O 1
ATOM 3279 N N . VAL A 1 423 ? 6.239 15.428 -13.661 1.00 92.88 423 VAL A N 1
ATOM 3280 C CA . VAL A 1 423 ? 5.084 16.300 -13.915 1.00 92.88 423 VAL A CA 1
ATOM 3281 C C . VAL A 1 423 ? 5.113 16.753 -15.374 1.00 92.88 423 VAL A C 1
ATOM 3283 O O . VAL A 1 423 ? 6.116 17.301 -15.828 1.00 92.88 423 VAL A O 1
ATOM 3286 N N . GLY A 1 424 ? 4.038 16.482 -16.112 1.00 91.94 424 GLY A N 1
ATOM 3287 C CA . GLY A 1 424 ? 3.890 16.878 -17.513 1.00 91.94 424 GLY A CA 1
ATOM 3288 C C . GLY A 1 424 ? 3.479 18.343 -17.680 1.00 91.94 424 GLY A C 1
ATOM 3289 O O . GLY A 1 424 ? 3.091 19.014 -16.725 1.00 91.94 424 GLY A O 1
ATOM 3290 N N . ALA A 1 425 ? 3.499 18.832 -18.924 1.00 90.50 425 ALA A N 1
ATOM 3291 C CA . ALA A 1 425 ? 3.024 20.180 -19.265 1.00 90.50 425 ALA A CA 1
ATOM 3292 C C . ALA A 1 425 ? 1.515 20.383 -19.002 1.00 90.50 425 ALA A C 1
ATOM 3294 O O . ALA A 1 425 ? 1.045 21.513 -18.907 1.00 90.50 425 ALA A O 1
ATOM 3295 N N . ASP A 1 426 ? 0.756 19.292 -18.865 1.00 92.62 426 ASP A N 1
ATOM 3296 C CA . ASP A 1 426 ? -0.652 19.291 -18.461 1.00 92.62 426 ASP A CA 1
ATOM 3297 C C . ASP A 1 426 ? -0.844 19.314 -16.934 1.00 92.62 426 ASP A C 1
ATOM 3299 O O . ASP A 1 426 ? -1.958 19.106 -16.451 1.00 92.62 426 ASP A O 1
ATOM 3303 N N . TYR A 1 427 ? 0.238 19.559 -16.186 1.00 93.12 427 TYR A N 1
ATOM 3304 C CA . TYR A 1 427 ? 0.291 19.580 -14.726 1.00 93.12 427 TYR A CA 1
ATOM 3305 C C . TYR A 1 427 ? -0.126 18.261 -14.064 1.00 93.12 427 TYR A C 1
ATOM 3307 O O . TYR A 1 427 ? -0.406 18.231 -12.868 1.00 93.12 427 TYR A O 1
ATOM 3315 N N . LYS A 1 428 ? -0.151 17.143 -14.796 1.00 95.44 428 LYS A N 1
ATOM 3316 C CA . LYS A 1 428 ? -0.353 15.822 -14.193 1.00 95.44 428 LYS A CA 1
ATOM 3317 C C . LYS A 1 428 ? 0.980 15.211 -13.784 1.00 95.44 428 LYS A C 1
ATOM 3319 O O . LYS A 1 428 ? 1.965 15.319 -14.511 1.00 95.44 428 LYS A O 1
ATOM 3324 N N . SER A 1 429 ? 1.001 14.525 -12.643 1.00 95.50 429 SER A N 1
ATOM 3325 C CA . SER A 1 429 ? 2.123 13.660 -12.262 1.00 95.50 429 SER A CA 1
ATOM 3326 C C . SER A 1 429 ? 1.966 12.320 -12.977 1.00 95.50 429 SER A C 1
ATOM 3328 O O . SER A 1 429 ? 1.046 11.560 -12.683 1.00 95.50 429 SER A O 1
ATOM 3330 N N . TRP A 1 430 ? 2.811 12.064 -13.967 1.00 96.62 430 TRP A N 1
ATOM 3331 C CA . TRP A 1 430 ? 2.775 10.873 -14.803 1.00 96.62 430 TRP A CA 1
ATOM 3332 C C . TRP A 1 430 ? 3.677 9.775 -14.254 1.00 96.62 430 TRP A C 1
ATOM 3334 O O . TRP A 1 430 ? 4.749 10.038 -13.711 1.00 96.62 430 TRP A O 1
ATOM 3344 N N . TYR A 1 431 ? 3.244 8.537 -14.457 1.00 97.50 431 TYR A N 1
ATOM 3345 C CA . TYR A 1 431 ? 4.009 7.313 -14.290 1.00 97.50 431 TYR A CA 1
ATOM 3346 C C . TYR A 1 431 ? 4.089 6.627 -15.647 1.00 97.50 431 TYR A C 1
ATOM 3348 O O . TYR A 1 431 ? 3.057 6.375 -16.277 1.00 97.50 431 TYR A O 1
ATOM 3356 N N . HIS A 1 432 ? 5.293 6.254 -16.067 1.00 97.56 432 HIS A N 1
ATOM 3357 C CA 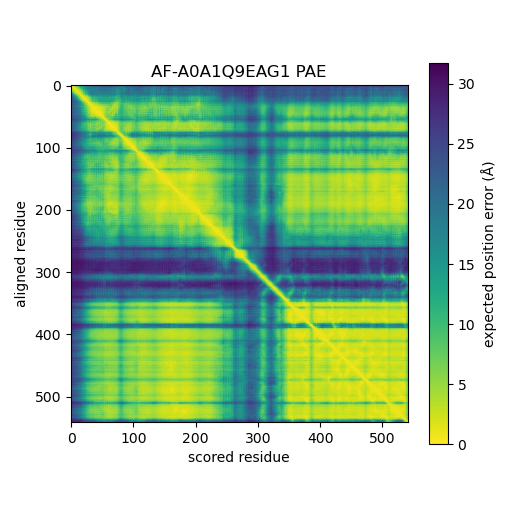. HIS A 1 432 ? 5.501 5.437 -17.256 1.00 97.56 432 HIS A CA 1
ATOM 3358 C C . HIS A 1 432 ? 6.371 4.227 -16.941 1.00 97.56 432 HIS A C 1
ATOM 3360 O O . HIS A 1 432 ? 7.480 4.374 -16.433 1.00 97.56 432 HIS A O 1
ATOM 3366 N N . LEU A 1 433 ? 5.893 3.038 -17.307 1.00 98.06 433 LEU A N 1
ATOM 3367 C CA . LEU A 1 433 ? 6.731 1.850 -17.442 1.00 98.06 433 LEU A CA 1
ATOM 3368 C C . LEU A 1 433 ? 7.219 1.801 -18.888 1.00 98.06 433 LEU A C 1
ATOM 3370 O O . LEU A 1 433 ? 6.415 1.603 -19.799 1.00 98.06 433 LEU A O 1
ATOM 3374 N N . VAL A 1 434 ? 8.511 2.020 -19.104 1.00 98.19 434 VAL A N 1
ATOM 3375 C CA . VAL A 1 434 ? 9.108 2.118 -20.439 1.00 98.19 434 VAL A CA 1
ATOM 3376 C C . VAL A 1 434 ? 9.954 0.884 -20.723 1.00 98.19 434 VAL A C 1
ATOM 3378 O O . VAL A 1 434 ? 10.829 0.529 -19.932 1.00 98.19 434 VAL A O 1
ATOM 3381 N N . SER A 1 435 ? 9.713 0.260 -21.872 1.00 98.00 435 SER A N 1
ATOM 3382 C CA . SER A 1 435 ? 10.558 -0.778 -22.463 1.00 98.00 435 SER A CA 1
ATOM 3383 C C . SER A 1 435 ? 11.268 -0.232 -23.709 1.00 98.00 435 SER A C 1
ATOM 3385 O O . SER A 1 435 ? 11.085 0.922 -24.118 1.00 98.00 435 SER A O 1
ATOM 3387 N N . ARG A 1 436 ? 12.054 -1.071 -24.391 1.00 97.19 436 ARG A N 1
ATOM 3388 C CA . ARG A 1 436 ? 12.600 -0.710 -25.709 1.00 97.19 436 ARG A CA 1
ATOM 3389 C C . ARG A 1 436 ? 11.522 -0.480 -26.776 1.00 97.19 436 ARG A C 1
ATOM 3391 O O . ARG A 1 436 ? 11.801 0.208 -27.752 1.00 97.19 436 ARG A O 1
ATOM 3398 N N . HIS A 1 437 ? 10.307 -0.996 -26.592 1.00 97.12 437 HIS A N 1
ATOM 3399 C CA . HIS A 1 437 ? 9.183 -0.821 -27.517 1.00 97.12 437 HIS A CA 1
ATOM 3400 C C . HIS A 1 437 ? 8.396 0.478 -27.298 1.00 97.12 437 HIS A C 1
ATOM 3402 O O . HIS A 1 437 ? 7.581 0.837 -28.145 1.00 97.12 437 HIS A O 1
ATOM 3408 N N . GLY A 1 438 ? 8.660 1.203 -26.207 1.00 96.12 438 GLY A N 1
ATOM 3409 C CA . GLY A 1 438 ? 7.954 2.431 -25.847 1.00 96.12 438 GLY A CA 1
ATOM 3410 C C . GLY A 1 438 ? 7.343 2.342 -24.451 1.00 96.12 438 GLY A C 1
ATOM 3411 O O . GLY A 1 438 ? 7.874 1.661 -23.576 1.00 96.12 438 GLY A O 1
ATOM 3412 N N . SER A 1 439 ? 6.243 3.063 -24.226 1.00 95.81 439 SER A N 1
ATOM 3413 C CA . SER A 1 439 ? 5.497 2.998 -22.964 1.00 95.81 439 SER A CA 1
ATOM 3414 C C . SER A 1 439 ? 4.644 1.726 -22.939 1.00 95.81 439 SER A C 1
ATOM 3416 O O . SER A 1 439 ? 3.715 1.603 -23.730 1.00 95.81 439 SER A O 1
ATOM 3418 N N . GLU A 1 440 ? 4.935 0.813 -22.017 1.00 96.81 440 GLU A N 1
ATOM 3419 C CA . GLU A 1 440 ? 4.136 -0.398 -21.757 1.00 96.81 440 GLU A CA 1
ATOM 3420 C C . GLU A 1 440 ? 2.956 -0.108 -20.828 1.00 96.81 440 GLU A C 1
ATOM 3422 O O . GLU A 1 440 ? 1.887 -0.704 -20.929 1.00 96.81 440 GLU A O 1
ATOM 3427 N N . MET A 1 441 ? 3.161 0.838 -19.912 1.00 97.44 441 MET A N 1
ATOM 3428 C CA . MET A 1 441 ? 2.122 1.385 -19.055 1.00 97.44 441 MET A CA 1
ATOM 3429 C C . MET A 1 441 ? 2.302 2.893 -18.971 1.00 97.44 441 MET A C 1
ATOM 3431 O O . MET A 1 441 ? 3.428 3.378 -18.862 1.00 97.44 441 MET A O 1
ATOM 3435 N N . SER A 1 442 ? 1.196 3.626 -18.999 1.00 97.38 442 SER A N 1
ATOM 3436 C CA . SER A 1 442 ? 1.155 5.048 -18.678 1.00 97.38 442 SER A CA 1
ATOM 3437 C C . SER A 1 442 ? -0.083 5.327 -17.848 1.00 97.38 442 SER A C 1
ATOM 3439 O O . SER A 1 442 ? -1.182 4.901 -18.213 1.00 97.38 442 SER A O 1
ATOM 3441 N N . TYR A 1 443 ? 0.096 6.013 -16.726 1.00 96.94 443 TYR A N 1
ATOM 3442 C CA . TYR A 1 443 ? -1.016 6.450 -15.900 1.00 96.94 443 TYR A CA 1
ATOM 3443 C C . TYR A 1 443 ? -0.645 7.755 -15.176 1.00 96.94 443 TYR A C 1
ATOM 3445 O O . TYR A 1 443 ? 0.525 8.002 -14.887 1.00 96.94 443 TYR A O 1
ATOM 3453 N N . ALA A 1 444 ? -1.632 8.612 -14.927 1.00 97.81 444 ALA A N 1
ATOM 3454 C CA . ALA A 1 444 ? -1.453 9.857 -14.184 1.00 97.81 444 ALA A CA 1
ATOM 3455 C C . ALA A 1 444 ? -1.955 9.689 -12.745 1.00 97.81 444 ALA A C 1
ATOM 3457 O O . ALA A 1 444 ? -2.977 9.042 -12.535 1.00 97.81 444 ALA A O 1
ATOM 3458 N N . LYS A 1 445 ? -1.268 10.297 -11.774 1.00 97.75 445 LYS A N 1
ATOM 3459 C CA . LYS A 1 445 ? -1.586 10.234 -10.341 1.00 97.75 445 LYS A CA 1
ATOM 3460 C C . LYS A 1 445 ? -3.039 10.620 -10.083 1.00 97.75 445 LYS A C 1
ATOM 3462 O O . LYS A 1 445 ? -3.433 11.745 -10.386 1.00 97.75 445 LYS A O 1
ATOM 3467 N N . ASN A 1 446 ? -3.834 9.716 -9.516 1.00 98.06 446 ASN A N 1
ATOM 3468 C CA . ASN A 1 446 ? -5.273 9.947 -9.334 1.00 98.06 446 ASN A CA 1
ATOM 3469 C C . ASN A 1 446 ? -5.584 10.726 -8.055 1.00 98.06 446 ASN A C 1
ATOM 3471 O O . ASN A 1 446 ? -6.571 11.457 -8.009 1.00 98.06 446 ASN A O 1
ATOM 3475 N N . HIS A 1 447 ? -4.740 10.597 -7.034 1.00 97.19 447 HIS A N 1
ATOM 3476 C CA . HIS A 1 447 ? -4.903 11.276 -5.754 1.00 97.19 447 HIS A CA 1
ATOM 3477 C C . HIS A 1 447 ? -3.666 12.128 -5.452 1.00 97.19 447 HIS A C 1
ATOM 3479 O O . HIS A 1 447 ? -2.778 11.696 -4.707 1.00 97.19 447 HIS A O 1
ATOM 3485 N N . PRO A 1 448 ? -3.583 13.347 -6.022 1.00 96.44 448 PRO A N 1
ATOM 3486 C CA . PRO A 1 448 ? -2.635 14.347 -5.555 1.00 96.44 448 PRO A CA 1
ATOM 3487 C C . PRO A 1 448 ? -2.801 14.569 -4.052 1.00 96.44 448 PRO A C 1
ATOM 3489 O O . PRO A 1 448 ? -3.923 14.547 -3.536 1.00 96.44 448 PRO A O 1
ATOM 3492 N N . VAL A 1 449 ? -1.698 14.775 -3.338 1.00 93.44 449 VAL A N 1
ATOM 3493 C CA . VAL A 1 449 ? -1.752 14.931 -1.887 1.00 93.44 449 VAL A CA 1
ATOM 3494 C C . VAL A 1 449 ? -2.495 16.223 -1.546 1.00 93.44 449 VAL A C 1
ATOM 3496 O O . VAL A 1 449 ? -2.050 17.307 -1.950 1.00 93.44 449 VAL A O 1
ATOM 3499 N N . PRO A 1 450 ? -3.598 16.148 -0.777 1.00 90.50 450 PRO A N 1
ATOM 3500 C CA . PRO A 1 450 ? -4.378 17.327 -0.437 1.00 90.50 450 PRO A CA 1
ATOM 3501 C C . PRO A 1 450 ? -3.509 18.413 0.197 1.00 90.50 450 PRO A C 1
ATOM 3503 O O . PRO A 1 450 ? -2.672 18.128 1.052 1.00 90.50 450 PRO A O 1
ATOM 3506 N N . PHE A 1 451 ? -3.734 19.664 -0.210 1.00 88.56 451 PHE A N 1
ATOM 3507 C CA . PHE A 1 451 ? -3.036 20.870 0.265 1.00 88.56 451 PHE A CA 1
ATOM 3508 C C . PHE A 1 451 ? -1.550 20.996 -0.106 1.00 88.56 451 PHE A C 1
ATOM 3510 O O . PHE A 1 451 ? -1.050 22.119 -0.100 1.00 88.56 451 PHE A O 1
ATOM 3517 N N . VAL A 1 452 ? -0.861 19.904 -0.447 1.00 89.50 452 VAL A N 1
ATOM 3518 C CA . VAL A 1 452 ? 0.557 19.934 -0.851 1.00 89.50 452 VAL A CA 1
ATOM 3519 C C . VAL A 1 452 ? 0.711 20.020 -2.361 1.00 89.50 452 VAL A C 1
ATOM 3521 O O . VAL A 1 452 ? 1.545 20.770 -2.852 1.00 89.50 452 VAL A O 1
ATOM 3524 N N . GLU A 1 453 ? -0.110 19.277 -3.096 1.00 92.62 453 GLU A N 1
ATOM 3525 C CA . GLU A 1 453 ? -0.070 19.200 -4.556 1.00 92.62 453 GLU A CA 1
ATOM 3526 C C . GLU A 1 453 ? -1.281 19.916 -5.161 1.00 92.62 453 GLU A C 1
ATOM 3528 O O . GLU A 1 453 ? -2.043 19.349 -5.940 1.00 92.62 453 GLU A O 1
ATOM 3533 N N . THR A 1 454 ? -1.509 21.165 -4.744 1.00 94.25 454 THR A N 1
ATOM 3534 C CA . THR A 1 454 ? -2.661 21.975 -5.186 1.00 94.25 454 THR A CA 1
ATOM 3535 C C . THR A 1 454 ? -2.590 22.385 -6.655 1.00 94.25 454 THR A C 1
ATOM 3537 O O . THR A 1 454 ? -3.604 22.783 -7.226 1.00 94.25 454 THR A O 1
ATOM 3540 N N . ASP A 1 455 ? -1.409 22.289 -7.255 1.00 93.31 455 ASP A N 1
ATOM 3541 C CA . ASP A 1 455 ? -1.109 22.568 -8.653 1.00 93.31 455 ASP A CA 1
ATOM 3542 C C . ASP A 1 455 ? -1.108 21.313 -9.537 1.00 93.31 455 ASP A C 1
ATOM 3544 O O . ASP A 1 455 ? -1.087 21.442 -10.760 1.00 93.31 455 ASP A O 1
ATOM 3548 N N . ILE A 1 456 ? -1.166 20.111 -8.952 1.00 95.00 456 ILE A N 1
ATOM 3549 C CA . ILE A 1 456 ? -1.182 18.859 -9.709 1.00 95.00 456 ILE A CA 1
ATOM 3550 C C . ILE A 1 456 ? -2.614 18.493 -10.096 1.00 95.00 456 ILE A C 1
ATOM 3552 O O . ILE A 1 456 ? -3.496 18.306 -9.256 1.00 95.00 456 ILE A O 1
ATOM 3556 N N . VAL A 1 457 ? -2.839 18.333 -11.397 1.00 96.75 457 VAL A N 1
ATOM 3557 C CA . VAL A 1 457 ? -4.110 17.864 -11.948 1.00 96.75 457 VAL A CA 1
ATOM 3558 C C . VAL A 1 457 ? -4.216 16.353 -11.742 1.00 96.75 457 VAL A C 1
ATOM 3560 O O . VAL A 1 457 ? -3.343 15.587 -12.152 1.00 96.75 457 VAL A O 1
ATOM 3563 N N . ALA A 1 458 ? -5.312 15.916 -11.122 1.00 97.88 458 ALA A N 1
ATOM 3564 C CA . ALA A 1 458 ? -5.582 14.500 -10.909 1.00 97.88 458 ALA A CA 1
ATOM 3565 C C . ALA A 1 458 ? -5.806 13.754 -12.238 1.00 97.88 458 ALA A C 1
ATOM 3567 O O . ALA A 1 458 ? -6.499 14.227 -13.146 1.00 97.88 458 ALA A O 1
ATOM 3568 N N . GLY A 1 459 ? -5.232 12.558 -12.332 1.00 97.69 459 GLY A N 1
ATOM 3569 C CA . GLY A 1 459 ? -5.552 11.565 -13.344 1.00 97.69 459 GLY A CA 1
ATOM 3570 C C . GLY A 1 459 ? -6.977 11.029 -13.197 1.00 97.69 459 GLY A C 1
ATOM 3571 O O . GLY A 1 459 ? -7.635 11.186 -12.169 1.00 97.69 459 GLY A O 1
ATOM 3572 N N . THR A 1 460 ? -7.473 10.397 -14.259 1.00 96.69 460 THR A N 1
ATOM 3573 C CA . THR A 1 460 ? -8.827 9.816 -14.303 1.00 96.69 460 THR A CA 1
ATOM 3574 C C . THR A 1 460 ? -8.833 8.306 -14.507 1.00 96.69 460 THR A C 1
ATOM 3576 O O . THR A 1 460 ? -9.886 7.679 -14.407 1.00 96.69 460 THR A O 1
ATOM 3579 N N . SER A 1 461 ? -7.681 7.711 -14.819 1.00 96.94 461 SER A N 1
ATOM 3580 C CA . SER A 1 461 ? -7.559 6.289 -15.147 1.00 96.94 461 SER A CA 1
ATOM 3581 C C . SER A 1 461 ? -6.786 5.571 -14.045 1.00 96.94 461 SER A C 1
ATOM 3583 O O . SER A 1 461 ? -5.767 6.091 -13.596 1.00 96.94 461 SER A O 1
ATOM 3585 N N . PRO A 1 462 ? -7.250 4.409 -13.560 1.00 97.31 462 PRO A N 1
ATOM 3586 C CA . PRO A 1 462 ? -6.507 3.646 -12.567 1.00 97.31 462 PRO A CA 1
ATOM 3587 C C . PRO A 1 462 ? -5.229 3.036 -13.172 1.00 97.31 462 PRO A C 1
ATOM 3589 O O . PRO A 1 462 ? -5.155 2.874 -14.395 1.00 97.31 462 PRO A O 1
ATOM 3592 N N . PRO A 1 463 ? -4.240 2.654 -12.341 1.00 96.69 463 PRO A N 1
ATOM 3593 C CA . PRO A 1 463 ? -3.129 1.834 -12.811 1.00 96.69 463 PRO A CA 1
ATOM 3594 C C . PRO A 1 463 ? -3.652 0.483 -13.319 1.00 96.69 463 PRO A C 1
ATOM 3596 O O . PRO A 1 463 ? -4.698 0.005 -12.877 1.00 96.69 463 PRO A O 1
ATOM 3599 N N . TYR A 1 464 ? -2.926 -0.140 -14.243 1.00 97.62 464 TYR A N 1
ATOM 3600 C CA . TYR A 1 464 ? -3.290 -1.429 -14.830 1.00 97.62 464 TYR A CA 1
ATOM 3601 C C . TYR A 1 464 ? -2.074 -2.343 -14.942 1.00 97.62 464 TYR A C 1
ATOM 3603 O O . TYR A 1 464 ? -0.934 -1.901 -14.902 1.00 97.62 464 TYR A O 1
ATOM 3611 N N . VAL A 1 465 ? -2.321 -3.641 -15.092 1.00 98.00 465 VAL A N 1
ATOM 3612 C CA . VAL A 1 465 ? -1.253 -4.634 -15.209 1.00 98.00 465 VAL A CA 1
ATOM 3613 C C . VAL A 1 465 ? -0.769 -4.711 -16.657 1.00 98.00 465 VAL A C 1
ATOM 3615 O O . VAL A 1 465 ? -1.539 -5.053 -17.555 1.00 98.00 465 VAL A O 1
ATOM 3618 N N . ALA A 1 466 ? 0.511 -4.422 -16.875 1.00 97.69 466 ALA A N 1
ATOM 3619 C CA . ALA A 1 466 ? 1.211 -4.634 -18.135 1.00 97.69 466 ALA A CA 1
ATOM 3620 C C . ALA A 1 466 ? 1.955 -5.978 -18.115 1.00 97.69 466 ALA A C 1
ATOM 3622 O O . ALA A 1 466 ? 2.444 -6.417 -17.077 1.00 97.69 466 ALA A O 1
ATOM 3623 N N . SER A 1 467 ? 2.050 -6.641 -19.265 1.00 97.31 467 SER A N 1
ATOM 3624 C CA . SER A 1 467 ? 2.820 -7.878 -19.422 1.00 97.31 467 SER A CA 1
ATOM 3625 C C . SER A 1 467 ? 4.125 -7.548 -20.134 1.00 97.31 467 SER A C 1
ATOM 3627 O O . SER A 1 467 ? 4.095 -7.147 -21.295 1.00 97.31 467 SER A O 1
ATOM 3629 N N . VAL A 1 468 ? 5.257 -7.664 -19.435 1.00 96.25 468 VAL A N 1
ATOM 3630 C CA . VAL A 1 468 ? 6.549 -7.167 -19.930 1.00 96.25 468 VAL A CA 1
ATOM 3631 C C . VAL A 1 468 ? 7.633 -8.224 -19.781 1.00 96.25 468 VAL A C 1
ATOM 3633 O O . VAL A 1 468 ? 7.754 -8.861 -18.739 1.00 96.25 468 VAL A O 1
ATOM 3636 N N . VAL A 1 469 ? 8.448 -8.410 -20.818 1.00 95.06 469 VAL A N 1
ATOM 3637 C CA . VAL A 1 469 ? 9.622 -9.291 -20.754 1.00 95.06 469 VAL A CA 1
ATOM 3638 C C . VAL A 1 469 ? 10.759 -8.545 -20.055 1.00 95.06 469 VAL A C 1
ATOM 3640 O O . VAL A 1 469 ? 11.125 -7.447 -20.468 1.00 95.06 469 VAL A O 1
ATOM 3643 N N . ILE A 1 470 ? 11.316 -9.134 -18.995 1.00 93.38 470 ILE A N 1
ATOM 3644 C CA . ILE A 1 470 ? 12.439 -8.578 -18.227 1.00 93.38 470 ILE A CA 1
ATOM 3645 C C . ILE A 1 470 ? 13.524 -9.654 -18.109 1.00 93.38 470 ILE A C 1
ATOM 3647 O O . ILE A 1 470 ? 13.239 -10.810 -17.793 1.00 93.38 470 ILE A O 1
ATOM 3651 N N . GLY A 1 471 ? 14.783 -9.284 -18.342 1.00 91.69 471 GLY A N 1
ATOM 3652 C CA . GLY A 1 471 ? 15.911 -10.210 -18.311 1.00 91.69 471 GLY A CA 1
ATOM 3653 C C . GLY A 1 471 ? 16.181 -10.831 -19.679 1.00 91.69 471 GLY A C 1
ATOM 3654 O O . GLY A 1 471 ? 16.386 -10.123 -20.655 1.00 91.69 471 GLY A O 1
ATOM 3655 N N . ASN A 1 472 ? 16.263 -12.155 -19.778 1.00 87.38 472 ASN A N 1
ATOM 3656 C CA . ASN A 1 472 ? 16.538 -12.807 -21.060 1.00 87.38 472 ASN A CA 1
ATOM 3657 C C . ASN A 1 472 ? 15.348 -12.637 -22.029 1.00 87.38 472 ASN A C 1
ATOM 3659 O O . ASN A 1 472 ? 14.201 -12.741 -21.614 1.00 87.38 472 ASN A O 1
ATOM 3663 N N . VAL A 1 473 ? 15.598 -12.441 -23.329 1.00 84.50 473 VAL A N 1
ATOM 3664 C CA . VAL A 1 473 ? 14.530 -12.332 -24.347 1.00 84.50 473 VAL A CA 1
ATOM 3665 C C . VAL A 1 473 ? 13.642 -13.583 -24.437 1.00 84.50 473 VAL A C 1
ATOM 3667 O O . VAL A 1 473 ? 12.534 -13.521 -24.960 1.00 84.50 473 VAL A O 1
ATOM 3670 N N . TYR A 1 474 ? 14.139 -14.725 -23.956 1.00 82.94 474 TYR A N 1
ATOM 3671 C CA . TYR A 1 474 ? 13.392 -15.982 -23.880 1.00 82.94 474 TYR A CA 1
ATOM 3672 C C . TYR A 1 474 ? 12.669 -16.183 -22.542 1.00 82.94 474 TYR A C 1
ATOM 3674 O O . TYR A 1 474 ? 12.071 -17.239 -22.341 1.00 82.94 474 TYR A O 1
ATOM 3682 N N . SER A 1 475 ? 12.763 -15.224 -21.618 1.00 85.06 475 SER A N 1
ATOM 3683 C CA . SER A 1 475 ? 12.001 -15.247 -20.374 1.00 85.06 475 SER A CA 1
ATOM 3684 C C . SER A 1 475 ? 10.512 -15.092 -20.661 1.00 85.06 475 SER A C 1
ATOM 3686 O O . SER A 1 475 ? 10.104 -14.412 -21.606 1.00 85.06 475 SER A O 1
ATOM 3688 N N . GLU A 1 476 ? 9.691 -15.692 -19.807 1.00 88.44 476 GLU A N 1
ATOM 3689 C CA . GLU A 1 476 ? 8.258 -15.437 -19.835 1.00 88.44 476 GLU A CA 1
ATOM 3690 C C . GLU A 1 476 ? 7.964 -13.977 -19.448 1.00 88.44 476 GLU A C 1
ATOM 3692 O O . GLU A 1 476 ? 8.675 -13.401 -18.615 1.00 88.44 476 GLU A O 1
ATOM 3697 N N . PRO A 1 477 ? 6.929 -13.356 -20.039 1.00 93.75 477 PRO A N 1
ATOM 3698 C CA . PRO A 1 477 ? 6.487 -12.036 -19.622 1.00 93.75 477 PRO A CA 1
ATOM 3699 C C . PRO A 1 477 ? 6.071 -12.018 -18.148 1.00 93.75 477 PRO A C 1
ATOM 3701 O O . PRO A 1 477 ? 5.323 -12.877 -17.684 1.00 93.75 477 PRO A O 1
ATOM 3704 N N . VAL A 1 478 ? 6.501 -10.985 -17.435 1.00 93.56 478 VAL A N 1
ATOM 3705 C CA . VAL A 1 478 ? 6.156 -10.715 -16.039 1.00 93.56 478 VAL A CA 1
ATOM 3706 C C . VAL A 1 478 ? 4.969 -9.764 -16.005 1.00 93.56 478 VAL A C 1
ATOM 3708 O O . VAL A 1 478 ? 4.923 -8.797 -16.769 1.00 93.56 478 VAL A O 1
ATOM 3711 N N . ALA A 1 479 ? 4.009 -10.004 -15.115 1.00 96.62 479 ALA A N 1
ATOM 3712 C CA . ALA A 1 479 ? 2.942 -9.046 -14.870 1.00 96.62 479 ALA A CA 1
ATOM 3713 C C . ALA A 1 479 ? 3.476 -7.902 -13.990 1.00 96.62 479 ALA A C 1
ATOM 3715 O O . ALA A 1 479 ? 3.866 -8.119 -12.844 1.00 96.62 479 ALA A O 1
ATOM 3716 N N . VAL A 1 480 ? 3.507 -6.679 -14.512 1.00 97.50 480 VAL A N 1
ATOM 3717 C CA . VAL A 1 480 ? 4.053 -5.497 -13.834 1.00 97.50 480 VAL A CA 1
ATOM 3718 C C . VAL A 1 480 ? 2.982 -4.419 -13.737 1.00 97.50 480 VAL A C 1
ATOM 3720 O O . VAL A 1 480 ? 2.262 -4.154 -14.694 1.00 97.50 480 VAL A O 1
ATOM 3723 N N . SER A 1 481 ? 2.883 -3.775 -12.583 1.00 98.06 481 SER A N 1
ATOM 3724 C CA . SER A 1 481 ? 2.069 -2.576 -12.376 1.00 98.06 481 SER A CA 1
ATOM 3725 C C . SER A 1 481 ? 2.814 -1.624 -11.444 1.00 98.06 481 SER A C 1
ATOM 3727 O O . SER A 1 481 ? 3.869 -1.963 -10.907 1.00 98.06 481 SER A O 1
ATOM 3729 N N . GLY A 1 482 ? 2.270 -0.435 -11.216 1.00 97.56 482 GLY A N 1
ATOM 3730 C CA . GLY A 1 482 ? 2.846 0.510 -10.271 1.00 97.56 482 GLY A CA 1
ATOM 3731 C C . GLY A 1 482 ? 1.874 1.576 -9.810 1.00 97.56 482 GLY A C 1
ATOM 3732 O O . GLY A 1 482 ? 0.726 1.626 -10.254 1.00 97.56 482 GLY A O 1
ATOM 3733 N N . SER A 1 483 ? 2.361 2.415 -8.906 1.00 97.69 483 SER A N 1
ATOM 3734 C CA . SER A 1 483 ? 1.674 3.607 -8.422 1.00 97.69 483 SER A CA 1
ATOM 3735 C C . SER A 1 483 ? 2.672 4.717 -8.071 1.00 97.69 483 SER A C 1
ATOM 3737 O O . SER A 1 483 ? 3.883 4.496 -7.994 1.00 97.69 483 SER A O 1
ATOM 3739 N N . ILE A 1 484 ? 2.146 5.918 -7.845 1.00 97.38 484 ILE A N 1
ATOM 3740 C CA . ILE A 1 484 ? 2.862 7.125 -7.472 1.00 97.38 484 ILE A CA 1
ATOM 3741 C C . ILE A 1 484 ? 2.444 7.486 -6.050 1.00 97.38 484 ILE A C 1
ATOM 3743 O O . ILE A 1 484 ? 1.330 7.967 -5.823 1.00 97.38 484 ILE A O 1
ATOM 3747 N N . CYS A 1 485 ? 3.360 7.314 -5.102 1.00 95.88 485 CYS A N 1
ATOM 3748 C CA . CYS A 1 485 ? 3.271 7.878 -3.763 1.00 95.88 485 CYS A CA 1
ATOM 3749 C C . CYS A 1 485 ? 1.921 7.585 -3.105 1.00 95.88 485 CYS A C 1
ATOM 3751 O O . CYS A 1 485 ? 1.574 6.423 -2.867 1.00 95.88 485 CYS A O 1
ATOM 3753 N N . PHE A 1 486 ? 1.161 8.647 -2.857 1.00 95.69 486 PHE A N 1
ATOM 3754 C CA . PHE A 1 486 ? -0.103 8.646 -2.142 1.00 95.69 486 PHE A CA 1
ATOM 3755 C C . PHE A 1 486 ? -1.196 7.792 -2.787 1.00 95.69 486 PHE A C 1
ATOM 3757 O O . PHE A 1 486 ? -2.047 7.280 -2.071 1.00 95.69 486 PHE A O 1
ATOM 3764 N N . ASP A 1 487 ? -1.146 7.535 -4.101 1.00 97.81 487 ASP A N 1
ATOM 3765 C CA . ASP A 1 487 ? -2.097 6.631 -4.769 1.00 97.81 487 ASP A CA 1
ATOM 3766 C C . ASP A 1 487 ? -2.129 5.237 -4.119 1.00 97.81 487 ASP A C 1
ATOM 3768 O O . ASP A 1 487 ? -3.162 4.563 -4.106 1.00 97.81 487 ASP A O 1
ATOM 3772 N N . THR A 1 488 ? -1.005 4.803 -3.547 1.00 96.88 488 THR A N 1
ATOM 3773 C CA . THR A 1 488 ? -0.869 3.477 -2.931 1.00 96.88 488 THR A CA 1
ATOM 3774 C C . THR A 1 488 ? -1.678 3.330 -1.638 1.00 96.88 488 THR A C 1
ATOM 3776 O O . THR A 1 488 ? -2.010 2.209 -1.234 1.00 96.88 488 THR A O 1
ATOM 3779 N N . ASP A 1 489 ? -2.037 4.451 -1.010 1.00 95.81 489 ASP A N 1
ATOM 3780 C CA . ASP A 1 489 ? -2.889 4.494 0.176 1.00 95.81 489 ASP A CA 1
ATOM 3781 C C . ASP A 1 489 ? -4.378 4.339 -0.157 1.00 95.81 489 ASP A C 1
ATOM 3783 O O . ASP A 1 489 ? -5.184 4.218 0.762 1.00 95.81 489 ASP A O 1
ATOM 3787 N N . PHE A 1 490 ? -4.771 4.272 -1.434 1.00 97.25 490 PHE A N 1
ATOM 3788 C CA . PHE A 1 490 ? -6.165 4.100 -1.854 1.00 97.25 490 PHE A CA 1
ATOM 3789 C C . PHE A 1 490 ? -6.416 2.644 -2.279 1.00 97.25 490 PHE A C 1
ATOM 3791 O O . PHE A 1 490 ? -6.081 2.253 -3.403 1.00 97.25 490 PHE A O 1
ATOM 3798 N N . PRO A 1 491 ? -7.042 1.798 -1.430 1.00 95.50 491 PRO A N 1
ATOM 3799 C CA . PRO A 1 491 ? -7.173 0.369 -1.718 1.00 95.50 491 PRO A CA 1
ATOM 3800 C C . PRO A 1 491 ? -8.022 0.083 -2.958 1.00 95.50 491 PRO A C 1
ATOM 3802 O O . PRO A 1 491 ? -7.763 -0.870 -3.683 1.00 95.50 491 PRO A O 1
ATOM 3805 N N . LEU A 1 492 ? -9.041 0.908 -3.224 1.00 95.50 492 LEU A N 1
ATOM 3806 C CA . LEU A 1 492 ? -9.865 0.751 -4.425 1.00 95.50 492 LEU A CA 1
ATOM 3807 C C . LEU A 1 492 ? -9.065 1.007 -5.703 1.00 95.50 492 LEU A C 1
ATOM 3809 O O . LEU A 1 492 ? -9.258 0.294 -6.680 1.00 95.50 492 LEU A O 1
ATOM 3813 N N . LEU A 1 493 ? -8.142 1.970 -5.673 1.00 96.62 493 LEU A N 1
ATOM 3814 C CA . LEU A 1 493 ? -7.279 2.279 -6.805 1.00 96.62 493 LEU A CA 1
ATOM 3815 C C . LEU A 1 493 ? -6.261 1.159 -7.044 1.00 96.62 493 LEU A C 1
ATOM 3817 O O . LEU A 1 493 ? -6.131 0.655 -8.155 1.00 96.62 493 LEU A O 1
ATOM 3821 N N . THR A 1 494 ? -5.575 0.726 -5.988 1.00 96.31 494 THR A N 1
ATOM 3822 C CA . THR A 1 494 ? -4.507 -0.284 -6.080 1.00 96.31 494 THR A CA 1
ATOM 3823 C C . THR A 1 494 ? -5.018 -1.687 -6.389 1.00 96.31 494 THR A C 1
ATOM 3825 O O . THR A 1 494 ? -4.287 -2.477 -6.977 1.00 96.31 494 THR A O 1
ATOM 3828 N N . ARG A 1 495 ? -6.291 -1.996 -6.113 1.00 96.06 495 ARG A N 1
ATOM 3829 C CA . ARG A 1 495 ? -6.923 -3.245 -6.575 1.00 96.06 495 ARG A CA 1
ATOM 3830 C C . ARG A 1 495 ? -6.941 -3.400 -8.095 1.00 96.06 495 ARG A C 1
ATOM 3832 O O . ARG A 1 495 ? -6.984 -4.531 -8.564 1.00 96.06 495 ARG A O 1
ATOM 3839 N N . HIS A 1 496 ? -6.882 -2.318 -8.872 1.00 97.00 496 HIS A N 1
ATOM 3840 C CA . HIS A 1 496 ? -6.759 -2.423 -10.332 1.00 97.00 496 HIS A CA 1
ATOM 3841 C C . HIS A 1 496 ? -5.402 -2.984 -10.780 1.00 97.00 496 HIS A C 1
ATOM 3843 O O . HIS A 1 496 ? -5.293 -3.538 -11.870 1.00 97.00 496 HIS A O 1
ATOM 3849 N N . ALA A 1 497 ? -4.392 -2.898 -9.913 1.00 95.81 497 ALA A N 1
ATOM 3850 C CA . ALA A 1 497 ? -3.093 -3.521 -10.112 1.00 95.81 497 ALA A CA 1
ATOM 3851 C C . ALA A 1 497 ? -3.047 -4.983 -9.631 1.00 95.81 497 ALA A C 1
ATOM 3853 O O . ALA A 1 497 ? -2.029 -5.655 -9.822 1.00 95.81 497 ALA A O 1
ATOM 3854 N N . ALA A 1 498 ? -4.103 -5.486 -8.975 1.00 93.62 498 ALA A N 1
ATOM 3855 C CA . ALA A 1 498 ? -4.124 -6.848 -8.452 1.00 93.62 498 ALA A CA 1
ATOM 3856 C C . ALA A 1 498 ? -3.866 -7.864 -9.576 1.00 93.62 498 ALA A C 1
ATOM 3858 O O . ALA A 1 498 ? -4.414 -7.758 -10.673 1.00 93.62 498 ALA A O 1
ATOM 3859 N N . GLY A 1 499 ? -3.010 -8.848 -9.297 1.00 91.19 499 GLY A N 1
ATOM 3860 C CA . GLY A 1 499 ? -2.536 -9.813 -10.292 1.00 91.19 499 GLY A CA 1
ATOM 3861 C C . GLY A 1 499 ? -1.195 -9.465 -10.943 1.00 91.19 499 GLY A C 1
ATOM 3862 O O . GLY A 1 499 ? -0.664 -10.305 -11.664 1.00 91.19 499 GLY A O 1
ATOM 3863 N N . ALA A 1 500 ? -0.623 -8.286 -10.672 1.00 95.81 500 ALA A N 1
ATOM 3864 C CA . ALA A 1 500 ? 0.784 -8.027 -10.967 1.00 95.81 500 ALA A CA 1
ATOM 3865 C C . ALA A 1 500 ? 1.702 -8.918 -10.107 1.00 95.81 500 ALA A C 1
ATOM 3867 O O . ALA A 1 500 ? 1.473 -9.088 -8.912 1.00 95.81 500 ALA A O 1
ATOM 3868 N N . ASP A 1 501 ? 2.767 -9.445 -10.702 1.00 93.00 501 ASP A N 1
ATOM 3869 C CA . ASP A 1 501 ? 3.850 -10.119 -9.986 1.00 93.00 501 ASP A CA 1
ATOM 3870 C C . ASP A 1 501 ? 4.762 -9.086 -9.312 1.00 93.00 501 ASP A C 1
ATOM 3872 O O . ASP A 1 501 ? 5.133 -9.238 -8.144 1.00 93.00 501 ASP A O 1
ATOM 3876 N N . LEU A 1 502 ? 5.071 -8.001 -10.035 1.00 95.88 502 LEU A N 1
ATOM 3877 C CA . LEU A 1 502 ? 5.860 -6.866 -9.560 1.00 95.88 502 LEU A CA 1
ATOM 3878 C C . LEU A 1 502 ? 5.000 -5.602 -9.480 1.00 95.88 502 LEU A C 1
ATOM 3880 O O . LEU A 1 502 ? 4.380 -5.185 -10.458 1.00 95.88 502 LEU A O 1
ATOM 3884 N N . PHE A 1 503 ? 5.014 -4.962 -8.317 1.00 97.31 503 PHE A N 1
ATOM 3885 C CA . PHE A 1 503 ? 4.397 -3.670 -8.067 1.00 97.31 503 PHE A CA 1
ATOM 3886 C C . PHE A 1 503 ? 5.493 -2.635 -7.799 1.00 97.31 503 PHE A C 1
ATOM 3888 O O . PHE A 1 503 ? 6.103 -2.615 -6.727 1.00 97.31 503 PHE A O 1
ATOM 3895 N N . LEU A 1 504 ? 5.785 -1.818 -8.810 1.00 97.44 504 LEU A N 1
ATOM 3896 C CA . LEU A 1 504 ? 6.882 -0.854 -8.816 1.00 97.44 504 LEU A CA 1
ATOM 3897 C C . LEU A 1 504 ? 6.341 0.531 -8.446 1.00 97.44 504 LEU A C 1
ATOM 3899 O O . LEU A 1 504 ? 5.673 1.181 -9.249 1.00 97.44 504 LEU A O 1
ATOM 3903 N N . GLU A 1 505 ? 6.609 0.979 -7.227 1.00 97.25 505 GLU A N 1
ATOM 3904 C CA . GLU A 1 505 ? 6.107 2.241 -6.689 1.00 97.25 505 GLU A CA 1
ATOM 3905 C C . GLU A 1 505 ? 7.185 3.326 -6.726 1.00 97.25 505 GLU A C 1
ATOM 3907 O O . GLU A 1 505 ? 8.345 3.079 -6.388 1.00 97.25 505 GLU A O 1
ATOM 3912 N N . THR A 1 506 ? 6.792 4.531 -7.136 1.00 96.19 506 THR A N 1
ATOM 3913 C CA . THR A 1 506 ? 7.652 5.722 -7.137 1.00 96.19 506 THR A CA 1
ATOM 3914 C C . THR A 1 506 ? 7.096 6.752 -6.174 1.00 96.19 506 THR A C 1
ATOM 3916 O O . THR A 1 506 ? 5.899 7.023 -6.219 1.00 96.19 506 THR A O 1
ATOM 3919 N N . SER A 1 507 ? 7.922 7.383 -5.343 1.00 94.75 507 SER A N 1
ATOM 3920 C CA . SER A 1 507 ? 7.426 8.426 -4.438 1.00 94.75 507 SER A CA 1
ATOM 3921 C C . SER A 1 507 ? 8.426 9.516 -4.087 1.00 94.75 507 SER A C 1
ATOM 3923 O O . SER A 1 507 ? 9.637 9.326 -4.135 1.00 94.75 507 SER A O 1
ATOM 3925 N N . GLU A 1 508 ? 7.887 10.665 -3.705 1.00 91.44 508 GLU A N 1
ATOM 3926 C CA . GLU A 1 508 ? 8.579 11.768 -3.050 1.00 91.44 508 GLU A CA 1
ATOM 3927 C C . GLU A 1 508 ? 7.997 11.844 -1.637 1.00 91.44 508 GLU A C 1
ATOM 3929 O O . GLU A 1 508 ? 7.033 12.561 -1.366 1.00 91.44 508 GLU A O 1
ATOM 3934 N N . THR A 1 509 ? 8.493 10.979 -0.748 1.00 86.38 509 THR A N 1
ATOM 3935 C CA . THR A 1 509 ? 7.887 10.827 0.575 1.00 86.38 509 THR A CA 1
ATOM 3936 C C . THR A 1 509 ? 8.575 11.732 1.585 1.00 86.38 509 THR A C 1
ATOM 3938 O O . THR A 1 509 ? 9.788 11.677 1.763 1.00 86.38 509 THR A O 1
ATOM 3941 N N . TRP A 1 510 ? 7.799 12.548 2.292 1.00 80.88 510 TRP A N 1
ATOM 3942 C CA . TRP A 1 510 ? 8.337 13.488 3.273 1.00 80.88 510 TRP A CA 1
ATOM 3943 C C . TRP A 1 510 ? 8.768 12.786 4.567 1.00 80.88 510 TRP A C 1
ATOM 3945 O O . TRP A 1 510 ? 8.180 11.780 4.968 1.00 80.88 510 TRP A O 1
ATOM 3955 N N . ALA A 1 511 ? 9.788 13.349 5.220 1.00 74.31 511 ALA A N 1
ATOM 3956 C CA . ALA A 1 511 ? 10.516 12.797 6.366 1.00 74.31 511 ALA A CA 1
ATOM 3957 C C . ALA A 1 511 ? 9.704 11.852 7.279 1.00 74.31 511 ALA A C 1
ATOM 3959 O O . ALA A 1 511 ? 9.840 10.630 7.217 1.00 74.31 511 ALA A O 1
ATOM 3960 N N . ASN A 1 512 ? 8.842 12.408 8.132 1.00 71.38 512 ASN A N 1
ATOM 3961 C CA . ASN A 1 512 ? 8.193 11.683 9.226 1.00 71.38 512 ASN A CA 1
ATOM 3962 C C . ASN A 1 512 ? 7.128 10.667 8.778 1.00 71.38 512 ASN A C 1
ATOM 3964 O O . ASN A 1 512 ? 6.849 9.733 9.524 1.00 71.38 512 ASN A O 1
ATOM 3968 N N . ILE A 1 513 ? 6.558 10.806 7.576 1.00 79.25 513 ILE A N 1
ATOM 3969 C CA . ILE A 1 513 ? 5.521 9.891 7.070 1.00 79.25 513 ILE A CA 1
ATOM 3970 C C . ILE A 1 513 ? 6.115 8.680 6.337 1.00 79.25 513 ILE A C 1
ATOM 3972 O O . ILE A 1 513 ? 5.463 7.640 6.244 1.00 79.25 513 ILE A O 1
ATOM 3976 N N . GLY A 1 514 ? 7.370 8.762 5.875 1.00 84.00 514 GLY A N 1
ATOM 3977 C CA . GLY A 1 514 ? 8.001 7.736 5.036 1.00 84.00 514 GLY A CA 1
ATOM 3978 C C . GLY A 1 514 ? 7.876 6.313 5.559 1.00 84.00 514 GLY A C 1
ATOM 3979 O O . GLY A 1 514 ? 7.533 5.394 4.814 1.00 84.00 514 GLY A O 1
ATOM 3980 N N . TRP A 1 515 ? 8.089 6.128 6.862 1.00 84.25 515 TRP A N 1
ATOM 3981 C CA . TRP A 1 515 ? 7.994 4.804 7.466 1.00 84.25 515 TRP A CA 1
ATOM 3982 C C . TRP A 1 515 ? 6.556 4.266 7.501 1.00 84.25 515 TRP A C 1
ATOM 3984 O O . TRP A 1 515 ? 6.326 3.098 7.183 1.00 84.25 515 TRP A O 1
ATOM 3994 N N . GLN A 1 516 ? 5.576 5.096 7.858 1.00 83.50 516 GLN A N 1
ATOM 3995 C CA . GLN A 1 516 ? 4.172 4.682 7.908 1.00 83.50 516 GLN A CA 1
ATOM 3996 C C . GLN A 1 516 ? 3.586 4.460 6.518 1.00 83.50 516 GLN A C 1
ATOM 3998 O O . GLN A 1 516 ? 2.895 3.461 6.326 1.00 83.50 516 GLN A O 1
ATOM 4003 N N . HIS A 1 517 ? 3.917 5.317 5.548 1.00 88.94 517 HIS A N 1
ATOM 4004 C CA . HIS A 1 517 ? 3.615 5.086 4.134 1.00 88.94 517 HIS A CA 1
ATOM 4005 C C . HIS A 1 517 ? 4.151 3.726 3.693 1.00 88.94 517 HIS A C 1
ATOM 4007 O O . HIS A 1 517 ? 3.397 2.895 3.199 1.00 88.94 517 HIS A O 1
ATOM 4013 N N . LEU A 1 518 ? 5.430 3.431 3.951 1.00 90.94 518 LEU A N 1
ATOM 4014 C CA . LEU A 1 518 ? 5.999 2.126 3.618 1.00 90.94 518 LEU A CA 1
ATOM 4015 C C . LEU A 1 518 ? 5.212 0.970 4.252 1.00 90.94 518 LEU A C 1
ATOM 4017 O O . LEU A 1 518 ? 4.942 -0.025 3.578 1.00 90.94 518 LEU A O 1
ATOM 4021 N N . GLN A 1 519 ? 4.842 1.078 5.532 1.00 90.69 519 GLN A N 1
ATOM 4022 C CA . GLN A 1 519 ? 4.047 0.040 6.189 1.00 90.69 519 GLN A CA 1
ATOM 4023 C C . GLN A 1 519 ? 2.672 -0.135 5.534 1.00 90.69 519 GLN A C 1
ATOM 4025 O O . GLN A 1 519 ? 2.251 -1.267 5.294 1.00 90.69 519 GLN A O 1
ATOM 4030 N N . GLY A 1 520 ? 1.994 0.962 5.203 1.00 92.88 520 GLY A N 1
ATOM 4031 C CA . GLY A 1 520 ? 0.729 0.937 4.478 1.00 92.88 520 GLY A CA 1
ATOM 4032 C C . GLY A 1 520 ? 0.844 0.292 3.104 1.00 92.88 520 GLY A C 1
ATOM 4033 O O . GLY A 1 520 ? 0.071 -0.604 2.769 1.00 92.88 520 GLY A O 1
ATOM 4034 N N . HIS A 1 521 ? 1.872 0.667 2.346 1.00 95.19 521 HIS A N 1
ATOM 4035 C CA . HIS A 1 521 ? 2.127 0.143 1.007 1.00 95.19 521 HIS A CA 1
ATOM 4036 C C . HIS A 1 521 ? 2.482 -1.349 1.056 1.00 95.19 521 HIS A C 1
ATOM 4038 O O . HIS A 1 521 ? 2.064 -2.119 0.193 1.00 95.19 521 HIS A O 1
ATOM 4044 N N . ARG A 1 522 ? 3.184 -1.799 2.104 1.00 94.31 522 ARG A N 1
ATOM 4045 C CA . ARG A 1 522 ? 3.429 -3.226 2.348 1.00 94.31 522 ARG A CA 1
ATOM 4046 C C . ARG A 1 522 ? 2.127 -3.992 2.583 1.00 94.31 522 ARG A C 1
ATOM 4048 O O . ARG A 1 522 ? 1.983 -5.094 2.063 1.00 94.31 522 ARG A O 1
ATOM 4055 N N . VAL A 1 523 ? 1.183 -3.428 3.339 1.00 94.75 523 VAL A N 1
ATOM 4056 C CA . VAL A 1 523 ? -0.151 -4.030 3.515 1.00 94.75 523 VAL A CA 1
ATOM 4057 C C . VAL A 1 523 ? -0.869 -4.108 2.170 1.00 94.75 523 VAL A C 1
ATOM 4059 O O . VAL A 1 523 ? -1.370 -5.175 1.836 1.00 94.75 523 VAL A O 1
ATOM 4062 N N . THR A 1 524 ? -0.848 -3.033 1.374 1.00 95.25 524 THR A N 1
ATOM 4063 C CA . THR A 1 524 ? -1.415 -3.013 0.014 1.00 95.25 524 THR A CA 1
ATOM 4064 C C . THR A 1 524 ? -0.847 -4.135 -0.859 1.00 95.25 524 THR A C 1
ATOM 4066 O O . THR A 1 524 ? -1.602 -4.858 -1.504 1.00 95.25 524 THR A O 1
ATOM 4069 N N . ALA A 1 525 ? 0.475 -4.311 -0.864 1.00 94.94 525 ALA A N 1
ATOM 4070 C CA . ALA A 1 525 ? 1.133 -5.345 -1.658 1.00 94.94 525 ALA A CA 1
ATOM 4071 C C . ALA A 1 525 ? 0.715 -6.757 -1.221 1.00 94.94 525 ALA A C 1
ATOM 4073 O O . ALA A 1 525 ? 0.417 -7.610 -2.054 1.00 94.94 525 ALA A O 1
ATOM 4074 N N . VAL A 1 526 ? 0.620 -6.987 0.092 1.00 93.25 526 VAL A N 1
ATOM 4075 C CA . VAL A 1 526 ? 0.170 -8.264 0.665 1.00 93.25 526 VAL A CA 1
ATOM 4076 C C . VAL A 1 526 ? -1.295 -8.552 0.345 1.00 93.25 526 VAL A C 1
ATOM 4078 O O . VAL A 1 526 ? -1.619 -9.674 -0.031 1.00 93.25 526 VAL A O 1
ATOM 4081 N N . GLU A 1 527 ? -2.177 -7.559 0.457 1.00 93.81 527 GLU A N 1
ATOM 4082 C CA . GLU A 1 527 ? -3.594 -7.698 0.096 1.00 93.81 527 GLU A CA 1
ATOM 4083 C C . GLU A 1 527 ? -3.798 -8.070 -1.373 1.00 93.81 527 GLU A C 1
ATOM 4085 O O . GLU A 1 527 ? -4.716 -8.819 -1.693 1.00 93.81 527 GLU A O 1
ATOM 4090 N N . ASN A 1 528 ? -2.953 -7.544 -2.262 1.00 94.38 528 ASN A N 1
ATOM 4091 C CA . ASN A 1 528 ? -3.058 -7.774 -3.700 1.00 94.38 528 ASN A CA 1
ATOM 4092 C C . ASN A 1 528 ? -2.184 -8.940 -4.201 1.00 94.38 528 ASN A C 1
ATOM 4094 O O . ASN A 1 528 ? -2.223 -9.249 -5.392 1.00 94.38 528 ASN A O 1
ATOM 4098 N N . GLY A 1 529 ? -1.409 -9.587 -3.321 1.00 92.62 529 GLY A N 1
ATOM 4099 C CA . GLY A 1 529 ? -0.527 -10.706 -3.668 1.00 92.62 529 GLY A CA 1
ATOM 4100 C C . GLY A 1 529 ? 0.646 -10.327 -4.580 1.00 92.62 529 GLY A C 1
ATOM 4101 O O . GLY A 1 529 ? 0.985 -11.099 -5.472 1.00 92.62 529 GLY A O 1
ATOM 4102 N N . GLN A 1 530 ? 1.236 -9.143 -4.384 1.00 94.00 530 GLN A N 1
ATOM 4103 C CA . GLN A 1 530 ? 2.249 -8.550 -5.268 1.00 94.00 530 GLN A CA 1
ATOM 4104 C C . GLN A 1 530 ? 3.605 -8.379 -4.574 1.00 94.00 530 GLN A C 1
ATOM 4106 O O . GLN A 1 530 ? 3.663 -8.048 -3.389 1.00 94.00 530 GLN A O 1
ATOM 4111 N N . THR A 1 531 ? 4.709 -8.475 -5.319 1.00 94.00 531 THR A N 1
ATOM 4112 C CA . THR A 1 531 ? 6.031 -8.063 -4.818 1.00 94.00 531 THR A CA 1
ATOM 4113 C C . THR A 1 531 ? 6.216 -6.556 -4.975 1.00 94.00 531 THR A C 1
ATOM 4115 O O . THR A 1 531 ? 6.271 -6.048 -6.090 1.00 94.00 531 THR A O 1
ATOM 4118 N N . LEU A 1 532 ? 6.327 -5.837 -3.858 1.00 94.62 532 LEU A N 1
ATOM 4119 C CA . LEU A 1 532 ? 6.541 -4.394 -3.822 1.00 94.62 532 LEU A CA 1
ATOM 4120 C C . LEU A 1 532 ? 8.027 -4.057 -3.952 1.00 94.62 532 LEU A C 1
ATOM 4122 O O . LEU A 1 532 ? 8.835 -4.422 -3.092 1.00 94.62 532 LEU A O 1
ATOM 4126 N N . VAL A 1 533 ? 8.344 -3.251 -4.961 1.00 95.50 533 VAL A N 1
ATOM 4127 C CA . VAL A 1 533 ? 9.591 -2.492 -5.034 1.00 95.50 533 VAL A CA 1
ATOM 4128 C C . VAL A 1 533 ? 9.234 -1.018 -4.960 1.00 95.50 533 VAL A C 1
ATOM 4130 O O . VAL A 1 533 ? 8.601 -0.480 -5.862 1.00 95.50 533 VAL A O 1
ATOM 4133 N N . LYS A 1 534 ? 9.630 -0.367 -3.871 1.00 94.62 534 LYS A N 1
ATOM 4134 C CA . LYS A 1 534 ? 9.358 1.049 -3.629 1.00 94.62 534 LYS A CA 1
ATOM 4135 C C . LYS A 1 534 ? 10.645 1.840 -3.801 1.00 94.62 534 LYS A C 1
ATOM 4137 O O . LYS A 1 534 ? 11.596 1.619 -3.054 1.00 94.62 534 LYS A O 1
ATOM 4142 N N . ASN A 1 535 ? 10.659 2.769 -4.752 1.00 93.94 535 ASN A N 1
ATOM 4143 C CA . ASN A 1 535 ? 11.674 3.808 -4.807 1.00 93.94 535 ASN A CA 1
ATOM 4144 C C . ASN A 1 535 ? 11.092 5.118 -4.281 1.00 93.94 535 ASN A C 1
ATOM 4146 O O . ASN A 1 535 ? 10.057 5.588 -4.754 1.00 93.94 535 ASN A O 1
ATOM 4150 N N . PHE A 1 536 ? 11.770 5.723 -3.315 1.00 90.19 536 PHE A N 1
ATOM 4151 C CA . PHE A 1 536 ? 11.347 6.989 -2.753 1.00 90.19 536 PHE A CA 1
ATOM 4152 C C . PHE A 1 536 ? 12.526 7.938 -2.566 1.00 90.19 536 PHE A C 1
ATOM 4154 O O . PHE A 1 536 ? 13.631 7.513 -2.230 1.00 90.19 536 PHE A O 1
ATOM 4161 N N . TYR A 1 537 ? 12.264 9.229 -2.745 1.00 85.62 537 TYR A N 1
ATOM 4162 C CA . TYR A 1 537 ? 13.163 10.305 -2.348 1.00 85.62 537 TYR A CA 1
ATOM 4163 C C . TYR A 1 537 ? 12.559 11.073 -1.171 1.00 85.62 537 TYR A C 1
ATOM 4165 O O . TYR A 1 537 ? 11.353 11.320 -1.137 1.00 85.62 537 TYR A O 1
ATOM 4173 N N . GLY A 1 538 ? 13.397 11.411 -0.194 1.00 70.38 538 GLY A N 1
ATOM 4174 C CA . GLY A 1 538 ? 13.019 12.166 0.993 1.00 70.38 538 GLY A CA 1
ATOM 4175 C C . GLY A 1 538 ? 14.175 12.234 1.982 1.00 70.38 538 GLY A C 1
ATOM 4176 O O . GLY A 1 538 ? 14.778 11.210 2.304 1.00 70.38 538 GLY A O 1
ATOM 4177 N N . ALA A 1 539 ? 14.492 13.436 2.467 1.00 54.41 539 ALA A N 1
ATOM 4178 C CA . ALA A 1 539 ? 15.436 13.613 3.561 1.00 54.41 539 ALA A CA 1
ATOM 4179 C C . ALA A 1 539 ? 14.817 13.026 4.839 1.00 54.41 539 ALA A C 1
ATOM 4181 O O . ALA A 1 539 ? 13.948 13.639 5.462 1.00 54.41 539 ALA A O 1
ATOM 4182 N N . TYR A 1 540 ? 15.225 11.816 5.217 1.00 49.53 540 TYR A N 1
ATOM 4183 C CA . TYR A 1 540 ? 15.102 11.392 6.606 1.00 49.53 540 TYR A CA 1
ATOM 4184 C C . TYR A 1 540 ? 16.107 12.221 7.406 1.00 49.53 540 TYR A C 1
ATOM 4186 O O . TYR A 1 540 ? 17.311 12.033 7.241 1.00 49.53 540 TYR A O 1
ATOM 4194 N N . GLY A 1 541 ? 15.595 13.176 8.184 1.00 40.16 541 GLY A N 1
ATOM 4195 C CA . GLY A 1 541 ? 16.378 13.897 9.190 1.00 40.16 541 GLY A CA 1
ATOM 4196 C C . GLY A 1 541 ? 16.753 13.018 10.372 1.00 40.16 541 GLY A C 1
ATOM 4197 O O . GLY A 1 541 ? 16.034 12.019 10.619 1.00 40.16 541 GLY A O 1
#

pLDDT: mean 75.16, std 20.78, range [23.25, 98.19]

Solvent-accessible surface area (backbone atoms only — not comparable to full-atom values): 30033 Å² total; per-residue (Å²): 140,8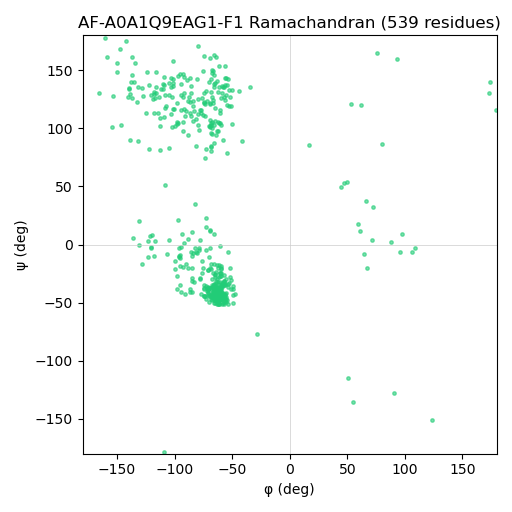3,84,80,87,81,80,84,74,82,80,79,80,76,75,79,76,78,69,70,75,78,76,79,74,87,70,78,75,73,78,53,61,52,71,67,55,52,53,50,39,50,49,49,24,47,51,22,47,51,38,39,66,78,54,53,43,43,68,26,49,38,48,24,50,17,33,50,42,37,50,50,56,39,74,63,46,83,67,82,66,82,82,77,49,77,64,58,60,51,49,52,55,54,59,62,48,46,58,55,26,54,73,65,31,96,44,77,61,16,55,51,42,43,54,45,49,52,54,50,50,51,32,37,50,50,36,37,54,40,46,71,77,38,81,53,62,63,59,38,35,53,49,34,14,54,49,37,27,49,49,51,56,46,39,32,72,75,41,91,58,25,46,58,80,41,72,46,32,29,32,46,86,37,66,44,54,41,47,43,13,41,74,63,32,57,56,47,38,41,25,53,46,38,23,38,14,42,8,46,20,48,21,74,71,70,67,43,60,66,36,31,52,51,23,52,49,52,51,48,50,50,45,49,54,26,42,51,53,50,49,53,48,53,50,50,52,56,52,62,30,66,52,51,96,84,62,56,63,69,62,57,49,51,66,54,68,74,46,87,77,92,68,62,71,64,56,56,52,47,55,48,47,50,51,49,65,75,59,45,80,82,69,69,82,86,78,89,63,83,84,77,66,82,82,77,86,76,87,82,94,80,90,53,73,51,50,77,53,79,86,84,82,84,65,89,78,84,88,76,94,71,97,69,94,72,84,78,80,77,79,84,51,74,49,64,68,69,66,80,57,62,67,66,60,81,89,75,58,73,32,38,33,46,46,56,87,52,100,52,52,67,63,49,50,54,54,43,46,76,72,64,36,25,35,38,33,30,8,40,44,51,70,20,86,90,35,67,84,51,60,68,66,59,56,44,52,52,51,11,50,49,37,42,50,49,24,72,71,36,95,73,38,43,31,37,39,39,38,44,17,25,47,43,76,80,33,25,42,35,39,32,39,30,30,50,92,30,73,69,38,76,38,33,38,57,50,50,51,76,88,77,36,78,77,44,42,58,31,91,52,69,42,52,61,30,76,43,57,53,35,47,76,86,43,72,63,40,33,34,20,51,45,50,49,64,34,45,38,22,65,78,49,47,54,48,28,46,74,11,53,36,32,48,33,19,14,67,39,56,46,83,51,40,65,54,52,51,25,38,41,45,44,46,23,34,44,41,23,13,22,31,41,57,25,66,35,56,71,57,123

Organism: Symbiodinium microadriaticum (NCBI:txid2951)

Sequence (541 aa):
MDMEDGAFREESDTSGLNRAPPVPFPTKAMKPLSPLKTALLLLMAMVANIFTNVNPVAAAAIVAMTCMCILAEGLDAPYRTRVASCTERYCSFFLCLLPTGLAMGFSCWGYLEVAAQIVCGLGYSVHRALARRHPDVWLVIFAFPCVNTAIWALAMVTLPVGATASPVYNVAQWPILLQIASLLGRSSVTFVLSLVAAGTAHFFTSGKRRALEVGLSLLLLTWMLGGVLFYVHRREVAFLANFQAGDFVYERIKEVRDWPSTSDDALYSHAMAHLMEFRLGYRLTKVGTAHLLGERMRRNSYNRHAFAINSYHSHGELIDAAYGRTSFRASNFVLDMSQTGPGGAPSEYYHVSCLNDVDNIYDETKRRLQAGDTIVIHSERASGTIFFSSDSEDIIRRYSSLLQSNFVNSSNRTEAVVVLSFVGADYKSWYHLVSRHGSEMSYAKNHPVPFVETDIVAGTSPPYVASVVIGNVYSEPVAVSGSICFDTDFPLLTRHAAGADLFLETSETWANIGWQHLQGHRVTAVENGQTLVKNFYGAYG